Protein AF-A0A0X3P6G2-F1 (afdb_monomer_lite)

InterPro domains:
  IPR000306 FYVE zinc finger [PF01363] (396-461)
  IPR000306 FYVE zinc finger [SM00064] (392-464)
  IPR003914 Rabaptin [PTHR31179] (98-464)
  IPR011011 Zinc finger, FYVE/PHD-type [SSF57903] (396-466)
  IPR013083 Zinc finger, RING/FYVE/PHD-type [G3DSA:3.30.40.10] (407-464)
  IPR015390 Rabaptin, GTPase-Rab5 binding domain [PF09311] (101-390)
  IPR017455 Zinc finger, FYVE-related [PS50178] (400-463)

Structure (mmCIF, N/CA/C/O backbone):
data_AF-A0A0X3P6G2-F1
#
_entry.id   AF-A0A0X3P6G2-F1
#
loop_
_atom_site.group_PDB
_atom_site.id
_atom_site.type_symbol
_atom_site.label_atom_id
_atom_site.label_alt_id
_atom_site.label_comp_id
_atom_site.label_asym_id
_atom_site.label_entity_id
_atom_site.label_seq_id
_atom_site.pdbx_PDB_ins_code
_atom_site.Cartn_x
_atom_site.Cartn_y
_atom_site.Cartn_z
_atom_site.occupancy
_atom_site.B_iso_or_equiv
_atom_site.auth_seq_id
_atom_site.auth_comp_id
_atom_site.auth_asym_id
_atom_site.auth_atom_id
_atom_site.pdbx_PDB_model_num
ATOM 1 N N . MET A 1 1 ? 82.283 9.625 -38.956 1.00 35.28 1 MET A N 1
ATOM 2 C CA . MET A 1 1 ? 83.489 8.772 -39.019 1.00 35.28 1 MET A CA 1
ATOM 3 C C . MET A 1 1 ? 83.196 7.483 -38.266 1.00 35.28 1 MET A C 1
ATOM 5 O O . MET A 1 1 ? 82.730 7.572 -37.141 1.00 35.28 1 MET A O 1
ATOM 9 N N . CYS A 1 2 ? 83.484 6.353 -38.917 1.00 33.88 2 CYS A N 1
ATOM 10 C CA . CYS A 1 2 ? 83.452 4.958 -38.448 1.00 33.88 2 CYS A CA 1
ATOM 11 C C . CYS A 1 2 ? 82.088 4.291 -38.180 1.00 33.88 2 CYS A C 1
ATOM 13 O O . CYS A 1 2 ? 81.126 4.909 -37.744 1.00 33.88 2 CYS A O 1
ATOM 15 N N . ALA A 1 3 ? 82.051 3.009 -38.547 1.00 39.88 3 ALA A N 1
ATOM 16 C CA . ALA A 1 3 ? 80.915 2.186 -38.945 1.00 39.88 3 ALA A CA 1
ATOM 17 C C . ALA A 1 3 ? 80.875 0.851 -38.165 1.00 39.88 3 ALA A C 1
ATOM 19 O O . ALA A 1 3 ? 81.815 0.559 -37.428 1.00 39.88 3 ALA A O 1
ATOM 20 N N . HIS A 1 4 ? 79.850 0.035 -38.476 1.00 38.38 4 HIS A N 1
ATOM 21 C CA . HIS A 1 4 ? 79.676 -1.412 -38.211 1.00 38.38 4 HIS A CA 1
ATOM 22 C C . HIS A 1 4 ? 79.267 -1.854 -36.791 1.00 38.38 4 HIS A C 1
ATOM 24 O O . HIS A 1 4 ? 79.774 -1.316 -35.821 1.00 38.38 4 HIS A O 1
ATOM 30 N N . THR A 1 5 ? 78.466 -2.904 -36.533 1.00 42.62 5 THR A N 1
ATOM 31 C CA . THR A 1 5 ? 77.324 -3.636 -37.156 1.00 42.62 5 THR A CA 1
ATOM 32 C C . THR A 1 5 ? 76.958 -4.776 -36.179 1.00 42.62 5 THR A C 1
ATOM 34 O O . THR A 1 5 ? 77.866 -5.358 -35.592 1.00 42.62 5 THR A O 1
ATOM 37 N N . GLY A 1 6 ? 75.678 -5.180 -36.137 1.00 35.44 6 GLY A N 1
ATOM 38 C CA . GLY A 1 6 ? 75.203 -6.532 -35.763 1.00 35.44 6 GLY A CA 1
ATOM 39 C C . GLY A 1 6 ? 74.600 -6.680 -34.356 1.00 35.44 6 GLY A C 1
ATOM 40 O O . GLY A 1 6 ? 75.027 -6.005 -33.432 1.00 35.44 6 GLY A O 1
ATOM 41 N N . SER A 1 7 ? 73.645 -7.574 -34.080 1.00 37.56 7 SER A N 1
ATOM 42 C CA . SER A 1 7 ? 72.751 -8.437 -34.877 1.00 37.56 7 SER A CA 1
ATOM 43 C C . SER A 1 7 ? 71.795 -9.130 -33.883 1.00 37.56 7 SER A C 1
ATOM 45 O O . SER A 1 7 ? 72.191 -9.360 -32.740 1.00 37.56 7 SER A O 1
ATOM 47 N N . GLY A 1 8 ? 70.586 -9.514 -34.309 1.00 31.77 8 GLY A N 1
ATOM 48 C CA . GLY A 1 8 ? 69.709 -10.415 -33.550 1.00 31.77 8 GLY A CA 1
ATOM 49 C C . GLY A 1 8 ? 68.312 -10.617 -34.156 1.00 31.77 8 GLY A C 1
ATOM 50 O O . GLY A 1 8 ? 67.411 -9.872 -33.802 1.00 31.77 8 GLY A O 1
ATOM 51 N N . ASN A 1 9 ? 68.186 -11.605 -35.064 1.00 34.38 9 ASN A N 1
ATOM 52 C CA . ASN A 1 9 ? 67.190 -12.708 -35.114 1.00 34.38 9 ASN A CA 1
ATOM 53 C C . ASN A 1 9 ? 65.702 -12.432 -34.743 1.00 34.38 9 ASN A C 1
ATOM 55 O O . ASN A 1 9 ? 65.435 -11.866 -33.697 1.00 34.38 9 ASN A O 1
ATOM 59 N N . SER A 1 10 ? 64.639 -12.878 -35.435 1.00 34.28 10 SER A N 1
ATOM 60 C CA . SER A 1 10 ? 64.415 -13.943 -36.431 1.00 34.28 10 SER A CA 1
ATOM 61 C C . SER A 1 10 ? 63.049 -13.758 -37.130 1.00 34.28 10 SER A C 1
ATOM 63 O O . SER A 1 10 ? 62.131 -13.143 -36.595 1.00 34.28 10 SER A O 1
ATOM 65 N N . THR A 1 11 ? 62.935 -14.361 -38.308 1.00 35.22 11 THR A N 1
ATOM 66 C CA . THR A 1 11 ? 61.834 -14.462 -39.284 1.00 35.22 11 THR A CA 1
ATOM 67 C C . THR A 1 11 ? 60.759 -15.527 -38.984 1.00 35.22 11 THR A C 1
ATOM 69 O O . THR A 1 11 ? 61.125 -16.597 -38.515 1.00 35.22 11 THR A O 1
ATOM 72 N N . SER A 1 12 ? 59.489 -15.212 -39.319 1.00 34.47 12 SER A N 1
ATOM 73 C CA . SER A 1 12 ? 58.454 -15.955 -40.115 1.00 34.47 12 SER A CA 1
ATOM 74 C C . SER A 1 12 ? 58.299 -17.502 -39.987 1.00 34.47 12 SER A C 1
ATOM 76 O O . SER A 1 12 ? 59.253 -18.207 -39.713 1.00 34.47 12 SER A O 1
ATOM 78 N N . SER A 1 13 ? 57.154 -18.181 -40.200 1.00 36.59 13 SER A N 1
ATOM 79 C CA . SER A 1 13 ? 56.035 -17.992 -41.143 1.00 36.59 13 SER A CA 1
ATOM 80 C C . SER A 1 13 ? 54.888 -19.025 -40.888 1.00 36.59 13 SER A C 1
ATOM 82 O O . SER A 1 13 ? 55.180 -20.149 -40.499 1.00 36.59 13 SER A O 1
ATOM 84 N N . SER A 1 14 ? 53.628 -18.639 -41.173 1.00 35.84 14 SER A N 1
ATOM 85 C CA . SER A 1 14 ? 52.486 -19.364 -41.824 1.00 35.84 14 SER A CA 1
ATOM 86 C C . SER A 1 14 ? 52.077 -20.841 -41.542 1.00 35.84 14 SER A C 1
ATOM 88 O O . SER A 1 14 ? 52.885 -21.735 -41.766 1.00 35.84 14 SER A O 1
ATOM 90 N N . ALA A 1 15 ? 50.764 -21.087 -41.306 1.00 32.03 15 ALA A N 1
ATOM 91 C CA . ALA A 1 15 ? 49.897 -22.132 -41.939 1.00 32.03 15 ALA A CA 1
ATOM 92 C C . ALA A 1 15 ? 48.398 -21.986 -41.503 1.00 32.03 15 ALA A C 1
ATOM 94 O O . ALA A 1 15 ? 48.170 -21.751 -40.322 1.00 32.03 15 ALA A O 1
ATOM 95 N N . VAL A 1 16 ? 47.397 -21.785 -42.386 1.00 35.47 16 VAL A N 1
ATOM 96 C CA . VAL A 1 16 ? 46.484 -22.679 -43.184 1.00 35.47 16 VAL A CA 1
ATOM 97 C C . VAL A 1 16 ? 45.341 -23.399 -42.413 1.00 35.47 16 VAL A C 1
ATOM 99 O O . VAL A 1 16 ? 45.566 -23.988 -41.363 1.00 35.47 16 VAL A O 1
ATOM 102 N N . GLU A 1 17 ? 44.128 -23.314 -42.989 1.00 36.22 17 GLU A N 1
ATOM 103 C CA . GLU A 1 17 ? 42.790 -23.860 -42.647 1.00 36.22 17 GLU A CA 1
ATOM 104 C C . GLU A 1 17 ? 42.686 -25.391 -42.437 1.00 36.22 17 GLU A C 1
ATOM 106 O O . GLU A 1 17 ? 43.463 -26.127 -43.045 1.00 36.22 17 GLU A O 1
ATOM 111 N N . SER A 1 18 ? 41.672 -25.864 -41.672 1.00 35.03 18 SER A N 1
ATOM 112 C CA . SER A 1 18 ? 40.646 -26.893 -42.041 1.00 35.03 18 SER A CA 1
ATOM 113 C C . SER A 1 18 ? 39.841 -27.448 -40.830 1.00 35.03 18 SER A C 1
ATOM 115 O O . SER A 1 18 ? 40.435 -27.889 -39.852 1.00 35.03 18 SER A O 1
ATOM 117 N N . ASP A 1 19 ? 38.505 -27.419 -40.959 1.00 34.62 19 ASP A N 1
ATOM 118 C CA . ASP A 1 19 ? 37.412 -28.363 -40.599 1.00 34.62 19 ASP A CA 1
ATOM 119 C C . ASP A 1 19 ? 37.245 -29.159 -39.267 1.00 34.62 19 ASP A C 1
ATOM 121 O O . ASP A 1 19 ? 38.147 -29.802 -38.742 1.00 34.62 19 ASP A O 1
ATOM 125 N N . ASP A 1 20 ? 35.956 -29.191 -38.870 1.00 35.19 20 ASP A N 1
ATOM 126 C CA . ASP A 1 20 ? 35.117 -30.224 -38.210 1.00 35.19 20 ASP A CA 1
ATOM 127 C C . ASP A 1 20 ? 35.417 -30.789 -36.798 1.00 35.19 20 ASP A C 1
ATOM 129 O O . ASP A 1 20 ? 36.365 -31.540 -36.590 1.00 35.19 20 ASP A O 1
ATOM 133 N N . ALA A 1 21 ? 34.487 -30.542 -35.853 1.00 32.91 21 ALA A N 1
ATOM 134 C CA . ALA A 1 21 ? 33.797 -31.560 -35.027 1.00 32.91 21 ALA A CA 1
ATOM 135 C C . ALA A 1 21 ? 32.928 -30.929 -33.908 1.00 32.91 21 ALA A C 1
ATOM 137 O O . ALA A 1 21 ? 33.379 -30.091 -33.128 1.00 32.91 21 ALA A O 1
ATOM 138 N N . SER A 1 22 ? 31.675 -31.391 -33.801 1.00 34.84 22 SER A N 1
ATOM 139 C CA . SER A 1 22 ? 30.720 -31.119 -32.703 1.00 34.84 22 SER A CA 1
ATOM 140 C C . SER A 1 22 ? 31.152 -31.754 -31.361 1.00 34.84 22 SER A C 1
ATOM 142 O O . SER A 1 22 ? 32.005 -32.644 -31.356 1.00 34.84 22 SER A O 1
ATOM 144 N N . PRO A 1 23 ? 30.529 -31.382 -30.218 1.00 48.78 23 PRO A N 1
ATOM 145 C CA . PRO A 1 23 ? 29.428 -32.231 -29.741 1.00 48.78 23 PRO A CA 1
ATOM 146 C C . PRO A 1 23 ? 28.220 -31.507 -29.105 1.00 48.78 23 PRO A C 1
ATOM 148 O O . PRO A 1 23 ? 28.256 -30.346 -28.701 1.00 48.78 23 PRO A O 1
ATOM 151 N N . GLU A 1 24 ? 27.141 -32.287 -29.045 1.00 33.16 24 GLU A N 1
ATOM 152 C CA . GLU A 1 24 ? 25.762 -32.032 -28.621 1.00 33.16 24 GLU A CA 1
ATOM 153 C C . GLU A 1 24 ? 25.550 -31.779 -27.102 1.00 33.16 24 GLU A C 1
ATOM 155 O O . GLU A 1 24 ? 26.182 -32.417 -26.269 1.00 33.16 24 GLU A O 1
ATOM 160 N N . TYR A 1 25 ? 24.619 -30.852 -26.794 1.00 37.56 25 TYR A N 1
ATOM 161 C CA . TYR A 1 25 ? 23.470 -30.851 -25.837 1.00 37.56 25 TYR A CA 1
ATOM 162 C C . TYR A 1 25 ? 23.501 -31.648 -24.493 1.00 37.56 25 TYR A C 1
ATOM 164 O O . TYR A 1 25 ? 24.069 -32.732 -24.442 1.00 37.56 25 TYR A O 1
ATOM 172 N N . PRO A 1 26 ? 22.782 -31.213 -23.408 1.00 49.84 26 PRO A N 1
ATOM 173 C CA . PRO A 1 26 ? 21.328 -30.981 -23.490 1.00 49.84 26 PRO A CA 1
ATOM 174 C C . PRO A 1 26 ? 20.652 -29.893 -22.625 1.00 49.84 26 PRO A C 1
ATOM 176 O O . PRO A 1 26 ? 21.108 -29.459 -21.570 1.00 49.84 26 PRO A O 1
ATOM 179 N N . ARG A 1 27 ? 19.468 -29.505 -23.129 1.00 39.44 27 ARG A N 1
ATOM 180 C CA . ARG A 1 27 ? 18.380 -28.753 -22.476 1.00 39.44 27 ARG A CA 1
ATOM 181 C C . ARG A 1 27 ? 17.569 -29.644 -21.510 1.00 39.44 27 ARG A C 1
ATOM 183 O O . ARG A 1 27 ? 17.551 -30.858 -21.692 1.00 39.44 27 ARG A O 1
ATOM 190 N N . PRO A 1 28 ? 16.822 -29.048 -20.558 1.00 42.06 28 PRO A N 1
ATOM 191 C CA . PRO A 1 28 ? 15.981 -29.774 -19.611 1.00 42.06 28 PRO A CA 1
ATOM 192 C C . PRO A 1 28 ? 14.588 -30.101 -20.177 1.00 42.06 28 PRO A C 1
ATOM 194 O O . PRO A 1 28 ? 13.932 -29.259 -20.794 1.00 42.06 28 PRO A O 1
ATOM 197 N N . SER A 1 29 ? 14.129 -31.322 -19.905 1.00 37.78 29 SER A N 1
ATOM 198 C CA . SER A 1 29 ? 12.797 -31.844 -20.227 1.00 37.78 29 SER A CA 1
ATOM 199 C C . SER A 1 29 ? 11.844 -31.675 -19.038 1.00 37.78 29 SER A C 1
ATOM 201 O O . SER A 1 29 ? 12.190 -32.035 -17.914 1.00 37.78 29 SER A O 1
ATOM 203 N N . GLY A 1 30 ? 10.630 -31.171 -19.287 1.00 36.56 30 GLY A N 1
ATOM 204 C CA . GLY A 1 30 ? 9.482 -31.336 -18.381 1.00 36.56 30 GLY A CA 1
ATOM 205 C C . GLY A 1 30 ? 8.937 -32.773 -18.400 1.00 36.56 30 GLY A C 1
ATOM 206 O O . GLY A 1 30 ? 9.468 -33.624 -19.117 1.00 36.56 30 GLY A O 1
ATOM 207 N N . PRO A 1 31 ? 7.848 -33.051 -17.661 1.00 52.47 31 PRO A N 1
ATOM 208 C CA . PRO A 1 31 ? 6.603 -33.319 -18.392 1.00 52.47 31 PRO A CA 1
ATOM 209 C C . PRO A 1 31 ? 5.313 -32.834 -17.698 1.00 52.47 31 PRO A C 1
ATOM 211 O O . PRO A 1 31 ? 5.214 -32.747 -16.476 1.00 52.47 31 PRO A O 1
ATOM 214 N N . GLN A 1 32 ? 4.293 -32.571 -18.522 1.00 37.25 32 GLN A N 1
ATOM 215 C CA . GLN A 1 32 ? 2.883 -32.528 -18.127 1.00 37.25 32 GLN A CA 1
ATOM 216 C C . GLN A 1 32 ? 2.282 -33.941 -18.089 1.00 37.25 32 GLN A C 1
ATOM 218 O O . GLN A 1 32 ? 2.629 -34.788 -18.909 1.00 37.25 32 GLN A O 1
ATOM 223 N N . GLY A 1 33 ? 1.285 -34.132 -17.224 1.00 31.05 33 GLY A N 1
ATOM 224 C CA . GLY A 1 33 ? 0.315 -35.223 -17.306 1.00 31.05 33 GLY A CA 1
ATOM 225 C C . GLY A 1 33 ? -0.807 -35.046 -16.279 1.00 31.05 33 GLY A C 1
ATOM 226 O O . GLY A 1 33 ? -0.578 -35.190 -15.085 1.00 31.05 33 GLY A O 1
ATOM 227 N N . THR A 1 34 ? -2.014 -34.717 -16.742 1.00 37.97 34 THR A N 1
ATOM 228 C CA . THR A 1 34 ? -3.279 -34.882 -15.991 1.00 37.97 34 THR A CA 1
ATOM 229 C C . THR A 1 34 ? -3.825 -36.300 -16.256 1.00 37.97 34 THR A C 1
ATOM 231 O O . THR A 1 34 ? -3.408 -36.900 -17.252 1.00 37.97 34 THR A O 1
ATOM 234 N N . PRO A 1 35 ? -4.715 -36.879 -15.411 1.00 46.72 35 PRO A N 1
ATOM 235 C CA . PRO A 1 35 ? -6.160 -36.632 -15.575 1.00 46.72 35 PRO A CA 1
ATOM 236 C C . PRO A 1 35 ? -7.055 -36.732 -14.302 1.00 46.72 35 PRO A C 1
ATOM 238 O O . PRO A 1 35 ? -6.764 -37.443 -13.352 1.00 46.72 35 PRO A O 1
ATOM 241 N N . SER A 1 36 ? -8.209 -36.052 -14.381 1.00 30.72 36 SER A N 1
ATOM 242 C CA . SER A 1 36 ? -9.576 -36.403 -13.918 1.00 30.72 36 SER A CA 1
ATOM 243 C C . SER A 1 36 ? -9.932 -36.908 -12.496 1.00 30.72 36 SER A C 1
ATOM 245 O O . SER A 1 36 ? -9.552 -37.993 -12.082 1.00 30.72 36 SER A O 1
ATOM 247 N N . LYS A 1 37 ? -10.947 -36.205 -11.944 1.00 31.52 37 LYS A N 1
ATOM 248 C CA . LYS A 1 37 ? -12.122 -36.642 -11.137 1.00 31.52 37 LYS A CA 1
ATOM 249 C C . LYS A 1 37 ? -11.917 -37.260 -9.740 1.00 31.52 37 LYS A C 1
ATOM 251 O O . LYS A 1 37 ? -11.495 -38.399 -9.628 1.00 31.52 37 LYS A O 1
ATOM 256 N N . ALA A 1 38 ? -12.484 -36.605 -8.716 1.00 29.14 38 ALA A N 1
ATOM 257 C CA . ALA A 1 38 ? -13.646 -37.119 -7.964 1.00 29.14 38 ALA A CA 1
ATOM 258 C C . ALA A 1 38 ? -14.121 -36.132 -6.877 1.00 29.14 38 ALA A C 1
ATOM 260 O O . ALA A 1 38 ? -13.346 -35.666 -6.047 1.00 29.14 38 ALA A O 1
ATOM 261 N N . GLU A 1 39 ? -15.427 -35.869 -6.877 1.00 33.00 39 GLU A N 1
ATOM 262 C CA . GLU A 1 39 ? -16.201 -35.275 -5.785 1.00 33.00 39 GLU A CA 1
ATOM 263 C C . GLU A 1 39 ? -16.128 -36.112 -4.498 1.00 33.00 39 GLU A C 1
ATOM 265 O O . GLU A 1 39 ? -16.164 -37.345 -4.555 1.00 33.00 39 GLU A O 1
ATOM 270 N N . ARG A 1 40 ? -16.195 -35.450 -3.332 1.00 32.47 40 ARG A N 1
ATOM 271 C CA . ARG A 1 40 ? -17.066 -35.901 -2.232 1.00 32.47 40 ARG A CA 1
ATOM 272 C C . ARG A 1 40 ? -17.317 -34.820 -1.174 1.00 32.47 40 ARG A C 1
ATOM 274 O O . ARG A 1 40 ? -16.428 -34.409 -0.439 1.00 32.47 40 ARG A O 1
ATOM 281 N N . HIS A 1 41 ? -18.589 -34.444 -1.089 1.00 32.84 41 HIS A N 1
ATOM 282 C CA . HIS A 1 41 ? -19.276 -33.914 0.087 1.00 32.84 41 HIS A CA 1
ATOM 283 C C . HIS A 1 41 ? -19.241 -34.885 1.284 1.00 32.84 41 HIS A C 1
ATOM 285 O O . HIS A 1 41 ? -19.331 -36.098 1.082 1.00 32.84 41 HIS A O 1
ATOM 291 N N . ARG A 1 42 ? -19.250 -34.324 2.507 1.00 31.55 42 ARG A N 1
ATOM 292 C CA . ARG A 1 42 ? -20.062 -34.672 3.712 1.00 31.55 42 ARG A CA 1
ATOM 293 C C . ARG A 1 42 ? -19.625 -33.712 4.836 1.00 31.55 42 ARG A C 1
ATOM 295 O O . ARG A 1 42 ? -18.443 -33.654 5.131 1.00 31.55 42 ARG A O 1
ATOM 302 N N . HIS A 1 43 ? -20.415 -32.751 5.316 1.00 31.39 43 HIS A N 1
ATOM 303 C CA . HIS A 1 43 ? -21.615 -32.808 6.172 1.00 31.39 43 HIS A CA 1
ATOM 304 C C . HIS A 1 43 ? -21.507 -33.637 7.473 1.00 31.39 43 HIS A C 1
ATOM 306 O O . HIS A 1 43 ? -21.488 -34.863 7.432 1.00 31.39 43 HIS A O 1
ATOM 312 N N . SER A 1 44 ? -21.582 -32.879 8.583 1.00 30.84 44 SER A N 1
ATOM 313 C CA . SER A 1 44 ? -22.427 -33.033 9.792 1.00 30.84 44 SER A CA 1
ATOM 314 C C . SER A 1 44 ? -22.128 -34.076 10.880 1.00 30.84 44 SER A C 1
ATOM 316 O O . SER A 1 44 ? -21.989 -35.260 10.600 1.00 30.84 44 SER A O 1
ATOM 318 N N . GLY A 1 45 ? -22.229 -33.596 12.132 1.00 27.41 45 GLY A N 1
ATOM 319 C CA . GLY A 1 45 ? -22.487 -34.345 13.377 1.00 27.41 45 GLY A CA 1
ATOM 320 C C . GLY A 1 45 ? -21.672 -33.759 14.541 1.00 27.41 45 GLY A C 1
ATOM 321 O O . GLY A 1 45 ? -20.491 -34.050 14.632 1.00 27.41 45 GLY A O 1
ATOM 322 N N . SER A 1 46 ? -22.090 -32.731 15.290 1.00 30.95 46 SER A N 1
ATOM 323 C CA . SER A 1 46 ? -23.149 -32.632 16.317 1.00 30.95 46 SER A CA 1
ATOM 324 C C . SER A 1 46 ? -23.043 -33.614 17.501 1.00 30.95 46 SER A C 1
ATOM 326 O O . SER A 1 46 ? -23.414 -34.774 17.365 1.00 30.95 46 SER A O 1
ATOM 328 N N . ALA A 1 47 ? -22.707 -33.025 18.658 1.00 30.16 47 ALA A N 1
ATOM 329 C CA . ALA A 1 47 ? -23.371 -33.164 19.964 1.00 30.16 47 ALA A CA 1
ATOM 330 C C . ALA A 1 47 ? -22.915 -34.244 20.984 1.00 30.16 47 ALA A C 1
ATOM 332 O O . ALA A 1 47 ? -23.074 -35.439 20.766 1.00 30.16 47 ALA A O 1
ATOM 333 N N . SER A 1 48 ? -22.505 -33.709 22.151 1.00 32.12 48 SER A N 1
ATOM 334 C CA . SER A 1 48 ? -22.862 -34.103 23.535 1.00 32.12 48 SER A CA 1
ATOM 335 C C . SER A 1 48 ? -22.038 -35.159 24.304 1.00 32.12 48 SER A C 1
ATOM 337 O O . SER A 1 48 ? -22.145 -36.347 24.030 1.00 32.12 48 SER A O 1
ATOM 339 N N . ASP A 1 49 ? -21.254 -34.664 25.286 1.00 32.59 49 ASP A N 1
ATOM 340 C CA . ASP A 1 49 ? -21.216 -34.929 26.760 1.00 32.59 49 ASP A CA 1
ATOM 341 C C . ASP A 1 49 ? -21.923 -36.176 27.362 1.00 32.59 49 ASP A C 1
ATOM 343 O O . ASP A 1 49 ? -22.881 -36.643 26.743 1.00 32.59 49 ASP A O 1
ATOM 347 N N . PRO A 1 50 ? -21.599 -36.661 28.606 1.00 50.84 50 PRO A N 1
ATOM 348 C CA . PRO A 1 50 ? -20.972 -35.945 29.756 1.00 50.84 50 PRO A CA 1
ATOM 349 C C . PRO A 1 50 ? -19.987 -36.722 30.697 1.00 50.84 50 PRO A C 1
ATOM 351 O O . PRO A 1 50 ? -19.964 -37.949 30.720 1.00 50.84 50 PRO A O 1
ATOM 354 N N . GLY A 1 51 ? -19.299 -35.958 31.575 1.00 31.92 51 GLY A N 1
ATOM 355 C CA . GLY A 1 51 ? -19.003 -36.242 33.011 1.00 31.92 51 GLY A CA 1
ATOM 356 C C . GLY A 1 51 ? -17.862 -37.223 33.383 1.00 31.92 51 GLY A C 1
ATOM 357 O O . GLY A 1 51 ? -17.654 -38.211 32.698 1.00 31.92 51 GLY A O 1
ATOM 358 N N . ASP A 1 52 ? -17.110 -37.102 34.491 1.00 35.66 52 ASP A N 1
ATOM 359 C CA . ASP A 1 52 ? -17.115 -36.163 35.626 1.00 35.66 52 ASP A CA 1
ATOM 360 C C . ASP A 1 52 ? -15.923 -36.469 36.603 1.00 35.66 52 ASP A C 1
ATOM 362 O O . ASP A 1 52 ? -15.401 -37.584 36.577 1.00 35.66 52 ASP A O 1
ATOM 366 N N . PHE A 1 53 ? -15.579 -35.515 37.497 1.00 30.78 53 PHE A N 1
ATOM 367 C CA . PHE A 1 53 ? -14.702 -35.557 38.715 1.00 30.78 53 PHE A CA 1
ATOM 368 C C . PHE A 1 53 ? -13.160 -35.705 38.579 1.00 30.78 53 PHE A C 1
ATOM 370 O O . PHE A 1 53 ? -12.672 -36.600 37.904 1.00 30.78 53 PHE A O 1
ATOM 377 N N . THR A 1 54 ? -12.280 -34.901 39.214 1.00 33.72 54 THR A N 1
ATOM 378 C CA . THR A 1 54 ? -12.248 -34.241 40.556 1.00 33.72 54 THR A CA 1
ATOM 379 C C . THR A 1 54 ? -11.524 -32.864 40.514 1.00 33.72 54 THR A C 1
ATOM 381 O O . THR A 1 54 ? -10.458 -32.775 39.910 1.00 33.72 54 THR A O 1
ATOM 384 N N . ALA A 1 55 ? -12.092 -31.736 40.987 1.00 33.06 55 ALA A N 1
ATOM 385 C CA . ALA A 1 55 ? -11.972 -31.101 42.332 1.00 33.06 55 ALA A CA 1
ATOM 386 C C . ALA A 1 55 ? -10.528 -31.042 42.906 1.00 33.06 55 ALA A C 1
ATOM 388 O O . ALA A 1 55 ? -9.892 -32.082 43.022 1.00 33.06 55 ALA A O 1
ATOM 389 N N . SER A 1 56 ? -9.917 -29.890 43.239 1.00 32.69 56 SER A N 1
ATOM 390 C CA . SER A 1 56 ? -10.279 -28.901 44.285 1.00 32.69 56 SER A CA 1
ATOM 391 C C . SER A 1 56 ? -9.403 -27.622 44.137 1.00 32.69 56 SER A C 1
ATOM 393 O O . SER A 1 56 ? -8.211 -27.762 43.890 1.00 32.69 56 SER A O 1
ATOM 395 N N . GLN A 1 57 ? -9.966 -26.396 44.071 1.00 35.56 57 GLN A N 1
ATOM 396 C CA . GLN A 1 57 ? -10.213 -25.426 45.181 1.00 35.56 57 GLN A CA 1
ATOM 397 C C . GLN A 1 57 ? -8.920 -24.748 45.725 1.00 35.56 57 GLN A C 1
ATOM 399 O O . GLN A 1 57 ? -7.973 -25.458 46.020 1.00 35.56 57 GLN A O 1
ATOM 404 N N . LEU A 1 58 ? -8.758 -23.425 45.923 1.00 33.31 58 LEU A N 1
ATOM 405 C CA . LEU A 1 58 ? -9.660 -22.279 46.151 1.00 33.31 58 LEU A CA 1
ATOM 406 C C . LEU A 1 58 ? -8.905 -20.928 45.960 1.00 33.31 58 LEU A C 1
ATOM 408 O O . LEU A 1 58 ? -7.757 -20.802 46.377 1.00 33.31 58 LEU A O 1
ATOM 412 N N . ASP A 1 59 ? -9.607 -19.934 45.403 1.00 37.97 59 ASP A N 1
ATOM 413 C CA . ASP A 1 59 ? -9.458 -18.459 45.548 1.00 37.97 59 ASP A CA 1
ATOM 414 C C . ASP A 1 59 ? -9.843 -18.004 46.998 1.00 37.97 59 ASP A C 1
ATOM 416 O O . ASP A 1 59 ? -10.295 -18.894 47.730 1.00 37.97 59 ASP A O 1
ATOM 420 N N . PRO A 1 60 ? -9.810 -16.711 47.475 1.00 55.03 60 PRO A N 1
ATOM 421 C CA . PRO A 1 60 ? -10.171 -15.478 46.731 1.00 55.03 60 PRO A CA 1
ATOM 422 C C . PRO A 1 60 ? -9.638 -14.085 47.215 1.00 55.03 60 PRO A C 1
ATOM 424 O O . PRO A 1 60 ? -8.920 -13.962 48.203 1.00 55.03 60 PRO A O 1
ATOM 427 N N . TYR A 1 61 ? -10.146 -13.036 46.533 1.00 33.22 61 TYR A N 1
ATOM 428 C CA . TYR A 1 61 ? -10.195 -11.581 46.843 1.00 33.22 61 TYR A CA 1
ATOM 429 C C . TYR A 1 61 ? -8.916 -10.756 46.600 1.00 33.22 61 TYR A C 1
ATOM 431 O O . TYR A 1 61 ? -7.813 -11.199 46.867 1.00 33.22 61 TYR A O 1
ATOM 439 N N . GLY A 1 62 ? -8.964 -9.507 46.130 1.00 30.77 62 GLY A N 1
ATOM 440 C CA . GLY A 1 62 ? -10.069 -8.571 45.937 1.00 30.77 62 GLY A CA 1
ATOM 441 C C . GLY A 1 62 ? -9.523 -7.132 45.957 1.00 30.77 62 GLY A C 1
ATOM 442 O O . GLY A 1 62 ? -8.560 -6.836 46.653 1.00 30.77 62 GLY A O 1
ATOM 443 N N . ASP A 1 63 ? -10.153 -6.300 45.140 1.00 33.81 63 ASP A N 1
ATOM 444 C CA . ASP A 1 63 ? -9.921 -4.903 44.748 1.00 33.81 63 ASP A CA 1
ATOM 445 C C . ASP A 1 63 ? -9.630 -3.858 45.858 1.00 33.81 63 ASP A C 1
ATOM 447 O O . ASP A 1 63 ? -10.015 -4.041 47.013 1.00 33.81 63 ASP A O 1
ATOM 451 N N . GLY A 1 64 ? -9.070 -2.693 45.485 1.00 30.55 64 GLY A N 1
ATOM 452 C CA . GLY A 1 64 ? -9.128 -1.498 46.347 1.00 30.55 64 GLY A CA 1
ATOM 453 C C . GLY A 1 64 ? -8.099 -0.382 46.117 1.00 30.55 64 GLY A C 1
ATOM 454 O O . GLY A 1 64 ? -7.002 -0.395 46.668 1.00 30.55 64 GLY A O 1
ATOM 455 N N . THR A 1 65 ? -8.506 0.657 45.386 1.00 38.25 65 THR A N 1
ATOM 456 C CA . THR A 1 65 ? -7.896 2.005 45.326 1.00 38.25 65 THR A CA 1
ATOM 457 C C . THR A 1 65 ? -7.927 2.717 46.698 1.00 38.25 65 THR A C 1
ATOM 459 O O . THR A 1 65 ? -8.726 2.342 47.556 1.00 38.25 65 THR A O 1
ATOM 462 N N . PRO A 1 66 ? -7.160 3.813 46.913 1.00 44.28 66 PRO A N 1
ATOM 463 C CA . PRO A 1 66 ? -7.854 5.112 46.940 1.00 44.28 66 PRO A CA 1
ATOM 464 C C . PRO A 1 66 ? -7.065 6.333 46.418 1.00 44.28 66 PRO A C 1
ATOM 466 O O . PRO A 1 66 ? -5.838 6.408 46.451 1.00 44.28 66 PRO A O 1
ATOM 469 N N . GLN A 1 67 ? -7.834 7.344 46.000 1.00 36.19 67 GLN A N 1
ATOM 470 C CA . GLN A 1 67 ? -7.421 8.734 45.794 1.00 36.19 67 GLN A CA 1
ATOM 471 C C . GLN A 1 67 ? -7.377 9.535 47.114 1.00 36.19 67 GLN A C 1
ATOM 473 O O . GLN A 1 67 ? -8.271 9.435 47.945 1.00 36.19 67 GLN A O 1
ATOM 478 N N . SER A 1 68 ? -6.394 10.442 47.178 1.00 35.91 68 SER A N 1
ATOM 479 C CA . SER A 1 68 ? -6.428 11.815 47.718 1.00 35.91 68 SER A CA 1
ATOM 480 C C . SER A 1 68 ? -6.825 12.081 49.183 1.00 35.91 68 SER A C 1
ATOM 482 O O . SER A 1 68 ? -7.995 12.055 49.556 1.00 35.91 68 SER A O 1
ATOM 484 N N . ARG A 1 69 ? -5.864 12.613 49.957 1.00 30.23 69 ARG A N 1
ATOM 485 C CA . ARG A 1 69 ? -6.119 13.776 50.826 1.00 30.23 69 ARG A CA 1
ATOM 486 C C . ARG A 1 69 ? -4.855 14.613 51.047 1.00 30.23 69 ARG A C 1
ATOM 488 O O . ARG A 1 69 ? -3.913 14.192 51.710 1.00 30.23 69 ARG A O 1
ATOM 495 N N . ARG A 1 70 ? -4.876 15.833 50.499 1.00 33.91 70 ARG A N 1
ATOM 496 C CA . ARG A 1 70 ? -4.054 16.969 50.942 1.00 33.91 70 ARG A CA 1
ATOM 497 C C . ARG A 1 70 ? -4.410 17.316 52.387 1.00 33.91 70 ARG A C 1
ATOM 499 O O . ARG A 1 70 ? -5.585 17.476 52.705 1.00 33.91 70 ARG A O 1
ATOM 506 N N . GLY A 1 71 ? -3.385 17.540 53.198 1.00 29.23 71 GLY A N 1
ATOM 507 C CA . GLY A 1 71 ? -3.456 18.253 54.467 1.00 29.23 71 GLY A CA 1
ATOM 508 C C . GLY A 1 71 ? -2.142 18.995 54.680 1.00 29.23 71 GLY A C 1
ATOM 509 O O . GLY A 1 71 ? -1.142 18.393 55.046 1.00 29.23 71 GLY A O 1
ATOM 510 N N . THR A 1 72 ? -2.133 20.290 54.379 1.00 38.47 72 THR A N 1
ATOM 511 C CA . THR A 1 72 ? -1.053 21.236 54.685 1.00 38.47 72 THR A CA 1
ATOM 512 C C . THR A 1 72 ? -1.389 21.988 55.968 1.00 38.47 72 THR A C 1
ATOM 514 O O . THR A 1 72 ? -2.369 22.726 55.973 1.00 38.47 72 THR A O 1
ATOM 517 N N . VAL A 1 73 ? -0.555 21.844 57.000 1.00 32.44 73 VAL A N 1
ATOM 518 C CA . VAL A 1 73 ? -0.335 22.760 58.144 1.00 32.44 73 VAL A CA 1
ATOM 519 C C . VAL A 1 73 ? 1.079 22.392 58.647 1.00 32.44 73 VAL A C 1
ATOM 521 O O . VAL A 1 73 ? 1.380 21.209 58.718 1.00 32.44 73 VAL A O 1
ATOM 524 N N . GLY A 1 74 ? 2.062 23.244 58.928 1.00 29.08 74 GLY A N 1
ATOM 525 C CA . GLY A 1 74 ? 2.062 24.658 59.265 1.00 29.08 74 GLY A CA 1
ATOM 526 C C . GLY A 1 74 ? 2.549 24.853 60.710 1.00 29.08 74 GLY A C 1
ATOM 527 O O . GLY A 1 74 ? 1.729 24.882 61.612 1.00 29.08 74 GLY A O 1
ATOM 528 N N . SER A 1 75 ? 3.857 25.096 60.869 1.00 30.06 75 SER A N 1
ATOM 529 C CA . SER A 1 75 ? 4.480 25.970 61.888 1.00 30.06 75 SER A CA 1
ATOM 530 C C . SER A 1 75 ? 4.812 25.492 63.322 1.00 30.06 75 SER A C 1
ATOM 532 O O . SER A 1 75 ? 4.066 24.754 63.951 1.00 30.06 75 SER A O 1
ATOM 534 N N . ALA A 1 76 ? 5.911 26.103 63.811 1.00 27.72 76 ALA A N 1
ATOM 535 C CA . ALA A 1 76 ? 6.436 26.282 65.179 1.00 27.72 76 ALA A CA 1
ATOM 536 C C . ALA A 1 76 ? 6.970 25.026 65.911 1.00 27.72 76 ALA A C 1
ATOM 538 O O . ALA A 1 76 ? 6.329 23.992 65.942 1.00 27.72 76 ALA A O 1
ATOM 539 N N . GLY A 1 77 ? 8.160 24.991 66.521 1.00 30.53 77 GLY A N 1
ATOM 540 C CA . GLY A 1 77 ? 8.956 26.060 67.119 1.00 30.53 77 GLY A CA 1
ATOM 541 C C . GLY A 1 77 ? 8.619 26.196 68.605 1.00 30.53 77 GLY A C 1
ATOM 542 O O . GLY A 1 77 ? 7.682 26.908 68.937 1.00 30.53 77 GLY A O 1
ATOM 543 N N . SER A 1 78 ? 9.390 25.561 69.493 1.00 29.41 78 SER A N 1
ATOM 544 C CA . SER A 1 78 ? 9.479 25.965 70.905 1.00 29.41 78 SER A CA 1
ATOM 545 C C . SER A 1 78 ? 10.725 25.381 71.571 1.00 29.41 78 SER A C 1
ATOM 547 O O . SER A 1 78 ? 10.891 24.166 71.671 1.00 29.41 78 SER A O 1
ATOM 549 N N . ALA A 1 79 ? 11.585 26.286 72.023 1.00 29.16 79 ALA A N 1
ATOM 550 C CA . ALA A 1 79 ? 12.681 26.046 72.942 1.00 29.16 79 ALA A CA 1
ATOM 551 C C . ALA A 1 79 ? 12.185 26.154 74.400 1.00 29.16 79 ALA A C 1
ATOM 553 O O . ALA A 1 79 ? 11.416 27.068 74.681 1.00 29.16 79 ALA A O 1
ATOM 554 N N . THR A 1 80 ? 12.704 25.247 75.253 1.00 38.94 80 THR A N 1
ATOM 555 C CA . THR A 1 80 ? 13.067 25.379 76.698 1.00 38.94 80 THR A CA 1
ATOM 556 C C . THR A 1 80 ? 11.970 25.807 77.713 1.00 38.94 80 THR A C 1
ATOM 558 O O . THR A 1 80 ? 10.895 26.205 77.281 1.00 38.94 80 THR A O 1
ATOM 561 N N . PRO A 1 81 ? 12.158 25.746 79.065 1.00 44.75 81 PRO A N 1
ATOM 562 C CA . PRO A 1 81 ? 13.324 25.377 79.894 1.00 44.75 81 PRO A CA 1
ATOM 563 C C . PRO A 1 81 ? 13.035 24.445 81.114 1.00 44.75 81 PRO A C 1
ATOM 565 O O . PRO A 1 81 ? 11.936 23.946 81.326 1.00 44.75 81 PRO A O 1
ATOM 568 N N . ALA A 1 82 ? 14.108 24.225 81.884 1.00 35.94 82 ALA A N 1
ATOM 569 C CA . ALA A 1 82 ? 14.287 23.504 83.149 1.00 35.94 82 ALA A CA 1
ATOM 570 C C . ALA A 1 82 ? 13.332 23.848 84.307 1.00 35.94 82 ALA A C 1
ATOM 572 O O . ALA A 1 82 ? 12.829 24.963 84.345 1.00 35.94 82 ALA A O 1
ATOM 573 N N . LEU A 1 83 ? 13.260 22.961 85.318 1.00 32.34 83 LEU A N 1
ATOM 574 C CA . LEU A 1 83 ? 13.312 23.333 86.743 1.00 32.34 83 LEU A CA 1
ATOM 575 C C . LEU A 1 83 ? 13.870 22.195 87.627 1.00 32.34 83 LEU A C 1
ATOM 577 O O . LEU A 1 83 ? 13.477 21.035 87.517 1.00 32.34 83 LEU A O 1
ATOM 581 N N . ASP A 1 84 ? 14.790 22.601 88.501 1.00 29.61 84 ASP A N 1
ATOM 582 C CA . ASP A 1 84 ? 15.406 21.895 89.625 1.00 29.61 84 ASP A CA 1
ATOM 583 C C . ASP A 1 84 ? 14.425 21.533 90.757 1.00 29.61 84 ASP A C 1
ATOM 585 O O . ASP A 1 84 ? 13.410 22.200 90.952 1.00 29.61 84 ASP A O 1
ATOM 589 N N . GLY A 1 85 ? 14.847 20.606 91.631 1.00 29.83 85 GLY A N 1
ATOM 590 C CA . GLY A 1 85 ? 14.757 20.879 93.071 1.00 29.83 85 GLY A CA 1
ATOM 591 C C . GLY A 1 85 ? 14.226 19.783 94.004 1.00 29.83 85 GLY A C 1
ATOM 592 O O . GLY A 1 85 ? 13.039 19.491 94.031 1.00 29.83 85 GLY A O 1
ATOM 593 N N . HIS A 1 86 ? 15.123 19.368 94.909 1.00 32.75 86 HIS A N 1
ATOM 594 C CA . HIS A 1 86 ? 14.902 19.053 96.336 1.00 32.75 86 HIS A CA 1
ATOM 595 C C . HIS A 1 86 ? 14.798 17.593 96.837 1.00 32.75 86 HIS A C 1
ATOM 597 O O . HIS A 1 86 ? 13.768 16.932 96.797 1.00 32.75 86 HIS A O 1
ATOM 603 N N . LYS A 1 87 ? 15.921 17.182 97.459 1.00 37.75 87 LYS A N 1
ATOM 604 C CA . LYS A 1 87 ? 16.082 16.527 98.779 1.00 37.75 87 LYS A CA 1
ATOM 605 C C . LYS A 1 87 ? 14.796 16.261 99.582 1.00 37.75 87 LYS A C 1
ATOM 607 O O . LYS A 1 87 ? 14.109 17.216 99.920 1.00 37.75 87 LYS A O 1
ATOM 612 N N . ALA A 1 88 ? 14.678 15.046 100.129 1.00 29.47 88 ALA A N 1
ATOM 613 C CA . ALA A 1 88 ? 14.675 14.804 101.583 1.00 29.47 88 ALA A CA 1
ATOM 614 C C . ALA A 1 88 ? 14.579 13.300 101.912 1.00 29.47 88 ALA A C 1
ATOM 616 O O . ALA A 1 88 ? 13.607 12.642 101.556 1.00 29.47 88 ALA A O 1
ATOM 617 N N . SER A 1 89 ? 15.545 12.784 102.678 1.00 41.09 89 SER A N 1
ATOM 618 C CA . SER A 1 89 ? 15.265 11.721 103.654 1.00 41.09 89 SER A CA 1
ATOM 619 C C . SER A 1 89 ? 14.416 12.306 104.786 1.00 41.09 89 SER A C 1
ATOM 621 O O . SER A 1 89 ? 14.634 13.459 105.171 1.00 41.09 89 SER A O 1
ATOM 623 N N . PRO A 1 90 ? 13.527 11.507 105.391 1.00 40.50 90 PRO A N 1
ATOM 624 C CA . PRO A 1 90 ? 13.661 11.309 106.831 1.00 40.50 90 PRO A CA 1
ATOM 625 C C . PRO A 1 90 ? 13.374 9.868 107.274 1.00 40.50 90 PRO A C 1
ATOM 627 O O . PRO A 1 90 ? 12.446 9.207 106.817 1.00 40.50 90 PRO A O 1
ATOM 630 N N . SER A 1 91 ? 14.163 9.409 108.242 1.00 42.06 91 SER A N 1
ATOM 631 C CA . SER A 1 91 ? 13.876 8.230 109.054 1.00 42.06 91 SER A CA 1
ATOM 632 C C . SER A 1 91 ? 12.717 8.508 110.018 1.00 42.06 91 SER A C 1
ATOM 634 O O . SER A 1 91 ? 12.800 9.470 110.781 1.00 42.06 91 SER A O 1
ATOM 636 N N . ARG A 1 92 ? 11.708 7.626 110.091 1.00 35.25 92 ARG A N 1
ATOM 637 C CA . ARG A 1 92 ? 11.024 7.284 111.356 1.00 35.25 92 ARG A CA 1
ATOM 638 C C . ARG A 1 92 ? 10.125 6.045 111.234 1.00 35.25 92 ARG A C 1
ATOM 640 O O . ARG A 1 92 ? 9.176 6.050 110.469 1.00 35.25 92 ARG A O 1
ATOM 647 N N . LEU A 1 93 ? 10.484 5.044 112.043 1.00 35.72 93 LEU A N 1
ATOM 648 C CA . LEU A 1 93 ? 9.660 4.135 112.856 1.00 35.72 93 LEU A CA 1
ATOM 649 C C . LEU A 1 93 ? 8.365 3.541 112.253 1.00 35.72 93 LEU A C 1
ATOM 651 O O . LEU A 1 93 ? 7.414 4.256 111.968 1.00 35.72 93 LEU A O 1
ATOM 655 N N . LEU A 1 94 ? 8.372 2.200 112.196 1.00 39.66 94 LEU A N 1
ATOM 656 C CA . LEU A 1 94 ? 7.267 1.222 112.122 1.00 39.66 94 LEU A CA 1
ATOM 657 C C . LEU A 1 94 ? 5.871 1.753 112.521 1.00 39.66 94 LEU A C 1
ATOM 659 O O . LEU A 1 94 ? 5.742 2.485 113.503 1.00 39.66 94 LEU A O 1
ATOM 663 N N . PRO A 1 95 ? 4.811 1.252 111.863 1.00 38.31 95 PRO A N 1
ATOM 664 C CA . PRO A 1 95 ? 4.134 0.085 112.432 1.00 38.31 95 PRO A CA 1
ATOM 665 C C . PRO A 1 95 ? 4.119 -1.108 111.479 1.00 38.31 95 PRO A C 1
ATOM 667 O O . PRO A 1 95 ? 3.898 -0.963 110.283 1.00 38.31 95 PRO A O 1
ATOM 670 N N . GLU A 1 96 ? 4.373 -2.263 112.086 1.00 35.50 96 GLU A N 1
ATOM 671 C CA . GLU A 1 96 ? 3.868 -3.591 111.747 1.00 35.50 96 GLU A CA 1
ATOM 672 C C . GLU A 1 96 ? 3.679 -3.919 110.267 1.00 35.50 96 GLU A C 1
ATOM 674 O O . GLU A 1 96 ? 2.738 -3.496 109.596 1.00 35.50 96 GLU A O 1
ATOM 679 N N . ALA A 1 97 ? 4.565 -4.808 109.817 1.00 40.69 97 ALA A N 1
ATOM 680 C CA . ALA A 1 97 ? 4.302 -5.742 108.746 1.00 40.69 97 ALA A CA 1
ATOM 681 C C . ALA A 1 97 ? 2.895 -6.339 108.908 1.00 40.69 97 ALA A C 1
ATOM 683 O O . ALA A 1 97 ? 2.685 -7.321 109.617 1.00 40.69 97 ALA A O 1
ATOM 684 N N . VAL A 1 98 ? 1.931 -5.775 108.185 1.00 45.97 98 VAL A N 1
ATOM 685 C CA . VAL A 1 98 ? 0.940 -6.626 107.552 1.00 45.97 98 VAL A CA 1
ATOM 686 C C . VAL A 1 98 ? 1.775 -7.457 106.595 1.00 45.97 98 VAL A C 1
ATOM 688 O O . VAL A 1 98 ? 2.282 -6.919 105.610 1.00 45.97 98 VAL A O 1
ATOM 691 N N . GLU A 1 99 ? 2.023 -8.715 106.969 1.00 54.62 99 GLU A N 1
ATOM 692 C CA . GLU A 1 99 ? 2.508 -9.762 106.070 1.00 54.62 99 GLU A CA 1
ATOM 693 C C . GLU A 1 99 ? 1.985 -9.443 104.666 1.00 54.62 99 GLU A C 1
ATOM 695 O O . GLU A 1 99 ? 0.758 -9.406 104.489 1.00 54.62 99 GLU A O 1
ATOM 700 N N . PRO A 1 100 ? 2.854 -9.073 103.703 1.00 56.12 100 PRO A N 1
ATOM 701 C CA . PRO A 1 100 ? 2.391 -8.705 102.382 1.00 56.12 100 PRO A CA 1
ATOM 702 C C . PRO A 1 100 ? 1.720 -9.955 101.854 1.00 56.12 100 PRO A C 1
ATOM 704 O O . PRO A 1 100 ? 2.408 -10.936 101.580 1.00 56.12 100 PRO A O 1
ATOM 707 N N . CYS A 1 101 ? 0.383 -9.930 101.818 1.00 66.00 101 CYS A N 1
ATOM 708 C CA . CYS A 1 101 ? -0.456 -11.053 101.432 1.00 66.00 101 CYS A CA 1
ATOM 709 C C . CYS A 1 101 ? 0.251 -11.791 100.296 1.00 66.00 101 CYS A C 1
ATOM 711 O O . CYS A 1 101 ? 0.469 -11.193 99.241 1.00 66.00 101 CYS A O 1
ATOM 713 N N . GLU A 1 102 ? 0.683 -13.038 100.518 1.00 72.81 102 GLU A N 1
ATOM 714 C CA . GLU A 1 102 ? 1.552 -13.742 99.560 1.00 72.81 102 GLU A CA 1
ATOM 715 C C . GLU A 1 102 ? 0.923 -13.784 98.161 1.00 72.81 102 GLU A C 1
ATOM 717 O O . GLU A 1 102 ? 1.619 -13.758 97.148 1.00 72.81 102 GLU A O 1
ATOM 722 N N . LYS A 1 103 ? -0.416 -13.756 98.091 1.00 73.38 103 LYS A N 1
ATOM 723 C CA . LYS A 1 103 ? -1.164 -13.589 96.839 1.00 73.38 103 LYS A CA 1
ATOM 724 C C . LYS A 1 103 ? -0.943 -12.222 96.183 1.00 73.38 103 LYS A C 1
ATOM 726 O O . LYS A 1 103 ? -0.760 -12.189 94.975 1.00 73.38 103 LYS A O 1
ATOM 731 N N . CYS A 1 104 ? -0.930 -11.117 96.927 1.00 76.44 104 CYS A N 1
ATOM 732 C CA . CYS A 1 104 ? -0.632 -9.782 96.393 1.00 76.44 104 CYS A CA 1
ATOM 733 C C . CYS A 1 104 ? 0.819 -9.669 95.906 1.00 76.44 104 CYS A C 1
ATOM 735 O O . CYS A 1 104 ? 1.044 -9.137 94.825 1.00 76.44 104 CYS A O 1
ATOM 737 N N . LYS A 1 105 ? 1.788 -10.234 96.635 1.00 82.50 105 LYS A N 1
ATOM 738 C CA . LYS A 1 105 ? 3.198 -10.252 96.210 1.00 82.50 105 LYS A CA 1
ATOM 739 C C . LYS A 1 105 ? 3.398 -11.091 94.941 1.00 82.50 105 LYS A C 1
ATOM 741 O O . LYS A 1 105 ? 4.035 -10.633 93.999 1.00 82.50 105 LYS A O 1
ATOM 746 N N . ASN A 1 106 ? 2.749 -12.256 94.865 1.00 82.81 106 ASN A N 1
ATOM 747 C CA . ASN A 1 106 ? 2.714 -13.073 93.650 1.00 82.81 106 ASN A CA 1
ATOM 748 C C . ASN A 1 106 ? 2.030 -12.358 92.473 1.00 82.81 106 ASN A C 1
ATOM 750 O O . ASN A 1 106 ? 2.495 -12.479 91.344 1.00 82.81 106 ASN A O 1
ATOM 754 N N . LEU A 1 107 ? 0.952 -11.601 92.706 1.00 82.94 107 LEU A N 1
ATOM 755 C CA . LEU A 1 107 ? 0.299 -10.799 91.664 1.00 82.94 107 LEU A CA 1
ATOM 756 C C . LEU A 1 107 ? 1.185 -9.636 91.195 1.00 82.94 107 LEU A C 1
ATOM 758 O O . LEU A 1 107 ? 1.241 -9.365 90.001 1.00 82.94 107 LEU A O 1
ATOM 762 N N . GLU A 1 108 ? 1.913 -8.972 92.094 1.00 85.25 108 GLU A N 1
ATOM 763 C CA . GLU A 1 108 ? 2.888 -7.934 91.736 1.00 85.25 108 GLU A CA 1
ATOM 764 C C . GLU A 1 108 ? 4.082 -8.493 90.958 1.00 85.25 108 GLU A C 1
ATOM 766 O O . GLU A 1 108 ? 4.540 -7.863 90.005 1.00 85.25 108 GLU A O 1
ATOM 771 N N . ASP A 1 109 ? 4.577 -9.673 91.332 1.00 86.56 109 ASP A N 1
ATOM 772 C CA . ASP A 1 109 ? 5.641 -10.363 90.605 1.00 86.56 109 ASP A CA 1
ATOM 773 C C . ASP A 1 109 ? 5.150 -10.827 89.221 1.00 86.56 109 ASP A C 1
ATOM 775 O O . ASP A 1 109 ? 5.868 -10.659 88.235 1.00 86.56 109 ASP A O 1
ATOM 779 N N . GLN A 1 110 ? 3.902 -11.303 89.104 1.00 85.75 110 GLN A N 1
ATOM 780 C CA . GLN A 1 110 ? 3.260 -11.611 87.817 1.00 85.75 110 GLN A CA 1
ATOM 781 C C . GLN A 1 110 ? 3.055 -10.359 86.954 1.00 85.75 110 GLN A C 1
ATOM 783 O O . GLN A 1 110 ? 3.335 -10.389 85.759 1.00 85.75 110 GLN A O 1
ATOM 788 N N . LEU A 1 111 ? 2.622 -9.238 87.536 1.00 86.00 111 LEU A N 1
ATOM 789 C CA . LEU A 1 111 ? 2.480 -7.968 86.821 1.00 86.00 111 LEU A CA 1
ATOM 790 C C . LEU A 1 111 ? 3.835 -7.416 86.372 1.00 86.00 111 LEU A C 1
ATOM 792 O O . LEU A 1 111 ? 3.940 -6.926 85.251 1.00 86.00 111 LEU A O 1
ATOM 796 N N . ARG A 1 112 ? 4.884 -7.527 87.197 1.00 89.44 112 ARG A N 1
ATOM 797 C CA . ARG A 1 112 ? 6.256 -7.169 86.805 1.00 89.44 112 ARG A CA 1
ATOM 798 C C . ARG A 1 112 ? 6.784 -8.086 85.704 1.00 89.44 112 ARG A C 1
ATOM 800 O O . ARG A 1 112 ? 7.400 -7.585 84.769 1.00 89.44 112 ARG A O 1
ATOM 807 N N . ALA A 1 113 ? 6.511 -9.389 85.761 1.00 89.44 113 ALA A N 1
ATOM 808 C CA . ALA A 1 113 ? 6.866 -10.325 84.696 1.00 89.44 113 ALA A CA 1
ATOM 809 C C . ALA A 1 113 ? 6.162 -9.970 83.375 1.00 89.44 113 ALA A C 1
ATOM 811 O O . ALA A 1 113 ? 6.836 -9.803 82.362 1.00 89.44 113 ALA A O 1
ATOM 812 N N . LEU A 1 114 ? 4.846 -9.735 83.401 1.00 88.12 114 LEU A N 1
ATOM 813 C CA . LEU A 1 114 ? 4.073 -9.303 82.230 1.00 88.12 114 LEU A CA 1
ATOM 814 C C . LEU A 1 114 ? 4.520 -7.932 81.707 1.00 88.12 114 LEU A C 1
ATOM 816 O O . LEU A 1 114 ? 4.582 -7.720 80.500 1.00 88.12 114 LEU A O 1
ATOM 820 N N . HIS A 1 115 ? 4.868 -6.995 82.592 1.00 89.12 115 HIS A N 1
ATOM 821 C CA . HIS A 1 115 ? 5.390 -5.687 82.200 1.00 89.12 115 HIS A CA 1
ATOM 822 C C . HIS A 1 115 ? 6.770 -5.799 81.538 1.00 89.12 115 HIS A C 1
ATOM 824 O O . HIS A 1 115 ? 7.023 -5.145 80.525 1.00 89.12 115 HIS A O 1
ATOM 830 N N . ASN A 1 116 ? 7.644 -6.660 82.062 1.00 91.31 116 ASN A N 1
ATOM 831 C CA . ASN A 1 116 ? 8.953 -6.954 81.481 1.00 91.31 116 ASN A CA 1
ATOM 832 C C . ASN A 1 116 ? 8.829 -7.697 80.140 1.00 91.31 116 ASN A C 1
ATOM 834 O O . ASN A 1 116 ? 9.566 -7.401 79.201 1.00 91.31 116 ASN A O 1
ATOM 838 N N . GLU A 1 117 ? 7.868 -8.614 79.999 1.00 90.88 117 GLU A N 1
ATOM 839 C CA . GLU A 1 117 ? 7.556 -9.256 78.717 1.00 90.88 117 GLU A CA 1
ATOM 840 C C . GLU A 1 117 ? 6.986 -8.261 77.704 1.00 90.88 117 GLU A C 1
ATOM 842 O O . GLU A 1 117 ? 7.426 -8.236 76.554 1.00 90.88 117 GLU A O 1
ATOM 847 N N . HIS A 1 118 ? 6.062 -7.389 78.112 1.00 91.00 118 HIS A N 1
ATOM 848 C CA . HIS A 1 118 ? 5.499 -6.350 77.250 1.00 91.00 118 HIS A CA 1
ATOM 849 C C . HIS A 1 118 ? 6.567 -5.341 76.799 1.00 91.00 118 HIS A C 1
ATOM 851 O O . HIS A 1 118 ? 6.623 -4.960 75.633 1.00 91.00 118 HIS A O 1
ATOM 857 N N . THR A 1 119 ? 7.456 -4.910 77.694 1.00 92.00 119 THR A N 1
ATOM 858 C CA . THR A 1 119 ? 8.568 -4.015 77.331 1.00 92.00 119 THR A CA 1
ATOM 859 C C . THR A 1 119 ? 9.604 -4.718 76.457 1.00 92.00 119 THR A C 1
ATOM 861 O O . THR A 1 119 ? 10.055 -4.132 75.478 1.00 92.00 119 THR A O 1
ATOM 864 N N . SER A 1 120 ? 9.932 -5.986 76.722 1.00 93.25 120 SER A N 1
ATOM 865 C CA . SER A 1 120 ? 10.821 -6.790 75.872 1.00 93.25 120 SER A CA 1
ATOM 866 C C . SER A 1 120 ? 10.246 -7.001 74.466 1.00 93.25 120 SER A C 1
ATOM 868 O O .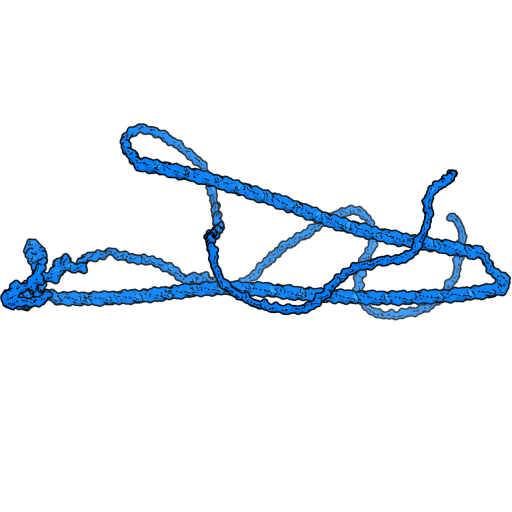 SER A 1 120 ? 10.935 -6.782 73.468 1.00 93.25 120 SER A O 1
ATOM 870 N N . THR A 1 121 ? 8.965 -7.358 74.360 1.00 90.44 121 THR A N 1
ATOM 871 C CA . THR A 1 121 ? 8.267 -7.514 73.073 1.00 90.44 121 THR A CA 1
ATOM 872 C C . THR A 1 121 ? 8.115 -6.186 72.337 1.00 90.44 121 THR A C 1
ATOM 874 O O . THR A 1 121 ? 8.371 -6.142 71.138 1.00 90.44 121 THR A O 1
ATOM 877 N N . SER A 1 122 ? 7.803 -5.093 73.038 1.00 92.81 122 SER A N 1
ATOM 878 C CA . SER A 1 122 ? 7.757 -3.738 72.472 1.00 92.81 122 SER A CA 1
ATOM 879 C C . SER A 1 122 ? 9.125 -3.284 71.950 1.00 92.81 122 SER A C 1
ATOM 881 O O . SER A 1 122 ? 9.235 -2.808 70.823 1.00 92.81 122 SER A O 1
ATOM 883 N N . ASN A 1 123 ? 10.202 -3.519 72.705 1.00 93.94 123 ASN A N 1
ATOM 884 C CA . ASN A 1 123 ? 11.565 -3.214 72.265 1.00 93.94 123 ASN A CA 1
ATOM 885 C C . ASN A 1 123 ? 11.970 -4.050 71.045 1.00 93.94 123 ASN A C 1
ATOM 887 O O . ASN A 1 123 ? 12.561 -3.515 70.109 1.00 93.94 123 ASN A O 1
ATOM 891 N N . ARG A 1 124 ? 11.608 -5.340 71.013 1.00 94.12 124 ARG A N 1
ATOM 892 C CA . ARG A 1 124 ? 11.811 -6.205 69.840 1.00 94.12 124 ARG A CA 1
ATOM 893 C C . ARG A 1 124 ? 11.024 -5.707 68.631 1.00 94.12 124 ARG A C 1
ATOM 895 O O . ARG A 1 124 ? 11.586 -5.639 67.545 1.00 94.12 124 ARG A O 1
ATOM 902 N N . LEU A 1 125 ? 9.764 -5.315 68.812 1.00 92.94 125 LEU A N 1
ATOM 903 C CA . LEU A 1 125 ? 8.932 -4.773 67.740 1.00 92.94 125 LEU A CA 1
ATOM 904 C C . LEU A 1 125 ? 9.530 -3.472 67.187 1.00 92.94 125 LEU A C 1
ATOM 906 O O . LEU A 1 125 ? 9.690 -3.332 65.977 1.00 92.94 125 LEU A O 1
ATOM 910 N N . ASN A 1 126 ? 9.951 -2.561 68.064 1.00 93.12 126 ASN A N 1
ATOM 911 C CA . ASN A 1 126 ? 10.604 -1.312 67.675 1.00 93.12 126 ASN A CA 1
ATOM 912 C C . ASN A 1 126 ? 11.935 -1.553 66.943 1.00 93.12 126 ASN A C 1
ATOM 914 O O . ASN A 1 126 ? 12.211 -0.870 65.959 1.00 93.12 126 ASN A O 1
ATOM 918 N N . ALA A 1 127 ? 12.726 -2.549 67.358 1.00 94.88 127 ALA A N 1
ATOM 919 C CA . ALA A 1 127 ? 13.938 -2.953 66.644 1.00 94.88 127 ALA A CA 1
ATOM 920 C C . ALA A 1 127 ? 13.616 -3.490 65.237 1.00 94.88 127 ALA A C 1
ATOM 922 O O . ALA A 1 127 ? 14.201 -3.026 64.262 1.00 94.88 127 ALA A O 1
ATOM 923 N N . THR A 1 128 ? 12.618 -4.375 65.106 1.00 93.62 128 THR A N 1
ATOM 924 C CA . THR A 1 128 ? 12.188 -4.885 63.789 1.00 93.62 128 THR A CA 1
ATOM 925 C C . THR A 1 128 ? 11.613 -3.790 62.887 1.00 93.62 128 THR A C 1
ATOM 927 O O . THR A 1 128 ? 11.842 -3.803 61.681 1.00 93.62 128 THR A O 1
ATOM 930 N N . LEU A 1 129 ? 10.911 -2.799 63.451 1.00 95.38 129 LEU A N 1
ATOM 931 C CA . LEU A 1 129 ? 10.422 -1.636 62.706 1.00 95.38 129 LEU A CA 1
ATOM 932 C C . LEU A 1 129 ? 11.577 -0.755 62.218 1.00 95.38 129 LEU A C 1
ATOM 934 O O . LEU A 1 129 ? 11.551 -0.301 61.075 1.00 95.38 129 LEU A O 1
ATOM 938 N N . ALA A 1 130 ? 12.601 -0.533 63.045 1.00 94.44 130 ALA A N 1
ATOM 939 C CA . ALA A 1 130 ? 13.791 0.214 62.648 1.00 94.44 130 ALA A CA 1
ATOM 940 C C . ALA A 1 130 ? 14.574 -0.505 61.533 1.00 94.44 130 ALA A C 1
ATOM 942 O O . ALA A 1 130 ? 14.994 0.135 60.567 1.00 94.44 130 ALA A O 1
ATOM 943 N N . GLU A 1 131 ? 14.713 -1.831 61.618 1.00 95.00 131 GLU A N 1
ATOM 944 C CA . GLU A 1 131 ? 15.313 -2.658 60.564 1.00 95.00 131 GLU A CA 1
ATOM 945 C C . GLU A 1 131 ? 14.503 -2.594 59.262 1.00 95.00 131 GLU A C 1
ATOM 947 O O . GLU A 1 131 ? 15.074 -2.337 58.202 1.00 95.00 131 GLU A O 1
ATOM 952 N N . LEU A 1 132 ? 13.172 -2.724 59.330 1.00 94.31 132 LEU A N 1
ATOM 953 C CA . LEU A 1 132 ? 12.287 -2.576 58.170 1.00 94.31 132 LEU A CA 1
ATOM 954 C C . LEU A 1 132 ? 12.398 -1.189 57.528 1.00 94.31 132 LEU A C 1
ATOM 956 O O . LEU A 1 132 ? 12.456 -1.084 56.304 1.00 94.31 132 LEU A O 1
ATOM 960 N N . HIS A 1 133 ? 12.466 -0.123 58.327 1.00 94.06 133 HIS A N 1
ATOM 961 C CA . HIS A 1 133 ? 12.680 1.232 57.817 1.00 94.06 133 HIS A CA 1
ATOM 962 C C . HIS A 1 133 ? 14.047 1.391 57.139 1.00 94.06 133 HIS A C 1
ATOM 964 O O . HIS A 1 133 ? 14.134 2.038 56.095 1.00 94.06 133 HIS A O 1
ATOM 970 N N . SER A 1 134 ? 15.099 0.789 57.699 1.00 95.56 134 SER A N 1
ATOM 971 C CA . SER A 1 134 ? 16.445 0.784 57.113 1.00 95.56 134 SER A CA 1
ATOM 972 C C . SER A 1 134 ? 16.480 0.045 55.770 1.00 95.56 134 SER A C 1
ATOM 974 O O . SER A 1 134 ? 16.985 0.582 54.783 1.00 95.56 134 SER A O 1
ATOM 976 N N . VAL A 1 135 ? 15.866 -1.143 55.701 1.00 95.38 135 VAL A N 1
ATOM 977 C CA . VAL A 1 135 ? 15.740 -1.928 54.462 1.00 95.38 135 VAL A CA 1
ATOM 978 C C . VAL A 1 135 ? 14.908 -1.177 53.427 1.00 95.38 135 VAL A C 1
ATOM 980 O O . VAL A 1 135 ? 15.318 -1.069 52.278 1.00 95.38 135 VAL A O 1
ATOM 983 N N . LYS A 1 136 ? 13.776 -0.584 53.818 1.00 95.69 136 LYS A N 1
ATOM 984 C CA . LYS A 1 136 ? 12.952 0.211 52.900 1.00 95.69 136 LYS A CA 1
ATOM 985 C C . LYS A 1 136 ? 13.748 1.372 52.296 1.00 95.69 136 LYS A C 1
ATOM 987 O O . LYS A 1 136 ? 13.744 1.563 51.081 1.00 95.69 136 LYS A O 1
ATOM 992 N N . LYS A 1 137 ? 14.491 2.107 53.125 1.00 96.12 137 LYS A N 1
ATOM 993 C CA . LYS A 1 137 ? 15.338 3.208 52.658 1.00 96.12 137 LYS A CA 1
ATOM 994 C C . LYS A 1 137 ? 16.427 2.725 51.693 1.00 96.12 137 LYS A C 1
ATOM 996 O O . LYS A 1 137 ? 16.617 3.336 50.646 1.00 96.12 137 LYS A O 1
ATOM 1001 N N . SER A 1 138 ? 17.109 1.619 51.999 1.00 94.31 138 SER A N 1
ATOM 1002 C CA . SER A 1 138 ? 18.139 1.075 51.105 1.00 94.31 138 SER A CA 1
ATOM 1003 C C . SER A 1 138 ? 17.555 0.550 49.789 1.00 94.31 138 SER A C 1
ATOM 1005 O O . SER A 1 138 ? 18.184 0.714 48.745 1.00 94.31 138 SER A O 1
ATOM 1007 N N . THR A 1 139 ? 16.334 -0.000 49.798 1.00 94.00 139 THR A N 1
ATOM 1008 C CA . THR A 1 139 ? 15.632 -0.390 48.564 1.00 94.00 139 THR A CA 1
ATOM 1009 C C . THR A 1 139 ? 15.265 0.816 47.700 1.00 94.00 139 THR A C 1
ATOM 1011 O O . THR A 1 139 ? 15.517 0.787 46.499 1.00 94.00 139 THR A O 1
ATOM 1014 N N . GLU A 1 140 ? 14.768 1.908 48.288 1.00 96.31 140 GLU A N 1
ATOM 1015 C CA . GLU A 1 140 ? 14.455 3.146 47.557 1.00 96.31 140 GLU A CA 1
ATOM 1016 C C . GLU A 1 140 ? 15.726 3.790 46.961 1.00 96.31 140 GLU A C 1
ATOM 1018 O O . GLU A 1 140 ? 15.740 4.237 45.808 1.00 96.31 140 GLU A O 1
ATOM 1023 N N . GLU A 1 141 ? 16.835 3.791 47.705 1.00 96.50 141 GLU A N 1
ATOM 1024 C CA . GLU A 1 141 ? 18.140 4.260 47.218 1.00 96.50 141 GLU A CA 1
ATOM 1025 C C . GLU A 1 141 ? 18.694 3.380 46.082 1.00 96.50 141 GLU A C 1
ATOM 1027 O O . GLU A 1 141 ? 19.234 3.897 45.102 1.00 96.50 141 GLU A O 1
ATOM 1032 N N . LEU A 1 142 ? 18.539 2.055 46.164 1.00 95.50 142 LEU A N 1
ATOM 1033 C CA . LEU A 1 142 ? 18.920 1.145 45.080 1.00 95.50 142 LEU A CA 1
ATOM 1034 C C . LEU A 1 142 ? 18.044 1.342 43.841 1.00 95.50 142 LEU A C 1
ATOM 1036 O O . LEU A 1 142 ? 18.571 1.426 42.734 1.00 95.50 142 LEU A O 1
ATOM 1040 N N . GLU A 1 143 ? 16.728 1.476 44.003 1.00 96.31 143 GLU A N 1
ATOM 1041 C CA . GLU A 1 143 ? 15.819 1.732 42.885 1.00 96.31 143 GLU A CA 1
ATOM 1042 C C . GLU A 1 143 ? 16.142 3.038 42.160 1.00 96.31 143 GLU A C 1
ATOM 1044 O O . GLU A 1 143 ? 16.123 3.086 40.930 1.00 96.31 143 GLU A O 1
ATOM 1049 N N . THR A 1 144 ? 16.430 4.108 42.902 1.00 95.94 144 THR A N 1
ATOM 1050 C CA . THR A 1 144 ? 16.788 5.402 42.305 1.00 95.94 144 THR A CA 1
ATOM 1051 C C . THR A 1 144 ? 18.121 5.332 41.565 1.00 95.94 144 THR A C 1
ATOM 1053 O O . THR A 1 144 ? 18.218 5.859 40.455 1.00 95.94 144 THR A O 1
ATOM 1056 N N . ARG A 1 145 ? 19.118 4.619 42.107 1.00 96.88 145 ARG A N 1
ATOM 1057 C CA . ARG A 1 145 ? 20.391 4.360 41.414 1.00 96.88 145 ARG A CA 1
ATOM 1058 C C . ARG A 1 145 ? 20.202 3.548 40.139 1.00 96.88 145 ARG A C 1
ATOM 1060 O O . ARG A 1 145 ? 20.692 3.963 39.095 1.00 96.88 145 ARG A O 1
ATOM 1067 N N . LEU A 1 146 ? 19.444 2.453 40.193 1.00 95.88 146 LEU A N 1
ATOM 1068 C CA . LEU A 1 146 ? 19.168 1.621 39.018 1.00 95.88 146 LEU A CA 1
ATOM 1069 C C . LEU A 1 146 ? 18.395 2.392 37.942 1.00 95.88 146 LEU A C 1
ATOM 1071 O O . LEU A 1 146 ? 18.688 2.252 36.757 1.00 95.88 146 LEU A O 1
ATOM 1075 N N . LYS A 1 147 ? 17.441 3.247 38.334 1.00 96.56 147 LYS A N 1
ATOM 1076 C CA . LYS A 1 147 ? 16.740 4.148 37.404 1.00 96.56 147 LYS A CA 1
ATOM 1077 C C . LYS A 1 147 ? 17.715 5.125 36.740 1.00 96.56 147 LYS A C 1
ATOM 1079 O O . LYS A 1 147 ? 17.669 5.268 35.523 1.00 96.56 147 LYS A O 1
ATOM 1084 N N . ALA A 1 148 ? 18.618 5.743 37.504 1.00 96.12 148 ALA A N 1
ATOM 1085 C CA . ALA A 1 148 ? 19.621 6.664 36.966 1.00 96.12 148 ALA A CA 1
ATOM 1086 C C . ALA A 1 148 ? 20.609 5.964 36.012 1.00 96.12 148 ALA A C 1
ATOM 1088 O O . ALA A 1 148 ? 20.870 6.459 34.914 1.00 96.12 148 ALA A O 1
ATOM 1089 N N . GLU A 1 149 ? 21.117 4.787 36.385 1.00 96.25 149 GLU A N 1
ATOM 1090 C CA . GLU A 1 149 ? 21.986 3.985 35.517 1.00 96.25 149 GLU A CA 1
ATOM 1091 C C . GLU A 1 149 ? 21.269 3.587 34.230 1.00 96.25 149 GLU A C 1
ATOM 1093 O O . GLU A 1 149 ? 21.820 3.774 33.146 1.00 96.25 149 GLU A O 1
ATOM 1098 N N . ARG A 1 150 ? 20.016 3.126 34.325 1.00 96.19 150 ARG A N 1
ATOM 1099 C CA . ARG A 1 150 ? 19.196 2.801 33.157 1.00 96.19 150 ARG A CA 1
ATOM 1100 C C . ARG A 1 150 ? 19.050 4.000 32.219 1.00 96.19 150 ARG A C 1
ATOM 1102 O O . ARG A 1 150 ? 19.299 3.843 31.030 1.00 96.19 150 ARG A O 1
ATOM 1109 N N . THR A 1 151 ? 18.729 5.187 32.738 1.00 96.06 151 THR A N 1
ATOM 1110 C CA . THR A 1 151 ? 18.608 6.395 31.901 1.00 96.06 151 THR A CA 1
ATOM 1111 C C . THR A 1 151 ? 19.924 6.774 31.220 1.00 96.06 151 THR A C 1
ATOM 1113 O O . THR A 1 151 ? 19.925 7.128 30.045 1.00 96.06 151 THR A O 1
ATOM 1116 N N . LEU A 1 152 ? 21.061 6.629 31.911 1.00 96.88 152 LEU A N 1
ATOM 1117 C CA . LEU A 1 152 ? 22.382 6.888 31.330 1.00 96.88 152 LEU A CA 1
ATOM 1118 C C . LEU A 1 152 ? 22.747 5.867 30.246 1.00 96.88 152 LEU A C 1
ATOM 1120 O O . LEU A 1 152 ? 23.384 6.218 29.253 1.00 96.88 152 LEU A O 1
ATOM 1124 N N . PHE A 1 153 ? 22.384 4.597 30.433 1.00 96.00 153 PHE A N 1
ATOM 1125 C CA . PHE A 1 153 ? 22.576 3.572 29.410 1.00 96.00 153 PHE A CA 1
ATOM 1126 C C . PHE A 1 153 ? 21.676 3.808 28.197 1.00 96.00 153 PHE A C 1
ATOM 1128 O O . PHE A 1 153 ? 22.159 3.684 27.074 1.00 96.00 153 PHE A O 1
ATOM 1135 N N . GLU A 1 154 ? 20.415 4.191 28.398 1.00 96.69 154 GLU A N 1
ATOM 1136 C CA . GLU A 1 154 ? 19.486 4.544 27.318 1.00 96.69 154 GLU A CA 1
ATOM 1137 C C . GLU A 1 154 ? 20.015 5.740 26.504 1.00 96.69 154 GLU A C 1
ATOM 1139 O O . GLU A 1 154 ? 20.092 5.651 25.280 1.00 96.69 154 GLU A O 1
ATOM 1144 N N . GLU A 1 155 ? 20.500 6.802 27.158 1.00 96.81 155 GLU A N 1
ATOM 1145 C CA . GLU A 1 155 ? 21.106 7.962 26.484 1.00 96.81 155 GLU A CA 1
ATOM 1146 C C . GLU A 1 155 ? 22.365 7.584 25.686 1.00 96.81 155 GLU A C 1
ATOM 1148 O O . GLU A 1 155 ? 22.521 7.971 24.526 1.00 96.81 155 GLU A O 1
ATOM 1153 N N . LYS A 1 156 ? 23.264 6.781 26.273 1.00 97.12 156 LYS A N 1
ATOM 1154 C CA . LYS A 1 156 ? 24.467 6.300 25.573 1.00 97.12 156 LYS A CA 1
ATOM 1155 C C . LYS A 1 156 ? 24.117 5.429 24.371 1.00 97.12 156 LYS A C 1
ATOM 1157 O O . LYS A 1 156 ? 24.766 5.554 23.335 1.00 97.12 156 LYS A O 1
ATOM 1162 N N . THR A 1 157 ? 23.122 4.557 24.512 1.00 96.06 157 THR A N 1
ATOM 1163 C CA . THR A 1 157 ? 22.677 3.662 23.436 1.00 96.06 157 THR A CA 1
ATOM 1164 C C . THR A 1 157 ? 22.087 4.477 22.290 1.00 96.06 157 THR A C 1
ATOM 1166 O O . THR A 1 157 ? 22.550 4.331 21.162 1.00 96.06 157 THR A O 1
ATOM 1169 N N . ALA A 1 158 ? 21.205 5.437 22.588 1.00 96.56 158 ALA A N 1
ATOM 1170 C CA . ALA A 1 158 ? 20.668 6.367 21.597 1.00 96.56 158 ALA A CA 1
ATOM 1171 C C . ALA A 1 158 ? 21.779 7.171 20.891 1.00 96.56 158 ALA A C 1
ATOM 1173 O O . ALA A 1 158 ? 21.774 7.315 19.670 1.00 96.56 158 ALA A O 1
ATOM 1174 N N . GLY A 1 159 ? 22.791 7.636 21.633 1.00 97.50 159 GLY A N 1
ATOM 1175 C CA . GLY A 1 159 ? 23.936 8.342 21.052 1.00 97.50 159 GLY A CA 1
ATOM 1176 C C . GLY A 1 159 ? 24.828 7.468 20.158 1.00 97.50 159 GLY A C 1
ATOM 1177 O O . GLY A 1 159 ? 25.463 7.978 19.232 1.00 97.50 159 GLY A O 1
ATOM 1178 N N . PHE A 1 160 ? 24.912 6.158 20.410 1.00 96.94 160 PHE A N 1
ATOM 1179 C CA . PHE A 1 160 ? 25.596 5.224 19.511 1.00 96.94 160 PHE A CA 1
ATOM 1180 C C . PHE A 1 160 ? 24.764 4.911 18.269 1.00 96.94 160 PHE A C 1
ATOM 1182 O O . PHE A 1 160 ? 25.327 4.884 17.176 1.00 96.94 160 PHE A O 1
ATOM 1189 N N . GLU A 1 161 ? 23.454 4.731 18.418 1.00 97.12 161 GLU A N 1
ATOM 1190 C CA . GLU A 1 161 ? 22.526 4.531 17.301 1.00 97.12 161 GLU A CA 1
ATOM 1191 C C . GLU A 1 161 ? 22.552 5.725 16.339 1.00 97.12 161 GLU A C 1
ATOM 1193 O O . GLU A 1 161 ? 22.718 5.538 15.135 1.00 97.12 161 GLU A O 1
ATOM 1198 N N . GLU A 1 162 ? 22.527 6.957 16.859 1.00 97.75 162 GLU A N 1
ATOM 1199 C CA . GLU A 1 162 ? 22.634 8.166 16.036 1.00 97.75 162 GLU A CA 1
ATOM 1200 C C . GLU A 1 162 ? 23.957 8.209 15.254 1.00 97.75 162 GLU A C 1
ATOM 1202 O O . GLU A 1 162 ? 23.980 8.501 14.057 1.00 97.75 162 GLU A O 1
ATOM 1207 N N . LYS A 1 163 ? 25.080 7.873 15.902 1.00 97.69 163 LYS A N 1
ATOM 1208 C CA . LYS A 1 163 ? 26.391 7.827 15.234 1.00 97.69 163 LYS A CA 1
ATOM 1209 C C . LYS A 1 163 ? 26.455 6.740 14.168 1.00 97.69 163 LYS A C 1
ATOM 1211 O O . LYS A 1 163 ? 27.066 6.965 13.124 1.00 97.69 163 LYS A O 1
ATOM 1216 N N . LEU A 1 164 ? 25.857 5.576 14.415 1.00 97.50 164 LEU A N 1
ATOM 1217 C CA . LEU A 1 164 ? 25.784 4.500 13.428 1.00 97.50 164 LEU A CA 1
ATOM 1218 C C . LEU A 1 164 ? 24.968 4.932 12.208 1.00 97.50 164 LEU A C 1
ATOM 1220 O O . LEU A 1 164 ? 25.423 4.725 11.086 1.00 97.50 164 LEU A O 1
ATOM 1224 N N . GLU A 1 165 ? 23.844 5.615 12.411 1.00 97.44 165 GLU A N 1
ATOM 1225 C CA . GLU A 1 165 ? 23.011 6.136 11.323 1.00 97.44 165 GLU A CA 1
ATOM 1226 C C . GLU A 1 165 ? 23.741 7.224 10.510 1.00 97.44 165 GLU A C 1
ATOM 1228 O O . GLU A 1 165 ? 23.759 7.215 9.274 1.00 97.44 165 GLU A O 1
ATOM 1233 N N . GLN A 1 166 ? 24.447 8.135 11.188 1.00 97.69 166 GLN A N 1
ATOM 1234 C CA . GLN A 1 166 ? 25.280 9.152 10.534 1.00 97.69 166 GLN A CA 1
ATOM 1235 C C . GLN A 1 166 ? 26.431 8.531 9.725 1.00 97.69 166 GLN A C 1
ATOM 1237 O O . GLN A 1 166 ? 26.744 8.989 8.622 1.00 97.69 166 GLN A O 1
ATOM 1242 N N . LEU A 1 167 ? 27.077 7.485 10.246 1.00 97.56 167 LEU A N 1
ATOM 1243 C CA . LEU A 1 167 ? 28.138 6.777 9.528 1.00 97.56 167 LEU A CA 1
ATOM 1244 C C . LEU A 1 167 ? 27.588 5.976 8.345 1.00 97.56 167 LEU A C 1
ATOM 1246 O O . LEU A 1 167 ? 28.198 6.004 7.274 1.00 97.56 167 LEU A O 1
ATOM 1250 N N . SER A 1 168 ? 26.438 5.321 8.513 1.00 97.56 168 SER A N 1
ATOM 1251 C CA . SER A 1 168 ? 25.754 4.575 7.454 1.00 97.56 168 SER A CA 1
ATOM 1252 C C . SER A 1 168 ? 25.386 5.493 6.288 1.00 97.56 168 SER A C 1
ATOM 1254 O O . SER A 1 168 ? 25.847 5.290 5.164 1.00 97.56 168 SER A O 1
ATOM 1256 N N . SER A 1 169 ? 24.684 6.594 6.569 1.00 97.75 169 SER A N 1
ATOM 1257 C CA . SER A 1 169 ? 24.293 7.583 5.555 1.00 97.75 169 SER A CA 1
ATOM 1258 C C . SER A 1 169 ? 25.497 8.220 4.847 1.00 97.75 169 SER A C 1
ATOM 1260 O O . SER A 1 169 ? 25.491 8.398 3.624 1.00 97.75 169 SER A O 1
ATOM 1262 N N . ARG A 1 170 ? 26.585 8.513 5.575 1.00 98.12 170 ARG A N 1
ATOM 1263 C CA . ARG A 1 170 ? 27.836 8.999 4.972 1.00 98.12 170 ARG A CA 1
ATOM 1264 C C . ARG A 1 170 ? 28.478 7.952 4.060 1.00 98.12 170 ARG A C 1
ATOM 1266 O O . ARG A 1 170 ? 28.995 8.310 2.999 1.00 98.12 170 ARG A O 1
ATOM 1273 N N . MET A 1 171 ? 28.473 6.683 4.461 1.00 97.31 171 MET A N 1
ATOM 1274 C CA . MET A 1 171 ? 29.026 5.587 3.668 1.00 97.31 171 MET A CA 1
ATOM 1275 C C . MET A 1 171 ? 28.211 5.361 2.389 1.00 97.31 171 MET A C 1
ATOM 1277 O O . MET A 1 171 ? 28.795 5.252 1.312 1.00 97.31 171 MET A O 1
ATOM 1281 N N . GLU A 1 172 ? 26.882 5.394 2.470 1.00 97.69 172 GLU A N 1
ATOM 1282 C CA . GLU A 1 172 ? 25.998 5.326 1.302 1.00 97.69 172 GLU A CA 1
ATOM 1283 C C . GLU A 1 172 ? 26.236 6.485 0.327 1.00 97.69 172 GLU A C 1
ATOM 1285 O O . GLU A 1 172 ? 26.360 6.271 -0.883 1.00 97.69 172 GLU A O 1
ATOM 1290 N N . ALA A 1 173 ? 26.377 7.712 0.839 1.00 97.56 173 ALA A N 1
ATOM 1291 C CA . ALA A 1 173 ? 26.689 8.877 0.016 1.00 97.56 173 ALA A CA 1
ATOM 1292 C C . ALA A 1 173 ? 28.048 8.732 -0.694 1.00 97.56 173 ALA A C 1
ATOM 1294 O O . ALA A 1 173 ? 28.160 9.021 -1.889 1.00 97.56 173 ALA A O 1
ATOM 1295 N N . LEU A 1 174 ? 29.074 8.242 0.010 1.00 97.94 174 LEU A N 1
ATOM 1296 C CA . LEU A 1 174 ? 30.392 7.972 -0.571 1.00 97.94 174 LEU A CA 1
ATOM 1297 C C . LEU A 1 174 ? 30.330 6.896 -1.658 1.00 97.94 174 LEU A C 1
ATOM 1299 O O . LEU A 1 174 ? 30.900 7.090 -2.732 1.00 97.94 174 LEU A O 1
ATOM 1303 N N . LEU A 1 175 ? 29.605 5.800 -1.423 1.00 97.88 175 LEU A N 1
ATOM 1304 C CA . LEU A 1 175 ? 29.419 4.738 -2.411 1.00 97.88 175 LEU A CA 1
ATOM 1305 C C . LEU A 1 175 ? 28.692 5.250 -3.656 1.00 97.88 175 LEU A C 1
ATOM 1307 O O . LEU A 1 175 ? 29.116 4.964 -4.777 1.00 97.88 175 LEU A O 1
ATOM 1311 N N . LYS A 1 176 ? 27.642 6.060 -3.483 1.00 97.62 176 LYS A N 1
ATOM 1312 C CA . LYS A 1 176 ? 26.912 6.676 -4.597 1.00 97.62 176 LYS A CA 1
ATOM 1313 C C . LYS A 1 176 ? 27.805 7.614 -5.411 1.00 97.62 176 LYS A C 1
ATOM 1315 O O . LYS A 1 176 ? 27.791 7.550 -6.640 1.00 97.62 176 LYS A O 1
ATOM 1320 N N . ASN A 1 177 ? 28.612 8.437 -4.743 1.00 97.94 177 ASN A N 1
ATOM 1321 C CA . ASN A 1 177 ? 29.558 9.333 -5.406 1.00 97.94 177 ASN A CA 1
ATOM 1322 C C . ASN A 1 177 ? 30.634 8.550 -6.164 1.00 97.94 177 ASN A C 1
ATOM 1324 O O . ASN A 1 177 ? 30.890 8.842 -7.328 1.00 97.94 177 ASN A O 1
ATOM 1328 N N . TYR A 1 178 ? 31.211 7.515 -5.549 1.00 97.56 178 TYR A N 1
ATOM 1329 C CA . TYR A 1 178 ? 32.190 6.645 -6.199 1.00 97.56 178 TYR A CA 1
ATOM 1330 C C . TYR A 1 178 ? 31.612 5.954 -7.440 1.00 97.56 178 TYR A C 1
ATOM 1332 O O . TYR A 1 178 ? 32.243 5.957 -8.494 1.00 97.56 178 TYR A O 1
ATOM 1340 N N . GLN A 1 179 ? 30.388 5.421 -7.358 1.00 97.62 179 GLN A N 1
ATOM 1341 C CA . GLN A 1 179 ? 29.699 4.854 -8.521 1.00 97.62 179 GLN A CA 1
ATOM 1342 C C . GLN A 1 179 ? 29.470 5.900 -9.619 1.00 97.62 179 GLN A C 1
ATOM 1344 O O . GLN A 1 179 ? 29.613 5.585 -10.799 1.00 97.62 179 GLN A O 1
ATOM 1349 N N . GLY A 1 180 ? 29.129 7.136 -9.244 1.00 98.00 180 GLY A N 1
ATOM 1350 C CA . GLY A 1 180 ? 29.004 8.257 -10.174 1.00 98.00 180 GLY A CA 1
ATOM 1351 C C . GLY A 1 180 ? 30.317 8.556 -10.897 1.00 98.00 180 GLY A C 1
ATOM 1352 O O . GLY A 1 180 ? 30.342 8.570 -12.127 1.00 98.00 180 GLY A O 1
ATOM 1353 N N . TYR A 1 181 ? 31.413 8.711 -10.149 1.00 97.69 181 TYR A N 1
ATOM 1354 C CA . TYR A 1 181 ? 32.745 8.933 -10.715 1.00 97.69 181 TYR A CA 1
ATOM 1355 C C . TYR A 1 181 ? 33.175 7.786 -11.622 1.00 97.69 181 TYR A C 1
ATOM 1357 O O . TYR A 1 181 ? 33.594 8.033 -12.747 1.00 97.69 181 TYR A O 1
ATOM 1365 N N . ARG A 1 182 ? 32.999 6.537 -11.183 1.00 98.19 182 ARG A N 1
ATOM 1366 C CA . ARG A 1 182 ? 33.339 5.357 -11.979 1.00 98.19 182 ARG A CA 1
ATOM 1367 C C . ARG A 1 182 ? 32.605 5.347 -13.320 1.00 98.19 182 ARG A C 1
ATOM 1369 O O . ARG A 1 182 ? 33.255 5.201 -14.348 1.00 98.19 182 ARG A O 1
ATOM 1376 N N . ARG A 1 183 ? 31.282 5.555 -13.323 1.00 97.81 183 ARG A N 1
ATOM 1377 C CA . ARG A 1 183 ? 30.487 5.596 -14.565 1.00 97.81 183 ARG A CA 1
ATOM 1378 C C . ARG A 1 183 ? 30.915 6.739 -15.483 1.00 97.81 183 ARG A C 1
ATOM 1380 O O . ARG A 1 183 ? 30.991 6.542 -16.689 1.00 97.81 183 ARG A O 1
ATOM 1387 N N . ALA A 1 184 ? 31.195 7.918 -14.926 1.00 97.62 184 ALA A N 1
ATOM 1388 C CA . ALA A 1 184 ? 31.662 9.061 -15.706 1.00 97.62 184 ALA A CA 1
ATOM 1389 C C . ALA A 1 184 ? 33.028 8.776 -16.348 1.00 97.62 184 ALA A C 1
ATOM 1391 O O . ALA A 1 184 ? 33.205 8.985 -17.543 1.00 97.62 184 ALA A O 1
ATOM 1392 N N . THR A 1 185 ? 33.973 8.230 -15.581 1.00 97.44 185 THR A N 1
ATOM 1393 C CA . THR A 1 185 ? 35.295 7.852 -16.087 1.00 97.44 185 THR A CA 1
ATOM 1394 C C . THR A 1 185 ? 35.206 6.751 -17.142 1.00 97.44 185 THR A C 1
ATOM 1396 O O . THR A 1 185 ? 35.831 6.873 -18.190 1.00 97.44 185 THR A O 1
ATOM 1399 N N . GLU A 1 186 ? 34.404 5.707 -16.919 1.00 97.88 186 GLU A N 1
ATOM 1400 C CA . GLU A 1 186 ? 34.160 4.655 -17.915 1.00 97.88 186 GLU A CA 1
ATOM 1401 C C . GLU A 1 186 ? 33.570 5.246 -19.208 1.00 97.88 186 GLU A C 1
ATOM 1403 O O . GLU A 1 186 ? 34.048 4.931 -20.297 1.00 97.88 186 GLU A O 1
ATOM 1408 N N . ALA A 1 187 ? 32.601 6.161 -19.110 1.00 97.50 187 ALA A N 1
ATOM 1409 C CA . ALA A 1 187 ? 32.030 6.835 -20.275 1.00 97.50 187 ALA A CA 1
ATOM 1410 C C . ALA A 1 187 ? 33.088 7.626 -21.063 1.00 97.50 187 ALA A C 1
ATOM 1412 O O . ALA A 1 187 ? 33.185 7.453 -22.280 1.00 97.50 187 ALA A O 1
ATOM 1413 N N . GLU A 1 188 ? 33.927 8.415 -20.386 1.00 98.00 188 GLU A N 1
ATOM 1414 C CA . GLU A 1 188 ? 35.029 9.159 -21.010 1.00 98.00 188 GLU A CA 1
ATOM 1415 C C . GLU A 1 188 ? 36.042 8.225 -21.687 1.00 98.00 188 GLU A C 1
ATOM 1417 O O . GLU A 1 188 ? 36.417 8.460 -22.835 1.00 98.00 188 GLU A O 1
ATOM 1422 N N . PHE A 1 189 ? 36.423 7.117 -21.042 1.00 97.81 189 PHE A N 1
ATOM 1423 C CA . PHE A 1 189 ? 37.298 6.112 -21.655 1.00 97.81 189 PHE A CA 1
ATOM 1424 C C . PHE A 1 189 ? 36.681 5.511 -22.917 1.00 97.81 189 PHE A C 1
ATOM 1426 O O . PHE A 1 189 ? 37.368 5.385 -23.933 1.00 97.81 189 PHE A O 1
ATOM 1433 N N . THR A 1 190 ? 35.389 5.170 -22.898 1.00 97.81 190 THR A N 1
ATOM 1434 C CA . THR A 1 190 ? 34.730 4.662 -24.109 1.00 97.81 190 THR A CA 1
ATOM 1435 C C . THR A 1 190 ? 34.629 5.721 -25.204 1.00 97.81 190 THR A C 1
ATOM 1437 O O . THR A 1 190 ? 34.710 5.371 -26.379 1.00 97.81 190 THR A O 1
ATOM 1440 N N . ARG A 1 191 ? 34.465 7.007 -24.861 1.00 98.12 191 ARG A N 1
ATOM 1441 C CA . ARG A 1 191 ? 34.477 8.099 -25.844 1.00 98.12 191 ARG A CA 1
ATOM 1442 C C . ARG A 1 191 ? 35.854 8.217 -26.490 1.00 98.12 191 ARG A C 1
ATOM 1444 O O . ARG A 1 191 ? 35.949 8.097 -27.705 1.00 98.12 191 ARG A O 1
ATOM 1451 N N . LEU A 1 192 ? 36.906 8.343 -25.681 1.00 97.94 192 LEU A N 1
ATOM 1452 C CA . LEU A 1 192 ? 38.287 8.467 -26.157 1.00 97.94 192 LEU A CA 1
ATOM 1453 C C . LEU A 1 192 ? 38.731 7.257 -26.985 1.00 97.94 192 LEU A C 1
ATOM 1455 O O . LEU A 1 192 ? 39.455 7.408 -27.962 1.00 97.94 192 LEU A O 1
ATOM 1459 N N . THR A 1 193 ? 38.281 6.053 -26.626 1.00 98.06 193 THR A N 1
ATOM 1460 C CA . THR A 1 193 ? 38.575 4.832 -27.391 1.00 98.06 193 THR A CA 1
ATOM 1461 C C . THR A 1 193 ? 37.969 4.898 -28.793 1.00 98.06 193 THR A C 1
ATOM 1463 O O . THR A 1 193 ? 38.673 4.639 -29.766 1.00 98.06 193 THR A O 1
ATOM 1466 N N . ARG A 1 194 ? 36.701 5.324 -28.905 1.00 97.62 194 ARG A N 1
ATOM 1467 C CA . ARG A 1 194 ? 36.029 5.508 -30.200 1.00 97.62 194 ARG A CA 1
ATOM 1468 C C . ARG A 1 194 ? 36.655 6.633 -31.019 1.00 97.62 194 ARG A C 1
ATOM 1470 O O . ARG A 1 194 ? 36.853 6.462 -32.212 1.00 97.62 194 ARG A O 1
ATOM 1477 N N . GLU A 1 195 ? 36.981 7.761 -30.389 1.00 97.25 195 GLU A N 1
ATOM 1478 C CA . GLU A 1 195 ? 37.642 8.892 -31.056 1.00 97.25 195 GLU A CA 1
ATOM 1479 C C . GLU A 1 195 ? 39.022 8.491 -31.594 1.00 97.25 195 GLU A C 1
ATOM 1481 O O . GLU A 1 195 ? 39.352 8.798 -32.737 1.00 97.25 195 GLU A O 1
ATOM 1486 N N . ARG A 1 196 ? 39.807 7.739 -30.810 1.00 98.00 196 ARG A N 1
ATOM 1487 C CA . ARG A 1 196 ? 41.090 7.180 -31.254 1.00 98.00 196 ARG A CA 1
ATOM 1488 C C . ARG A 1 196 ? 40.912 6.250 -32.452 1.00 98.00 196 ARG A C 1
ATOM 1490 O O . ARG A 1 196 ? 41.671 6.358 -33.406 1.00 98.00 196 ARG A O 1
ATOM 1497 N N . GLU A 1 197 ? 39.957 5.326 -32.392 1.00 97.38 197 GLU A N 1
ATOM 1498 C CA . GLU A 1 197 ? 39.695 4.374 -33.481 1.00 97.38 197 GLU A CA 1
ATOM 1499 C C . GLU A 1 197 ? 39.235 5.083 -34.758 1.00 97.38 197 GLU A C 1
ATOM 1501 O O . GLU A 1 197 ? 39.737 4.776 -35.835 1.00 97.38 197 GLU A O 1
ATOM 1506 N N . ALA A 1 198 ? 38.354 6.079 -34.641 1.00 96.69 198 ALA A N 1
ATOM 1507 C CA . ALA A 1 198 ? 37.928 6.899 -35.771 1.00 96.69 198 ALA A CA 1
ATOM 1508 C C . ALA A 1 198 ? 39.114 7.639 -36.410 1.00 96.69 198 ALA A C 1
ATOM 1510 O O . ALA A 1 198 ? 39.329 7.523 -37.612 1.00 96.69 198 ALA A O 1
ATOM 1511 N N . ALA A 1 199 ? 39.942 8.308 -35.603 1.00 96.12 199 ALA A N 1
ATOM 1512 C CA . ALA A 1 199 ? 41.125 9.006 -36.101 1.00 96.12 199 ALA A CA 1
ATOM 1513 C C . ALA A 1 199 ? 42.145 8.051 -36.749 1.00 96.12 199 ALA A C 1
ATOM 1515 O O . ALA A 1 199 ? 42.779 8.401 -37.740 1.00 96.12 199 ALA A O 1
ATOM 1516 N N . GLN A 1 200 ? 42.306 6.834 -36.220 1.00 97.12 200 GLN A N 1
ATOM 1517 C CA . GLN A 1 200 ? 43.165 5.812 -36.828 1.00 97.12 200 GLN A CA 1
ATOM 1518 C C . GLN A 1 200 ? 42.645 5.371 -38.199 1.00 97.12 200 GLN A C 1
ATOM 1520 O O . GLN A 1 200 ? 43.438 5.236 -39.127 1.00 97.12 200 GLN A O 1
ATOM 1525 N N . MET A 1 201 ? 41.333 5.180 -38.341 1.00 96.69 201 MET A N 1
ATOM 1526 C CA . MET A 1 201 ? 40.718 4.847 -39.627 1.00 96.69 201 MET A CA 1
ATOM 1527 C C . MET A 1 201 ? 40.881 5.979 -40.644 1.00 96.69 201 MET A C 1
ATOM 1529 O O . MET A 1 201 ? 41.277 5.717 -41.775 1.00 96.69 201 MET A O 1
ATOM 1533 N N . GLU A 1 202 ? 40.657 7.229 -40.232 1.00 96.75 202 GLU A N 1
ATOM 1534 C CA . GLU A 1 202 ? 40.862 8.404 -41.090 1.00 96.75 202 GLU A CA 1
ATOM 1535 C C . GLU A 1 202 ? 42.325 8.534 -41.536 1.00 96.75 202 GLU A C 1
ATOM 1537 O O . GLU A 1 202 ? 42.600 8.813 -42.701 1.00 96.75 202 GLU A O 1
ATOM 1542 N N . MET A 1 203 ? 43.281 8.289 -40.635 1.00 96.06 203 MET A N 1
ATOM 1543 C CA . MET A 1 203 ? 44.704 8.290 -40.979 1.00 96.06 203 MET A CA 1
ATOM 1544 C C . MET A 1 203 ? 45.044 7.218 -42.018 1.00 96.06 203 MET A C 1
ATOM 1546 O O . MET A 1 203 ? 45.735 7.527 -42.987 1.00 96.06 203 MET A O 1
ATOM 1550 N N . LEU A 1 204 ? 44.532 5.993 -41.858 1.00 97.19 204 LEU A N 1
ATOM 1551 C CA . LEU A 1 204 ? 44.732 4.914 -42.832 1.00 97.19 204 LEU A CA 1
ATOM 1552 C C . LEU A 1 204 ? 44.115 5.255 -44.195 1.00 97.19 204 LEU A C 1
ATOM 1554 O O . LEU A 1 204 ? 44.743 5.029 -45.226 1.00 97.19 204 LEU A O 1
ATOM 1558 N N . GLU A 1 205 ? 42.921 5.848 -44.207 1.00 97.00 205 GLU A N 1
ATOM 1559 C CA . GLU A 1 205 ? 42.256 6.294 -45.434 1.00 97.00 205 GLU A CA 1
ATOM 1560 C C . GLU A 1 205 ? 43.060 7.400 -46.142 1.00 97.00 205 GLU A C 1
ATOM 1562 O O . GLU A 1 205 ? 43.229 7.379 -47.363 1.00 97.00 205 GLU A O 1
ATOM 1567 N N . VAL A 1 206 ? 43.613 8.360 -45.395 1.00 96.69 206 VAL A N 1
ATOM 1568 C CA . VAL A 1 206 ? 44.483 9.406 -45.957 1.00 96.69 206 VAL A CA 1
ATOM 1569 C C . VAL A 1 206 ? 45.787 8.817 -46.495 1.00 96.69 206 VAL A C 1
ATOM 1571 O O . VAL A 1 206 ? 46.232 9.217 -47.573 1.00 96.69 206 VAL A O 1
ATOM 1574 N N . GLU A 1 207 ? 46.396 7.869 -45.783 1.00 96.38 207 GLU A N 1
ATOM 1575 C CA . GLU A 1 207 ? 47.596 7.163 -46.241 1.00 96.38 207 GLU A CA 1
ATOM 1576 C C . GLU A 1 207 ? 47.331 6.402 -47.546 1.00 96.38 207 GLU A C 1
ATOM 1578 O O . GLU A 1 207 ? 48.108 6.530 -48.496 1.00 96.38 207 GLU A O 1
ATOM 1583 N N . GLU A 1 208 ? 46.213 5.681 -47.640 1.00 97.06 208 GLU A N 1
ATOM 1584 C CA . GLU A 1 208 ? 45.795 4.984 -48.858 1.00 97.06 208 GLU A CA 1
ATOM 1585 C C . GLU A 1 208 ? 45.581 5.965 -50.019 1.00 97.06 208 GLU A C 1
ATOM 1587 O O . GLU A 1 208 ? 46.166 5.803 -51.097 1.00 97.06 208 GLU A O 1
ATOM 1592 N N . HIS A 1 209 ? 44.817 7.038 -49.797 1.00 95.62 209 HIS A N 1
ATOM 1593 C CA . HIS A 1 209 ? 44.596 8.076 -50.803 1.00 95.62 209 HIS A CA 1
ATOM 1594 C C . HIS A 1 209 ? 45.902 8.722 -51.275 1.00 95.62 209 HIS A C 1
ATOM 1596 O O . HIS A 1 209 ? 46.070 8.984 -52.472 1.00 95.62 209 HIS A O 1
ATOM 1602 N N . TYR A 1 210 ? 46.841 8.964 -50.360 1.00 94.88 210 TYR A N 1
ATOM 1603 C CA . TYR A 1 210 ? 48.148 9.514 -50.687 1.00 94.88 210 TYR A CA 1
ATOM 1604 C C . TYR A 1 210 ? 48.963 8.556 -51.565 1.00 94.88 210 TYR A C 1
ATOM 1606 O O . TYR A 1 210 ? 49.501 8.988 -52.588 1.00 94.88 210 TYR A O 1
ATOM 1614 N N . GLN A 1 211 ? 48.999 7.261 -51.237 1.00 95.81 211 GLN A N 1
ATOM 1615 C CA . GLN A 1 211 ? 49.685 6.250 -52.052 1.00 95.81 211 GLN A CA 1
ATOM 1616 C C . GLN A 1 211 ? 49.075 6.130 -53.452 1.00 95.81 211 GLN A C 1
ATOM 1618 O O . GLN A 1 211 ? 49.804 6.133 -54.447 1.00 95.81 211 GLN A O 1
ATOM 1623 N N . ILE A 1 212 ? 47.741 6.110 -53.554 1.00 95.50 212 ILE A N 1
ATOM 1624 C CA . ILE A 1 212 ? 47.035 6.085 -54.843 1.00 95.50 212 ILE A CA 1
ATOM 1625 C C . ILE A 1 212 ? 47.386 7.325 -55.672 1.00 95.50 212 ILE A C 1
ATOM 1627 O O . ILE A 1 212 ? 47.649 7.222 -56.871 1.00 95.50 212 ILE A O 1
ATOM 1631 N N . LEU A 1 213 ? 47.396 8.510 -55.056 1.00 95.62 213 LEU A N 1
ATOM 1632 C CA . LEU A 1 213 ? 47.712 9.751 -55.756 1.00 95.62 213 LEU A CA 1
ATOM 1633 C C . LEU A 1 213 ? 49.170 9.790 -56.225 1.00 95.62 213 LEU A C 1
ATOM 1635 O O . LEU A 1 213 ? 49.434 10.247 -57.338 1.00 95.62 213 LEU A O 1
ATOM 1639 N N . LEU A 1 214 ? 50.108 9.313 -55.405 1.00 94.06 214 LEU A N 1
ATOM 1640 C CA . LEU A 1 214 ? 51.509 9.178 -55.798 1.00 94.06 214 LEU A CA 1
ATOM 1641 C C . LEU A 1 214 ? 51.668 8.228 -56.988 1.00 94.06 214 LEU A C 1
ATOM 1643 O O . LEU A 1 214 ? 52.371 8.581 -57.934 1.00 94.06 214 LEU A O 1
ATOM 1647 N N . GLY A 1 215 ? 50.983 7.079 -56.970 1.00 93.50 215 GLY A N 1
ATOM 1648 C CA . GLY A 1 215 ? 50.932 6.145 -58.097 1.00 93.50 215 GLY A CA 1
ATOM 1649 C C . GLY A 1 215 ? 50.433 6.830 -59.368 1.00 93.50 215 GLY A C 1
ATOM 1650 O O . GLY A 1 215 ? 51.168 6.930 -60.344 1.00 93.50 215 GLY A O 1
ATOM 1651 N N . LYS A 1 216 ? 49.252 7.459 -59.307 1.00 93.62 216 LYS A N 1
ATOM 1652 C CA . LYS A 1 216 ? 48.672 8.194 -60.444 1.00 93.62 216 LYS A CA 1
ATOM 1653 C C . LYS A 1 216 ? 49.578 9.304 -60.975 1.00 93.62 216 LYS A C 1
ATOM 1655 O O . LYS A 1 216 ? 49.657 9.498 -62.181 1.00 93.62 216 LYS A O 1
ATOM 1660 N N . ARG A 1 217 ? 50.255 10.059 -60.102 1.00 91.00 217 ARG A N 1
ATOM 1661 C CA . ARG A 1 217 ? 51.200 11.108 -60.526 1.00 91.00 217 ARG A CA 1
ATOM 1662 C C . ARG A 1 217 ? 52.429 10.524 -61.205 1.00 91.00 217 ARG A C 1
ATOM 1664 O O . ARG A 1 217 ? 52.914 11.121 -62.159 1.00 91.00 217 ARG A O 1
ATOM 1671 N N . ARG A 1 218 ? 52.935 9.392 -60.711 1.00 91.44 218 ARG A N 1
ATOM 1672 C CA . ARG A 1 218 ? 54.054 8.678 -61.328 1.00 91.44 218 ARG A CA 1
ATOM 1673 C C . ARG A 1 218 ? 53.672 8.170 -62.716 1.00 91.44 218 ARG A C 1
ATOM 1675 O O . ARG A 1 218 ? 54.439 8.392 -63.647 1.00 91.44 218 ARG A O 1
ATOM 1682 N N . ASP A 1 219 ? 52.494 7.569 -62.847 1.00 91.62 219 ASP A N 1
ATOM 1683 C CA . ASP A 1 219 ? 51.983 7.048 -64.116 1.00 91.62 219 ASP A CA 1
ATOM 1684 C C . ASP A 1 219 ? 51.732 8.186 -65.112 1.00 91.62 219 ASP A C 1
ATOM 1686 O O . ASP A 1 219 ? 52.274 8.169 -66.212 1.00 91.62 219 ASP A O 1
ATOM 1690 N N . ALA A 1 220 ? 51.036 9.248 -64.696 1.00 88.00 220 ALA A N 1
ATOM 1691 C CA . ALA A 1 220 ? 50.802 10.420 -65.539 1.00 88.00 220 ALA A CA 1
ATOM 1692 C C . ALA A 1 220 ? 52.109 11.125 -65.944 1.00 88.00 220 ALA A C 1
ATOM 1694 O O . ALA A 1 220 ? 52.236 11.593 -67.070 1.00 88.00 220 ALA A O 1
ATOM 1695 N N . ALA A 1 221 ? 53.106 11.208 -65.055 1.00 87.50 221 ALA A N 1
ATOM 1696 C CA . ALA A 1 221 ? 54.416 11.752 -65.408 1.00 87.50 221 ALA A CA 1
ATOM 1697 C C . ALA A 1 221 ? 55.156 10.861 -66.418 1.00 87.50 221 ALA A C 1
ATOM 1699 O O . ALA A 1 221 ? 55.826 11.389 -67.303 1.00 87.50 221 ALA A O 1
ATOM 1700 N N . ALA A 1 222 ? 55.027 9.534 -66.309 1.00 87.06 222 ALA A N 1
ATOM 1701 C CA . ALA A 1 222 ? 55.580 8.593 -67.278 1.00 87.06 222 ALA A CA 1
ATOM 1702 C C . ALA A 1 222 ? 54.881 8.703 -68.644 1.00 87.06 222 ALA A C 1
ATOM 1704 O O . ALA A 1 222 ? 55.566 8.730 -69.661 1.00 87.06 222 ALA A O 1
ATOM 1705 N N . GLU A 1 223 ? 53.552 8.846 -68.671 1.00 86.00 223 GLU A N 1
ATOM 1706 C CA . GLU A 1 223 ? 52.773 9.090 -69.894 1.00 86.00 223 GLU A CA 1
ATOM 1707 C C . GLU A 1 223 ? 53.133 10.431 -70.547 1.00 86.00 223 GLU A C 1
ATOM 1709 O O . GLU A 1 223 ? 53.369 10.488 -71.747 1.00 86.00 223 GLU A O 1
ATOM 1714 N N . MET A 1 224 ? 53.243 11.512 -69.769 1.00 80.19 224 MET A N 1
ATOM 1715 C CA . MET A 1 224 ? 53.600 12.841 -70.289 1.00 80.19 224 MET A CA 1
ATOM 1716 C C . MET A 1 224 ? 55.058 12.931 -70.765 1.00 80.19 224 MET A C 1
ATOM 1718 O O . MET A 1 224 ? 55.375 13.764 -71.613 1.00 80.19 224 MET A O 1
ATOM 1722 N N . ALA A 1 225 ? 55.954 12.112 -70.206 1.00 81.19 225 ALA A N 1
ATOM 1723 C CA . ALA A 1 225 ? 57.339 11.988 -70.658 1.00 81.19 225 ALA A CA 1
ATOM 1724 C C . ALA A 1 225 ? 57.496 11.019 -71.843 1.00 81.19 225 ALA A C 1
ATOM 1726 O O . ALA A 1 225 ? 58.567 10.983 -72.457 1.00 81.19 225 ALA A O 1
ATOM 1727 N N . ALA A 1 226 ? 56.464 10.233 -72.164 1.00 80.12 226 ALA A N 1
ATOM 1728 C CA . ALA A 1 226 ? 56.478 9.365 -73.327 1.00 80.12 226 ALA A CA 1
ATOM 1729 C C . ALA A 1 226 ? 56.494 10.218 -74.613 1.00 80.12 226 ALA A C 1
ATOM 1731 O O . ALA A 1 226 ? 55.785 11.225 -74.699 1.00 80.12 226 ALA A O 1
ATOM 1732 N N . PRO A 1 227 ? 57.301 9.857 -75.626 1.00 80.06 227 PRO A N 1
ATOM 1733 C CA . PRO A 1 227 ? 57.299 10.556 -76.905 1.00 80.06 227 PRO A CA 1
ATOM 1734 C C . PRO A 1 227 ? 55.907 10.532 -77.542 1.00 80.06 227 PRO A C 1
ATOM 1736 O O . PRO A 1 227 ? 55.273 9.480 -77.612 1.00 80.06 227 PRO A O 1
ATOM 1739 N N . ILE A 1 228 ? 55.447 11.684 -78.035 1.00 72.00 228 ILE A N 1
ATOM 1740 C CA . ILE A 1 228 ? 54.203 11.771 -78.803 1.00 72.00 228 ILE A CA 1
ATOM 1741 C C . ILE A 1 228 ? 54.445 11.086 -80.153 1.00 72.00 228 ILE A C 1
ATOM 1743 O O . ILE A 1 228 ? 55.039 11.677 -81.057 1.00 72.00 228 ILE A O 1
ATOM 1747 N N . ASP A 1 229 ? 54.011 9.835 -80.271 1.00 71.50 229 ASP A N 1
ATOM 1748 C CA . ASP A 1 229 ? 54.093 9.059 -81.506 1.00 71.50 229 ASP A CA 1
ATOM 1749 C C . ASP A 1 229 ? 52.913 9.420 -82.417 1.00 71.50 229 ASP A C 1
ATOM 1751 O O . ASP A 1 229 ? 51.821 8.860 -82.319 1.00 71.50 229 ASP A O 1
ATOM 1755 N N . LEU A 1 230 ? 53.103 10.445 -83.255 1.00 77.50 230 LEU A N 1
ATOM 1756 C CA . LEU A 1 230 ? 52.130 10.815 -84.280 1.00 77.50 230 LEU A CA 1
ATOM 1757 C C . LEU A 1 230 ? 52.475 10.099 -85.595 1.00 77.50 230 LEU A C 1
ATOM 1759 O O . LEU A 1 230 ? 53.589 10.283 -86.101 1.00 77.50 230 LEU A O 1
ATOM 1763 N N . PRO A 1 231 ? 51.536 9.354 -86.206 1.00 83.19 231 PRO A N 1
ATOM 1764 C CA . PRO A 1 231 ? 51.801 8.679 -87.469 1.00 83.19 231 PRO A CA 1
ATOM 1765 C C . PRO A 1 231 ? 52.202 9.669 -88.571 1.00 83.19 231 PRO A C 1
ATOM 1767 O O . PRO A 1 231 ? 51.533 10.677 -88.803 1.00 83.19 231 PRO A O 1
ATOM 1770 N N . SER A 1 232 ? 53.311 9.385 -89.258 1.00 76.31 232 SER A N 1
ATOM 1771 C CA . SER A 1 232 ? 53.912 10.289 -90.254 1.00 76.31 232 SER A CA 1
ATOM 1772 C C . SER A 1 232 ? 53.319 10.155 -91.662 1.00 76.31 232 SER A C 1
ATOM 1774 O O . SER A 1 232 ? 53.546 11.019 -92.512 1.00 76.31 232 SER A O 1
ATOM 1776 N N . ASN A 1 233 ? 52.547 9.096 -91.923 1.00 88.12 233 ASN A N 1
ATOM 1777 C CA . ASN A 1 233 ? 51.869 8.882 -93.197 1.00 88.12 233 ASN A CA 1
ATOM 1778 C C . ASN A 1 233 ? 50.367 9.233 -93.095 1.00 88.12 233 ASN A C 1
ATOM 1780 O O . ASN A 1 233 ? 49.758 9.192 -92.027 1.00 88.12 233 ASN A O 1
ATOM 1784 N N . LYS A 1 234 ? 49.762 9.614 -94.225 1.00 88.25 234 LYS A N 1
ATOM 1785 C CA . LYS A 1 234 ? 48.368 10.086 -94.268 1.00 88.25 234 LYS A CA 1
ATOM 1786 C C . LYS A 1 234 ? 47.360 9.002 -93.857 1.00 88.25 234 LYS A C 1
ATOM 1788 O O . LYS A 1 234 ? 46.412 9.305 -93.141 1.00 88.25 234 LYS A O 1
ATOM 1793 N N . THR A 1 235 ? 47.555 7.770 -94.319 1.00 89.94 235 THR A N 1
ATOM 1794 C CA . THR A 1 235 ? 46.627 6.654 -94.083 1.00 89.94 235 THR A CA 1
ATOM 1795 C C . THR A 1 235 ? 46.562 6.273 -92.603 1.00 89.94 235 THR A C 1
ATOM 1797 O O . THR A 1 235 ? 45.474 6.091 -92.064 1.00 89.94 235 THR A O 1
ATOM 1800 N N . ASP A 1 236 ? 47.705 6.224 -91.923 1.00 86.44 236 ASP A N 1
ATOM 1801 C CA . ASP A 1 236 ? 47.790 5.903 -90.499 1.00 86.44 236 ASP A CA 1
ATOM 1802 C C . ASP A 1 236 ? 47.241 7.050 -89.647 1.00 86.44 236 ASP A C 1
ATOM 1804 O O . ASP A 1 236 ? 46.642 6.802 -88.607 1.00 86.44 236 ASP A O 1
ATOM 1808 N N . LEU A 1 237 ? 47.360 8.305 -90.098 1.00 86.75 237 LEU A N 1
ATOM 1809 C CA . LEU A 1 237 ? 46.719 9.447 -89.439 1.00 86.75 237 LEU A CA 1
ATOM 1810 C C . LEU A 1 237 ? 45.182 9.399 -89.561 1.00 86.75 237 LEU A C 1
ATOM 1812 O O . LEU A 1 237 ? 44.464 9.720 -88.609 1.00 86.75 237 LEU A O 1
ATOM 1816 N N . GLU A 1 238 ? 44.659 8.991 -90.723 1.00 89.75 238 GLU A N 1
ATOM 1817 C CA . GLU A 1 238 ? 43.222 8.762 -90.933 1.00 89.75 238 GLU A CA 1
ATOM 1818 C C . GLU A 1 238 ? 42.714 7.608 -90.054 1.00 89.75 238 GLU A C 1
ATOM 1820 O O . GLU A 1 238 ? 41.688 7.760 -89.385 1.00 89.75 238 GLU A O 1
ATOM 1825 N N . LEU A 1 239 ? 43.462 6.502 -89.977 1.00 90.44 239 LEU A N 1
ATOM 1826 C CA . LEU A 1 239 ? 43.163 5.376 -89.090 1.00 90.44 239 LEU A CA 1
ATOM 1827 C C . LEU A 1 239 ? 43.208 5.788 -87.613 1.00 90.44 239 LEU A C 1
ATOM 1829 O O . LEU A 1 239 ? 42.272 5.496 -86.876 1.00 90.44 239 LEU A O 1
ATOM 1833 N N . TYR A 1 240 ? 44.230 6.538 -87.198 1.00 88.25 240 TYR A N 1
ATOM 1834 C CA . TYR A 1 240 ? 44.356 7.071 -85.841 1.00 88.25 240 TYR A CA 1
ATOM 1835 C C . TYR A 1 240 ? 43.187 7.998 -85.483 1.00 88.25 240 TYR A C 1
ATOM 1837 O O . TYR A 1 240 ? 42.629 7.923 -84.392 1.00 88.25 240 TYR A O 1
ATOM 1845 N N . THR A 1 241 ? 42.735 8.835 -86.420 1.00 89.56 241 THR A N 1
ATOM 1846 C CA . THR A 1 241 ? 41.559 9.695 -86.208 1.00 89.56 241 THR A CA 1
ATOM 1847 C C . THR A 1 241 ? 40.275 8.877 -86.043 1.00 89.56 241 THR A C 1
ATOM 1849 O O . THR A 1 241 ? 39.416 9.236 -85.235 1.00 89.56 241 THR A O 1
ATOM 1852 N N . LEU A 1 242 ? 40.117 7.790 -86.806 1.00 92.31 242 LEU A N 1
ATOM 1853 C CA . LEU A 1 242 ? 38.991 6.867 -86.653 1.00 92.31 242 LEU A CA 1
ATOM 1854 C C . LEU A 1 242 ? 39.052 6.128 -85.316 1.00 92.31 242 LEU A C 1
ATOM 1856 O O . LEU A 1 242 ? 38.034 6.079 -84.631 1.00 92.31 242 LEU A O 1
ATOM 1860 N N . GLN A 1 243 ? 40.232 5.656 -84.915 1.00 92.25 243 GLN A N 1
ATOM 1861 C CA . GLN A 1 243 ? 40.460 5.026 -83.617 1.00 92.25 243 GLN A CA 1
ATOM 1862 C C . GLN A 1 243 ? 40.100 5.980 -82.473 1.00 92.25 243 GLN A C 1
ATOM 1864 O O . GLN A 1 243 ? 39.291 5.637 -81.622 1.00 92.25 243 GLN A O 1
ATOM 1869 N N . MET A 1 244 ? 40.560 7.234 -82.518 1.00 89.19 244 MET A N 1
ATOM 1870 C CA . MET A 1 244 ? 40.177 8.247 -81.529 1.00 89.19 244 MET A CA 1
ATOM 1871 C C . MET A 1 244 ? 38.663 8.501 -81.493 1.00 89.19 244 MET A C 1
ATOM 1873 O O . MET A 1 244 ? 38.098 8.748 -80.430 1.00 89.19 244 MET A O 1
ATOM 1877 N N . ARG A 1 245 ? 37.968 8.457 -82.639 1.00 94.56 245 ARG A N 1
ATOM 1878 C CA . ARG A 1 245 ? 36.498 8.573 -82.671 1.00 94.56 245 ARG A CA 1
ATOM 1879 C C . ARG A 1 245 ? 35.821 7.348 -82.064 1.00 94.56 245 ARG A C 1
ATOM 1881 O O . ARG A 1 245 ? 34.837 7.520 -81.351 1.00 94.56 245 ARG A O 1
ATOM 1888 N N . GLU A 1 246 ? 36.325 6.150 -82.336 1.00 95.12 246 GLU A N 1
ATOM 1889 C CA . GLU A 1 246 ? 35.848 4.902 -81.738 1.00 95.12 246 GLU A CA 1
ATOM 1890 C C . GLU A 1 246 ? 36.053 4.899 -80.218 1.00 95.12 246 GLU A C 1
ATOM 1892 O O . GLU A 1 246 ? 35.110 4.609 -79.484 1.00 95.12 246 GLU A O 1
ATOM 1897 N N . ASP A 1 247 ? 37.210 5.354 -79.737 1.00 93.88 247 ASP A N 1
ATOM 1898 C CA . ASP A 1 247 ? 37.505 5.518 -78.311 1.00 93.88 247 ASP A CA 1
ATOM 1899 C C . ASP A 1 247 ? 36.576 6.548 -77.654 1.00 93.88 247 ASP A C 1
ATOM 1901 O O . ASP A 1 247 ? 36.027 6.327 -76.575 1.00 93.88 247 ASP A O 1
ATOM 1905 N N . MET A 1 248 ? 36.304 7.669 -78.326 1.00 94.56 248 MET A N 1
ATOM 1906 C CA . MET A 1 248 ? 35.328 8.644 -77.833 1.00 94.56 248 MET A CA 1
ATOM 1907 C C . MET A 1 248 ? 33.904 8.074 -77.799 1.00 94.56 248 MET A C 1
ATOM 1909 O O . MET A 1 248 ? 33.129 8.401 -76.895 1.00 94.56 248 MET A O 1
ATOM 1913 N N . LEU A 1 249 ? 33.526 7.229 -78.761 1.00 96.19 249 LEU A N 1
ATOM 1914 C CA . LEU A 1 249 ? 32.234 6.541 -78.751 1.00 96.19 249 LEU A CA 1
ATOM 1915 C C . LEU A 1 249 ? 32.167 5.508 -77.619 1.00 96.19 249 LEU A C 1
ATOM 1917 O O . LEU A 1 249 ? 31.177 5.493 -76.885 1.00 96.19 249 LEU A O 1
ATOM 1921 N N . SER A 1 250 ? 33.213 4.704 -77.423 1.00 95.62 250 SER A N 1
ATOM 1922 C CA . SER A 1 250 ? 33.274 3.682 -76.374 1.00 95.62 250 SER A CA 1
ATOM 1923 C C . SER A 1 250 ? 33.220 4.306 -74.975 1.00 95.62 250 SER A C 1
ATOM 1925 O O . SER A 1 250 ? 32.428 3.866 -74.137 1.00 95.62 250 SER A O 1
ATOM 1927 N N . LEU A 1 251 ? 33.942 5.409 -74.747 1.00 94.88 251 LEU A N 1
ATOM 1928 C CA . LEU A 1 251 ? 33.879 6.191 -73.509 1.00 94.88 251 LEU A CA 1
ATOM 1929 C C . LEU A 1 251 ? 32.486 6.778 -73.265 1.00 94.88 251 LEU A C 1
ATOM 1931 O O . LEU A 1 251 ? 31.994 6.758 -72.135 1.00 94.88 251 LEU A O 1
ATOM 1935 N N . ASN A 1 252 ? 31.818 7.281 -74.306 1.00 96.19 252 ASN A N 1
ATOM 1936 C CA . ASN A 1 252 ? 30.456 7.798 -74.176 1.00 96.19 252 ASN A CA 1
ATOM 1937 C C . ASN A 1 252 ? 29.454 6.695 -73.812 1.00 96.19 252 ASN A C 1
ATOM 1939 O O . ASN A 1 252 ? 28.611 6.915 -72.940 1.00 96.19 252 ASN A O 1
ATOM 1943 N N . VAL A 1 253 ? 29.565 5.510 -74.417 1.00 97.12 253 VAL A N 1
ATOM 1944 C CA . VAL A 1 253 ? 28.735 4.345 -74.065 1.00 97.12 253 VAL A CA 1
ATOM 1945 C C . VAL A 1 253 ? 29.008 3.904 -72.625 1.00 97.12 253 VAL A C 1
ATOM 1947 O O . VAL A 1 253 ? 28.067 3.733 -71.849 1.00 97.12 253 VAL A O 1
ATOM 1950 N N . ALA A 1 254 ? 30.278 3.803 -72.222 1.00 95.31 254 ALA A N 1
ATOM 1951 C CA . ALA A 1 254 ? 30.657 3.454 -70.853 1.00 95.31 254 ALA A CA 1
ATOM 1952 C C . ALA A 1 254 ? 30.120 4.470 -69.830 1.00 95.31 254 ALA A C 1
ATOM 1954 O O . ALA A 1 254 ? 29.582 4.088 -68.789 1.00 95.31 254 ALA A O 1
ATOM 1955 N N . ARG A 1 255 ? 30.189 5.770 -70.145 1.00 96.25 255 ARG A N 1
ATOM 1956 C CA . ARG A 1 255 ? 29.611 6.840 -69.322 1.00 96.25 255 ARG A CA 1
ATOM 1957 C C . ARG A 1 255 ? 28.095 6.709 -69.200 1.00 96.25 255 ARG A C 1
ATOM 1959 O O . ARG A 1 255 ? 27.570 6.870 -68.101 1.00 96.25 255 ARG A O 1
ATOM 1966 N N . GLN A 1 256 ? 27.388 6.456 -70.300 1.00 96.75 256 GLN A N 1
ATOM 1967 C CA . GLN A 1 256 ? 25.932 6.280 -70.283 1.00 96.75 256 GLN A CA 1
ATOM 1968 C C . GLN A 1 256 ? 25.526 5.073 -69.434 1.00 96.75 256 GLN A C 1
ATOM 1970 O O . GLN A 1 256 ? 24.614 5.183 -68.618 1.00 96.75 256 GLN A O 1
ATOM 1975 N N . GLU A 1 257 ? 26.241 3.958 -69.561 1.00 96.62 257 GLU A N 1
ATOM 1976 C CA . GLU A 1 257 ? 25.998 2.758 -68.763 1.00 96.62 257 GLU A CA 1
ATOM 1977 C C . GLU A 1 257 ? 26.291 2.992 -67.273 1.00 96.62 257 GLU A C 1
ATOM 1979 O O . GLU A 1 257 ? 25.513 2.569 -66.417 1.00 96.62 257 GLU A O 1
ATOM 1984 N N . LEU A 1 258 ? 27.357 3.726 -66.940 1.00 96.50 258 LEU A N 1
ATOM 1985 C CA . LEU A 1 258 ? 27.650 4.105 -65.556 1.00 96.50 258 LEU A CA 1
ATOM 1986 C C . LEU A 1 258 ? 26.562 5.017 -64.974 1.00 96.50 258 LEU A C 1
ATOM 1988 O O . LEU A 1 258 ? 26.110 4.790 -63.854 1.00 96.50 258 LEU A O 1
ATOM 1992 N N . LEU A 1 259 ? 26.113 6.021 -65.733 1.00 97.19 259 LEU A N 1
ATOM 1993 C CA . LEU A 1 259 ? 25.017 6.902 -65.321 1.00 97.19 259 LEU A CA 1
ATOM 1994 C C . LEU A 1 259 ? 23.720 6.121 -65.109 1.00 97.19 259 LEU A C 1
ATOM 1996 O O . LEU A 1 259 ? 23.026 6.361 -64.122 1.00 97.19 259 LEU A O 1
ATOM 2000 N N . ARG A 1 260 ? 23.416 5.161 -65.990 1.00 97.50 260 ARG A N 1
ATOM 2001 C CA . ARG A 1 260 ? 22.265 4.267 -65.841 1.00 97.50 260 ARG A CA 1
ATOM 2002 C C . ARG A 1 260 ? 22.366 3.461 -64.548 1.00 97.50 260 ARG A C 1
ATOM 2004 O O . ARG A 1 260 ? 21.441 3.502 -63.748 1.00 97.50 260 ARG A O 1
ATOM 2011 N N . ARG A 1 261 ? 23.507 2.810 -64.293 1.00 97.75 261 ARG A N 1
ATOM 2012 C CA . ARG A 1 261 ? 23.739 2.044 -63.054 1.00 97.75 261 ARG A CA 1
ATOM 2013 C C . ARG A 1 261 ? 23.607 2.905 -61.805 1.00 97.75 261 ARG A C 1
ATOM 2015 O O . ARG A 1 261 ? 22.965 2.480 -60.851 1.00 97.75 261 ARG A O 1
ATOM 2022 N N . LEU A 1 262 ? 24.180 4.108 -61.809 1.00 96.44 262 LEU A N 1
ATOM 2023 C CA . LEU A 1 262 ? 24.086 5.026 -60.675 1.00 96.44 262 LEU A CA 1
ATOM 2024 C C . LEU A 1 262 ? 22.638 5.469 -60.434 1.00 96.44 262 LEU A C 1
ATOM 2026 O O . LEU A 1 262 ? 22.200 5.565 -59.288 1.00 96.44 262 LEU A O 1
ATOM 2030 N N . ASN A 1 263 ? 21.883 5.720 -61.505 1.00 97.50 263 ASN A N 1
ATOM 2031 C CA . ASN A 1 263 ? 20.472 6.067 -61.410 1.00 97.50 263 ASN A CA 1
ATOM 2032 C C . ASN A 1 263 ? 19.638 4.894 -60.868 1.00 97.50 263 ASN A C 1
ATOM 2034 O O . ASN A 1 263 ? 18.848 5.094 -59.949 1.00 97.50 263 ASN A O 1
ATOM 2038 N N . ASP A 1 264 ? 19.877 3.675 -61.358 1.00 97.19 264 ASP A N 1
ATOM 2039 C CA . ASP A 1 264 ? 19.216 2.453 -60.881 1.00 97.19 264 ASP A CA 1
ATOM 2040 C C . ASP A 1 264 ? 19.534 2.188 -59.396 1.00 97.19 264 ASP A C 1
ATOM 2042 O O . ASP A 1 264 ? 18.639 1.880 -58.608 1.00 97.19 264 ASP A O 1
ATOM 2046 N N . GLN A 1 265 ? 20.791 2.377 -58.977 1.00 97.12 265 GLN A N 1
ATOM 2047 C CA . GLN A 1 265 ? 21.205 2.283 -57.572 1.00 97.12 265 GLN A CA 1
ATOM 2048 C C . GLN A 1 265 ? 20.538 3.354 -56.707 1.00 97.12 265 GLN A C 1
ATOM 2050 O O . GLN A 1 265 ? 20.013 3.048 -55.638 1.00 97.12 265 GLN A O 1
ATOM 2055 N N . THR A 1 266 ? 20.521 4.605 -57.173 1.00 96.44 266 THR A N 1
ATOM 2056 C CA . THR A 1 266 ? 19.870 5.714 -56.464 1.00 96.44 266 THR A CA 1
ATOM 2057 C C . THR A 1 266 ? 18.386 5.427 -56.264 1.00 96.44 266 THR A C 1
ATOM 2059 O O . THR A 1 266 ? 17.859 5.643 -55.172 1.00 96.44 266 THR A O 1
ATOM 2062 N N . GLU A 1 267 ? 17.710 4.905 -57.287 1.00 97.50 267 GLU A N 1
ATOM 2063 C CA . GLU A 1 267 ? 16.293 4.572 -57.203 1.00 97.50 267 GLU A CA 1
ATOM 2064 C C . GLU A 1 267 ? 16.039 3.368 -56.290 1.00 97.50 267 GLU A C 1
ATOM 2066 O O . GLU A 1 267 ? 15.163 3.425 -55.428 1.00 97.50 267 GLU A O 1
ATOM 2071 N N . SER A 1 268 ? 16.875 2.328 -56.367 1.00 97.56 268 SER A N 1
ATOM 2072 C CA . SER A 1 268 ? 16.831 1.201 -55.428 1.00 97.56 268 SER A CA 1
ATOM 2073 C C . SER A 1 268 ? 16.978 1.669 -53.976 1.00 97.56 268 SER A C 1
ATOM 2075 O O . SER A 1 268 ? 16.186 1.282 -53.117 1.00 97.56 268 SER A O 1
ATOM 2077 N N . HIS A 1 269 ? 17.946 2.543 -53.686 1.00 96.12 269 HIS A N 1
ATOM 2078 C CA . HIS A 1 269 ? 18.136 3.092 -52.342 1.00 96.12 269 HIS A CA 1
ATOM 2079 C C . HIS A 1 269 ? 16.968 3.976 -51.893 1.00 96.12 269 HIS A C 1
ATOM 2081 O O . HIS A 1 269 ? 16.589 3.937 -50.722 1.00 96.12 269 HIS A O 1
ATOM 2087 N N . ARG A 1 270 ? 16.349 4.744 -52.801 1.00 97.88 270 ARG A N 1
ATOM 2088 C CA . ARG A 1 270 ? 15.133 5.514 -52.489 1.00 97.88 270 ARG A CA 1
ATOM 2089 C C . ARG A 1 270 ? 13.971 4.608 -52.105 1.00 97.88 270 ARG A C 1
ATOM 2091 O O . ARG A 1 270 ? 13.307 4.887 -51.107 1.00 97.88 270 ARG A O 1
ATOM 2098 N N . VAL A 1 271 ? 13.747 3.531 -52.857 1.00 97.62 271 VAL A N 1
ATOM 2099 C CA . VAL A 1 271 ? 12.694 2.549 -52.568 1.00 97.62 271 VAL A CA 1
ATOM 2100 C C . VAL A 1 271 ? 12.961 1.848 -51.236 1.00 97.62 271 VAL A C 1
ATOM 2102 O O . VAL A 1 271 ? 12.063 1.785 -50.400 1.00 97.62 271 VAL A O 1
ATOM 2105 N N . GLN A 1 272 ? 14.198 1.405 -50.989 1.00 97.19 272 GLN A N 1
ATOM 2106 C CA . GLN A 1 272 ? 14.597 0.804 -49.710 1.00 97.19 272 GLN A CA 1
ATOM 2107 C C . GLN A 1 272 ? 14.345 1.756 -48.535 1.00 97.19 272 GLN A C 1
ATOM 2109 O O . GLN A 1 272 ? 13.718 1.378 -47.551 1.00 97.19 272 GLN A O 1
ATOM 2114 N N . LEU A 1 273 ? 14.761 3.021 -48.651 1.00 96.75 273 LEU A N 1
ATOM 2115 C CA . LEU A 1 273 ? 14.552 4.014 -47.599 1.00 96.75 273 LEU A CA 1
ATOM 2116 C C . LEU A 1 273 ? 13.062 4.302 -47.360 1.00 96.75 273 LEU A C 1
ATOM 2118 O O . LEU A 1 273 ? 12.653 4.525 -46.220 1.00 96.75 273 LEU A O 1
ATOM 2122 N N . ALA A 1 274 ? 12.246 4.322 -48.416 1.00 97.69 274 ALA A N 1
ATOM 2123 C CA . ALA A 1 274 ? 10.801 4.484 -48.297 1.00 97.69 274 ALA A CA 1
ATOM 2124 C C . ALA A 1 274 ? 10.153 3.286 -47.583 1.00 97.69 274 ALA A C 1
ATOM 2126 O O . ALA A 1 274 ? 9.288 3.487 -46.726 1.00 97.69 274 ALA A O 1
ATOM 2127 N N . GLU A 1 275 ? 10.605 2.068 -47.882 1.00 97.88 275 GLU A N 1
ATOM 2128 C CA . GLU A 1 275 ? 10.125 0.842 -47.248 1.00 97.88 275 GLU A CA 1
ATOM 2129 C C . GLU A 1 275 ? 10.494 0.784 -45.762 1.00 97.88 275 GLU A C 1
ATOM 2131 O O . GLU A 1 275 ? 9.618 0.604 -44.919 1.00 97.88 275 GLU A O 1
ATOM 2136 N N . GLU A 1 276 ? 11.754 1.052 -45.422 1.00 96.31 276 GLU A N 1
ATOM 2137 C CA . GLU A 1 276 ? 12.228 1.134 -44.034 1.00 96.31 276 GLU A CA 1
ATOM 2138 C C . GLU A 1 276 ? 11.461 2.194 -43.234 1.00 96.31 276 GLU A C 1
ATOM 2140 O O . GLU A 1 276 ? 11.025 1.965 -42.103 1.00 96.31 276 GLU A O 1
ATOM 2145 N N . ARG A 1 277 ? 11.213 3.368 -43.833 1.00 97.44 277 ARG A N 1
ATOM 2146 C CA . ARG A 1 277 ? 10.379 4.410 -43.213 1.00 97.44 277 ARG A CA 1
ATOM 2147 C C . ARG A 1 277 ? 8.957 3.918 -42.969 1.00 97.44 277 ARG A C 1
ATOM 2149 O O . ARG A 1 277 ? 8.411 4.177 -41.898 1.00 97.44 277 ARG A O 1
ATOM 2156 N N . ARG A 1 278 ? 8.360 3.211 -43.931 1.00 97.94 278 ARG A N 1
ATOM 2157 C CA . ARG A 1 278 ? 7.013 2.644 -43.798 1.00 97.94 278 ARG A CA 1
ATOM 2158 C C . ARG A 1 278 ? 6.956 1.610 -42.676 1.00 97.94 278 ARG A C 1
ATOM 2160 O O . ARG A 1 278 ? 6.069 1.704 -41.832 1.00 97.94 278 ARG A O 1
ATOM 2167 N N . GLN A 1 279 ? 7.911 0.685 -42.627 1.00 97.31 279 GLN A N 1
ATOM 2168 C CA . GLN A 1 279 ? 8.005 -0.331 -41.577 1.00 97.31 279 GLN A CA 1
ATOM 2169 C C . GLN A 1 279 ? 8.209 0.302 -40.200 1.00 97.31 279 GLN A C 1
ATOM 2171 O O . GLN A 1 279 ? 7.522 -0.058 -39.245 1.00 97.31 279 GLN A O 1
ATOM 2176 N N . ARG A 1 280 ? 9.075 1.318 -40.101 1.00 97.12 280 ARG A N 1
ATOM 2177 C CA . ARG A 1 280 ? 9.278 2.075 -38.861 1.00 97.12 280 ARG A CA 1
ATOM 2178 C C . ARG A 1 280 ? 7.997 2.759 -38.391 1.00 97.12 280 ARG A C 1
ATOM 2180 O O . ARG A 1 280 ? 7.671 2.665 -37.211 1.00 97.12 280 ARG A O 1
ATOM 2187 N N . ILE A 1 281 ? 7.268 3.425 -39.290 1.00 97.62 281 ILE A N 1
ATOM 2188 C CA . ILE A 1 281 ? 5.985 4.063 -38.958 1.00 97.62 281 ILE A CA 1
ATOM 2189 C C . ILE A 1 281 ? 4.980 3.007 -38.486 1.00 97.62 281 ILE A C 1
ATOM 2191 O O . ILE A 1 281 ? 4.350 3.200 -37.450 1.00 97.62 281 ILE A O 1
ATOM 2195 N N . GLN A 1 282 ? 4.865 1.876 -39.187 1.00 97.94 282 GLN A N 1
ATOM 2196 C CA . GLN A 1 282 ? 3.970 0.780 -38.801 1.00 97.94 282 GLN A CA 1
ATOM 2197 C C . GLN A 1 282 ? 4.307 0.232 -37.407 1.00 97.94 282 GLN A C 1
ATOM 2199 O O . GLN A 1 282 ? 3.425 0.163 -36.548 1.00 97.94 282 GLN A O 1
ATOM 2204 N N . ALA A 1 283 ? 5.578 -0.074 -37.142 1.00 96.81 283 ALA A N 1
ATOM 2205 C CA . ALA A 1 283 ? 6.034 -0.545 -35.836 1.00 96.81 283 ALA A CA 1
ATOM 2206 C C . ALA A 1 283 ? 5.756 0.483 -34.727 1.00 96.81 283 ALA A C 1
ATOM 2208 O O . ALA A 1 283 ? 5.249 0.136 -33.662 1.00 96.81 283 ALA A O 1
ATOM 2209 N N . GLU A 1 284 ? 6.019 1.766 -34.982 1.00 96.69 284 GLU A N 1
ATOM 2210 C CA . GLU A 1 284 ? 5.751 2.836 -34.022 1.00 96.69 284 GLU A CA 1
ATOM 2211 C C . GLU A 1 284 ? 4.246 2.994 -33.748 1.00 96.69 284 GLU A C 1
ATOM 2213 O O . GLU A 1 284 ? 3.840 3.176 -32.600 1.00 96.69 284 GLU A O 1
ATOM 2218 N N . THR A 1 285 ? 3.394 2.883 -34.773 1.00 97.88 285 THR A N 1
ATOM 2219 C CA . THR A 1 285 ? 1.934 2.904 -34.592 1.00 97.88 285 THR A CA 1
ATOM 2220 C C . THR A 1 285 ? 1.427 1.703 -33.795 1.00 97.88 285 THR A C 1
ATOM 2222 O O . THR A 1 285 ? 0.607 1.895 -32.900 1.00 97.88 285 THR A O 1
ATOM 2225 N N . ALA A 1 286 ? 1.964 0.502 -34.032 1.00 98.06 286 ALA A N 1
ATOM 2226 C CA . ALA A 1 286 ? 1.613 -0.698 -33.275 1.00 98.06 286 ALA A CA 1
ATOM 2227 C C . ALA A 1 286 ? 2.032 -0.581 -31.798 1.00 98.06 286 ALA A C 1
ATOM 2229 O O . ALA A 1 286 ? 1.247 -0.873 -30.897 1.00 98.06 286 ALA A O 1
ATOM 2230 N N . LEU A 1 287 ? 3.237 -0.067 -31.525 1.00 97.31 287 LEU A N 1
ATOM 2231 C CA . LEU A 1 287 ? 3.703 0.184 -30.157 1.00 97.31 287 LEU A CA 1
ATOM 2232 C C . LEU A 1 287 ? 2.862 1.251 -29.442 1.00 97.31 287 LEU A C 1
ATOM 2234 O O . LEU A 1 287 ? 2.560 1.109 -28.253 1.00 97.31 287 LEU A O 1
ATOM 2238 N N . ARG A 1 288 ? 2.451 2.311 -30.152 1.00 97.62 288 ARG A N 1
ATOM 2239 C CA . ARG A 1 288 ? 1.527 3.322 -29.612 1.00 97.62 288 ARG A CA 1
ATOM 2240 C C . ARG A 1 288 ? 0.176 2.706 -29.255 1.00 97.62 288 ARG A C 1
ATOM 2242 O O . ARG A 1 288 ? -0.308 2.966 -28.158 1.00 97.62 288 ARG A O 1
ATOM 2249 N N . GLN A 1 289 ? -0.394 1.876 -30.128 1.00 97.88 289 GLN A N 1
ATOM 2250 C CA . GLN A 1 289 ? -1.651 1.167 -29.862 1.00 97.88 289 GLN A CA 1
ATOM 2251 C C . GLN A 1 289 ? -1.532 0.268 -28.628 1.00 97.88 289 GLN A C 1
ATOM 2253 O O . GLN A 1 289 ? -2.303 0.433 -27.688 1.00 97.88 289 GLN A O 1
ATOM 2258 N N . HIS A 1 290 ? -0.492 -0.565 -28.550 1.00 97.94 290 HIS A N 1
ATOM 2259 C CA . HIS A 1 290 ? -0.253 -1.419 -27.383 1.00 97.94 290 HIS A CA 1
ATOM 2260 C C . HIS A 1 290 ? -0.081 -0.612 -26.082 1.00 97.94 290 HIS A C 1
ATOM 2262 O O . HIS A 1 290 ? -0.531 -1.020 -25.010 1.00 97.94 290 HIS A O 1
ATOM 2268 N N . THR A 1 291 ? 0.558 0.560 -26.157 1.00 97.62 291 THR A N 1
ATOM 2269 C CA . THR A 1 291 ? 0.694 1.469 -25.008 1.00 97.62 291 THR A CA 1
ATOM 2270 C C . THR A 1 291 ? -0.663 2.019 -24.565 1.00 97.62 291 THR A C 1
ATOM 2272 O O . THR A 1 291 ? -0.912 2.104 -23.363 1.00 97.62 291 THR A O 1
ATOM 2275 N N . VAL A 1 292 ? -1.539 2.386 -25.506 1.00 97.94 292 VAL A N 1
ATOM 2276 C CA . VAL A 1 292 ? -2.904 2.851 -25.209 1.00 97.94 292 VAL A CA 1
ATOM 2277 C C . VAL A 1 292 ? -3.729 1.727 -24.584 1.00 97.94 292 VAL A C 1
ATOM 2279 O O . VAL A 1 292 ? -4.258 1.922 -23.496 1.00 97.94 292 VAL A O 1
ATOM 2282 N N . GLU A 1 293 ? -3.744 0.534 -25.177 1.00 98.06 293 GLU A N 1
ATOM 2283 C CA . GLU A 1 293 ? -4.456 -0.637 -24.638 1.00 98.06 293 GLU A CA 1
ATOM 2284 C C . GLU A 1 293 ? -3.974 -1.007 -23.227 1.00 98.06 293 GLU A C 1
ATOM 2286 O O . GLU A 1 293 ? -4.765 -1.289 -22.324 1.00 98.06 293 GLU A O 1
ATOM 2291 N N . SER A 1 294 ? -2.657 -0.957 -23.001 1.00 96.31 294 SER A N 1
ATOM 2292 C CA . SER A 1 294 ? -2.072 -1.202 -21.680 1.00 96.31 294 SER A CA 1
ATOM 2293 C C . SER A 1 294 ? -2.513 -0.151 -20.659 1.00 96.31 294 SER A C 1
ATOM 2295 O O . SER A 1 294 ? -2.823 -0.503 -19.521 1.00 96.31 294 SER A O 1
ATOM 2297 N N . ARG A 1 295 ? -2.577 1.131 -21.049 1.00 97.69 295 ARG A N 1
ATOM 2298 C CA . ARG A 1 295 ? -3.083 2.215 -20.188 1.00 97.69 295 ARG A CA 1
ATOM 2299 C C . ARG A 1 295 ? -4.561 2.034 -19.870 1.00 97.69 295 ARG A C 1
ATOM 2301 O O . ARG A 1 295 ? -4.927 2.094 -18.704 1.00 97.69 295 ARG A O 1
ATOM 2308 N N . GLU A 1 296 ? -5.385 1.714 -20.862 1.00 98.06 296 GLU A N 1
ATOM 2309 C CA . GLU A 1 296 ? -6.808 1.440 -20.652 1.00 98.06 296 GLU A CA 1
ATOM 2310 C C . GLU A 1 296 ? -7.023 0.272 -19.685 1.00 98.06 296 GLU A C 1
ATOM 2312 O O . GLU A 1 296 ? -7.896 0.330 -18.818 1.00 98.06 296 GLU A O 1
ATOM 2317 N N . LYS A 1 297 ? -6.196 -0.776 -19.778 1.00 97.81 297 LYS A N 1
ATOM 2318 C CA . LYS A 1 297 ? -6.231 -1.904 -18.841 1.00 97.81 297 LYS A CA 1
ATOM 2319 C C . LYS A 1 297 ? -5.815 -1.498 -17.426 1.00 97.81 297 LYS A C 1
ATOM 2321 O O . LYS A 1 297 ? -6.433 -1.954 -16.465 1.00 97.81 297 LYS A O 1
ATOM 2326 N N . ILE A 1 298 ? -4.808 -0.636 -17.283 1.00 97.56 298 ILE A N 1
ATOM 2327 C CA . ILE A 1 298 ? -4.424 -0.060 -15.986 1.00 97.56 298 ILE A CA 1
ATOM 2328 C C . ILE A 1 298 ? -5.593 0.747 -15.406 1.00 97.56 298 ILE A C 1
ATOM 2330 O O . ILE A 1 298 ? -5.973 0.511 -14.263 1.00 97.56 298 ILE A O 1
ATOM 2334 N N . ASP A 1 299 ? -6.232 1.609 -16.196 1.00 97.81 299 ASP A N 1
ATOM 2335 C CA . ASP A 1 299 ? -7.373 2.421 -15.755 1.00 97.81 299 ASP A CA 1
ATOM 2336 C C . ASP A 1 299 ? -8.592 1.563 -15.377 1.00 97.81 299 ASP A C 1
ATOM 2338 O O . ASP A 1 299 ? -9.349 1.887 -14.458 1.00 97.81 299 ASP A O 1
ATOM 2342 N N . GLN A 1 300 ? -8.809 0.440 -16.068 1.00 97.94 300 GLN A N 1
ATOM 2343 C CA . GLN A 1 300 ? -9.822 -0.548 -15.687 1.00 97.94 300 GLN A CA 1
ATOM 2344 C C . GLN A 1 300 ? -9.498 -1.202 -14.338 1.00 97.94 300 GLN A C 1
ATOM 2346 O O . GLN A 1 300 ? -10.386 -1.323 -13.494 1.00 97.94 300 GLN A O 1
ATOM 2351 N N . LEU A 1 301 ? -8.240 -1.589 -14.107 1.00 97.50 301 LEU A N 1
ATOM 2352 C CA . LEU A 1 301 ? -7.808 -2.176 -12.837 1.00 97.50 301 LEU A CA 1
ATOM 2353 C C . LEU A 1 301 ? -7.879 -1.173 -11.680 1.00 97.50 301 LEU A C 1
ATOM 2355 O O . LEU A 1 301 ? -8.297 -1.559 -10.590 1.00 97.50 301 LEU A O 1
ATOM 2359 N N . ILE A 1 302 ? -7.539 0.099 -11.912 1.00 97.75 302 ILE A N 1
ATOM 2360 C CA . ILE A 1 302 ? -7.685 1.175 -10.921 1.00 97.75 302 ILE A CA 1
ATOM 2361 C C . ILE A 1 302 ? -9.155 1.312 -10.519 1.00 97.75 302 ILE A C 1
ATOM 2363 O O . ILE A 1 302 ? -9.470 1.194 -9.337 1.00 97.75 302 ILE A O 1
ATOM 2367 N N . ARG A 1 303 ? -10.073 1.434 -11.489 1.00 97.62 303 ARG A N 1
ATOM 2368 C CA . ARG A 1 303 ? -11.518 1.521 -11.211 1.00 97.62 303 ARG A CA 1
ATOM 2369 C C . ARG A 1 303 ? -12.059 0.290 -10.483 1.00 97.62 303 ARG A C 1
ATOM 2371 O O . ARG A 1 303 ? -12.882 0.419 -9.580 1.00 97.62 303 ARG A O 1
ATOM 2378 N N . ALA A 1 304 ? -11.596 -0.908 -10.841 1.00 97.00 304 ALA A N 1
ATOM 2379 C CA . ALA A 1 304 ? -11.979 -2.135 -10.145 1.00 97.00 304 ALA A CA 1
ATOM 2380 C C . ALA A 1 304 ? -11.461 -2.162 -8.695 1.00 97.00 304 ALA A C 1
ATOM 2382 O O . ALA A 1 304 ? -12.178 -2.597 -7.793 1.00 97.00 304 ALA A O 1
ATOM 2383 N N . ASN A 1 305 ? -10.242 -1.672 -8.454 1.00 96.12 305 ASN A N 1
ATOM 2384 C CA . ASN A 1 305 ? -9.664 -1.570 -7.116 1.00 96.12 305 ASN A CA 1
ATOM 2385 C C . ASN A 1 305 ? -10.396 -0.521 -6.262 1.00 96.12 305 ASN A C 1
ATOM 2387 O O . ASN A 1 305 ? -10.736 -0.788 -5.111 1.00 96.12 305 ASN A O 1
ATOM 2391 N N . GLU A 1 306 ? -10.734 0.633 -6.837 1.00 97.12 306 GLU A N 1
ATOM 2392 C CA . GLU A 1 306 ? -11.567 1.657 -6.196 1.00 97.12 306 GLU A CA 1
ATOM 2393 C C . GLU A 1 306 ? -12.954 1.109 -5.831 1.00 97.12 306 GLU A C 1
ATOM 2395 O O . GLU A 1 306 ? -13.408 1.271 -4.701 1.00 97.12 306 GLU A O 1
ATOM 2400 N N . ALA A 1 307 ? -13.611 0.375 -6.733 1.00 96.88 307 ALA A N 1
ATOM 2401 C CA . ALA A 1 307 ? -14.891 -0.266 -6.435 1.00 96.88 307 ALA A CA 1
ATOM 2402 C C . ALA A 1 307 ? -14.764 -1.327 -5.325 1.00 96.88 307 ALA A C 1
ATOM 2404 O O . ALA A 1 307 ? -15.611 -1.410 -4.431 1.00 96.88 307 ALA A O 1
ATOM 2405 N N . TYR A 1 308 ? -13.689 -2.122 -5.342 1.00 95.88 308 TYR A N 1
ATOM 2406 C CA . TYR A 1 308 ? -13.417 -3.117 -4.306 1.00 95.88 308 TYR A CA 1
ATOM 2407 C C . TYR A 1 308 ? -13.171 -2.470 -2.937 1.00 95.88 308 TYR A C 1
ATOM 2409 O O . TYR A 1 308 ? -13.745 -2.906 -1.938 1.00 95.88 308 TYR A O 1
ATOM 2417 N N . THR A 1 309 ? -12.360 -1.412 -2.882 1.00 96.56 309 THR A N 1
ATOM 2418 C CA . THR A 1 309 ? -12.060 -0.675 -1.644 1.00 96.56 309 THR A CA 1
ATOM 2419 C C . THR A 1 309 ? -13.296 0.037 -1.100 1.00 96.56 309 THR A C 1
ATOM 2421 O O . THR A 1 309 ? -13.561 -0.054 0.098 1.00 96.56 309 THR A O 1
ATOM 2424 N N . GLN A 1 310 ? -14.121 0.645 -1.959 1.00 96.25 310 GLN A N 1
ATOM 2425 C CA . GLN A 1 310 ? -15.415 1.213 -1.567 1.00 96.25 310 GLN A CA 1
ATOM 2426 C C . GLN A 1 310 ? -16.373 0.140 -1.030 1.00 96.25 310 GLN A C 1
ATOM 2428 O O . GLN A 1 310 ? -16.994 0.336 0.014 1.00 96.25 310 GLN A O 1
ATOM 2433 N N . SER A 1 311 ? -16.457 -1.024 -1.683 1.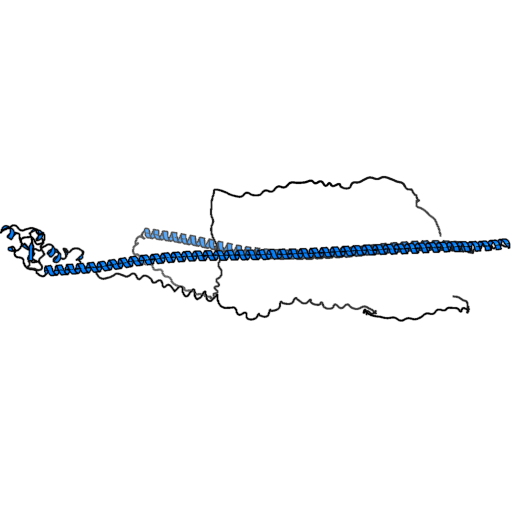00 94.81 311 SER A N 1
ATOM 2434 C CA . SER A 1 311 ? -17.262 -2.157 -1.207 1.00 94.81 311 SER A CA 1
ATOM 2435 C C . SER A 1 311 ? -16.770 -2.696 0.141 1.00 94.81 311 SER A C 1
ATOM 2437 O O . SER A 1 311 ? -17.575 -3.020 1.014 1.00 94.81 311 SER A O 1
ATOM 2439 N N . ALA A 1 312 ? -15.454 -2.794 0.340 1.00 95.19 312 ALA A N 1
ATOM 2440 C CA . ALA A 1 312 ? -14.868 -3.204 1.613 1.00 95.19 312 ALA A CA 1
ATOM 2441 C C . ALA A 1 312 ? -15.156 -2.178 2.723 1.00 95.19 312 ALA A C 1
ATOM 2443 O O . ALA A 1 312 ? -15.563 -2.563 3.818 1.00 95.19 312 ALA A O 1
ATOM 2444 N N . ALA A 1 313 ? -15.031 -0.881 2.427 1.00 96.19 313 ALA A N 1
ATOM 2445 C CA . ALA A 1 313 ? -15.359 0.192 3.362 1.00 96.19 313 ALA A CA 1
ATOM 2446 C C . ALA A 1 313 ? -16.851 0.198 3.734 1.00 96.19 313 ALA A C 1
ATOM 2448 O O . ALA A 1 313 ? -17.187 0.334 4.911 1.00 96.19 313 ALA A O 1
ATOM 2449 N N . ALA A 1 314 ? -17.741 -0.011 2.757 1.00 95.81 314 ALA A N 1
ATOM 2450 C CA . ALA A 1 314 ? -19.176 -0.140 2.988 1.00 95.81 314 ALA A CA 1
ATOM 2451 C C . ALA A 1 314 ? -19.495 -1.349 3.880 1.00 95.81 314 ALA A C 1
ATOM 2453 O O . ALA A 1 314 ? -20.227 -1.201 4.856 1.00 95.81 314 ALA A O 1
ATOM 2454 N N . ARG A 1 315 ? -18.883 -2.514 3.619 1.00 94.88 315 ARG A N 1
ATOM 2455 C CA . ARG A 1 315 ? -19.029 -3.712 4.466 1.00 94.88 315 ARG A CA 1
ATOM 2456 C C . ARG A 1 315 ? -18.577 -3.456 5.905 1.00 94.88 315 ARG A C 1
ATOM 2458 O O . ARG A 1 315 ? -19.343 -3.706 6.831 1.00 94.88 315 ARG A O 1
ATOM 2465 N N . ALA A 1 316 ? -17.400 -2.861 6.093 1.00 95.50 316 ALA A N 1
ATOM 2466 C CA . ALA A 1 316 ? -16.893 -2.515 7.421 1.00 95.50 316 ALA A CA 1
ATOM 2467 C C . ALA A 1 316 ? -17.773 -1.478 8.147 1.00 95.50 316 ALA A C 1
ATOM 2469 O O . ALA A 1 316 ? -17.858 -1.483 9.373 1.00 95.50 316 ALA A O 1
ATOM 2470 N N . ALA A 1 317 ? -18.418 -0.561 7.417 1.00 95.75 317 ALA A N 1
ATOM 2471 C CA . ALA A 1 317 ? -19.374 0.381 7.995 1.00 95.75 317 ALA A CA 1
ATOM 2472 C C . ALA A 1 317 ? -20.674 -0.318 8.420 1.00 95.75 317 ALA A C 1
ATOM 2474 O O . ALA A 1 317 ? -21.173 -0.054 9.513 1.00 95.75 317 ALA A O 1
ATOM 2475 N N . THR A 1 318 ? -21.194 -1.237 7.598 1.00 94.75 318 THR A N 1
ATOM 2476 C CA . THR A 1 318 ? -22.384 -2.029 7.949 1.00 94.75 318 THR A CA 1
ATOM 2477 C C . THR A 1 318 ? -22.136 -2.960 9.131 1.00 94.75 318 THR A C 1
ATOM 2479 O O . THR A 1 318 ? -23.012 -3.100 9.976 1.00 94.75 318 THR A O 1
ATOM 2482 N N . GLU A 1 319 ? -20.940 -3.542 9.236 1.00 94.94 319 GLU A N 1
ATOM 2483 C CA . GLU A 1 319 ? -20.543 -4.394 10.360 1.00 94.94 319 GLU A CA 1
ATOM 2484 C C . GLU A 1 319 ? -20.488 -3.591 11.663 1.00 94.94 319 GLU A C 1
ATOM 2486 O O . GLU A 1 319 ? -21.168 -3.946 12.622 1.00 94.94 319 GLU A O 1
ATOM 2491 N N . ARG A 1 320 ? -19.820 -2.428 11.664 1.00 95.44 320 ARG A N 1
ATOM 2492 C CA . ARG A 1 320 ? -19.812 -1.511 12.819 1.00 95.44 320 ARG A CA 1
ATOM 2493 C C . ARG A 1 320 ? -21.214 -1.049 13.222 1.00 95.44 320 ARG A C 1
ATOM 2495 O O . ARG A 1 320 ? -21.517 -0.961 14.410 1.00 95.44 320 ARG A O 1
ATOM 2502 N N . ALA A 1 321 ? -22.084 -0.759 12.253 1.00 95.44 321 ALA A N 1
ATOM 2503 C CA . ALA A 1 321 ? -23.473 -0.395 12.534 1.00 95.44 321 ALA A CA 1
ATOM 2504 C C . ALA A 1 321 ? -24.264 -1.568 13.145 1.00 95.44 321 ALA A C 1
ATOM 2506 O O . ALA A 1 321 ? -25.048 -1.360 14.070 1.00 95.44 321 ALA A O 1
ATOM 2507 N N . ALA A 1 322 ? -24.037 -2.797 12.671 1.00 94.75 322 ALA A N 1
ATOM 2508 C CA . ALA A 1 322 ? -24.657 -3.999 13.220 1.00 94.75 322 ALA A CA 1
ATOM 2509 C C . ALA A 1 322 ? -24.160 -4.309 14.642 1.00 94.75 322 ALA A C 1
ATOM 2511 O O . ALA A 1 322 ? -24.968 -4.648 15.505 1.00 94.75 322 ALA A O 1
ATOM 2512 N N . GLU A 1 323 ? -22.864 -4.142 14.916 1.00 94.62 323 GLU A N 1
ATOM 2513 C CA . GLU A 1 323 ? -22.287 -4.271 16.260 1.00 94.62 323 GLU A CA 1
ATOM 2514 C C . GLU A 1 323 ? -22.874 -3.242 17.230 1.00 94.62 323 GLU A C 1
ATOM 2516 O O . GLU A 1 323 ? -23.282 -3.600 18.337 1.00 94.62 323 GLU A O 1
ATOM 2521 N N . HIS A 1 324 ? -22.984 -1.981 16.798 1.00 94.56 324 HIS A N 1
ATOM 2522 C CA . HIS A 1 324 ? -23.612 -0.924 17.587 1.00 94.56 324 HIS A CA 1
ATOM 2523 C C . HIS A 1 324 ? -25.080 -1.247 17.889 1.00 94.56 324 HIS A C 1
ATOM 2525 O O . HIS A 1 324 ? -25.490 -1.238 19.048 1.00 94.56 324 HIS A O 1
ATOM 2531 N N . ALA A 1 325 ? -25.859 -1.631 16.873 1.00 94.44 325 ALA A N 1
ATOM 2532 C CA . ALA A 1 325 ? -27.254 -2.028 17.051 1.00 94.44 325 ALA A CA 1
ATOM 2533 C C . ALA A 1 325 ? -27.399 -3.261 17.967 1.00 94.44 325 ALA A C 1
ATOM 2535 O O . ALA A 1 325 ? -28.330 -3.344 18.772 1.00 94.44 325 ALA A O 1
ATOM 2536 N N . ALA A 1 326 ? -26.469 -4.219 17.897 1.00 95.50 326 ALA A N 1
ATOM 2537 C CA . ALA A 1 326 ? -26.447 -5.375 18.788 1.00 95.50 326 ALA A CA 1
ATOM 2538 C C . ALA A 1 326 ? -26.127 -4.978 20.239 1.00 95.50 326 ALA A C 1
ATOM 2540 O O . ALA A 1 326 ? -26.737 -5.519 21.167 1.00 95.50 326 ALA A O 1
ATOM 2541 N N . MET A 1 327 ? -25.208 -4.032 20.452 1.00 95.00 327 MET A N 1
ATOM 2542 C CA . MET A 1 327 ? -24.907 -3.471 21.772 1.00 95.00 327 MET A CA 1
ATOM 2543 C C . MET A 1 327 ? -26.120 -2.732 22.350 1.00 95.00 327 MET A C 1
ATOM 2545 O O . MET A 1 327 ? -26.505 -3.001 23.489 1.00 95.00 327 MET A O 1
ATOM 2549 N N . GLU A 1 328 ? -26.769 -1.873 21.562 1.00 94.81 328 GLU A N 1
ATOM 2550 C CA . GLU A 1 328 ? -27.993 -1.172 21.966 1.00 94.81 328 GLU A CA 1
ATOM 2551 C C . GLU A 1 328 ? -29.123 -2.151 22.294 1.00 94.81 328 GLU A C 1
ATOM 2553 O O . GLU A 1 328 ? -29.791 -2.006 23.318 1.00 94.81 328 GLU A O 1
ATOM 2558 N N . SER A 1 329 ? -29.298 -3.207 21.492 1.00 94.69 329 SER A N 1
ATOM 2559 C CA . SER A 1 329 ? -30.277 -4.261 21.772 1.00 94.69 329 SER A CA 1
ATOM 2560 C C . SER A 1 329 ? -29.984 -4.985 23.091 1.00 94.69 329 SER A C 1
ATOM 2562 O O . SER A 1 329 ? -30.909 -5.257 23.858 1.00 94.69 329 SER A O 1
ATOM 2564 N N . LYS A 1 330 ? -28.712 -5.279 23.400 1.00 95.38 330 LYS A N 1
ATOM 2565 C CA . LYS A 1 330 ? -28.316 -5.873 24.691 1.00 95.38 330 LYS A CA 1
ATOM 2566 C C . LYS A 1 330 ? -28.621 -4.937 25.860 1.00 95.38 330 LYS A C 1
ATOM 2568 O O . LYS A 1 330 ? -29.178 -5.394 26.856 1.00 95.38 330 LYS A O 1
ATOM 2573 N N . LEU A 1 331 ? -28.308 -3.646 25.732 1.00 95.50 331 LEU A N 1
ATOM 2574 C CA . LEU A 1 331 ? -28.601 -2.647 26.761 1.00 95.50 331 LEU A CA 1
ATOM 2575 C C . LEU A 1 331 ? -30.113 -2.503 26.988 1.00 95.50 331 LEU A C 1
ATOM 2577 O O . LEU A 1 331 ? -30.571 -2.516 28.129 1.00 95.50 331 LEU A O 1
ATOM 2581 N N . ALA A 1 332 ? -30.895 -2.436 25.909 1.00 94.44 332 ALA A N 1
ATOM 2582 C CA . ALA A 1 332 ? -32.351 -2.381 25.979 1.00 94.44 332 ALA A CA 1
ATOM 2583 C C . ALA A 1 332 ? -32.933 -3.630 26.660 1.00 94.44 332 ALA A C 1
ATOM 2585 O O . ALA A 1 332 ? -33.788 -3.505 27.533 1.00 94.44 332 ALA A O 1
ATOM 2586 N N . LYS A 1 333 ? -32.432 -4.830 26.331 1.00 95.25 333 LYS A N 1
ATOM 2587 C CA . LYS A 1 333 ? -32.833 -6.083 26.996 1.00 95.25 333 LYS A CA 1
ATOM 2588 C C . LYS A 1 333 ? -32.517 -6.074 28.491 1.00 95.25 333 LYS A C 1
ATOM 2590 O O . LYS A 1 333 ? -33.383 -6.432 29.282 1.00 95.25 333 LYS A O 1
ATOM 2595 N N . ALA A 1 334 ? -31.320 -5.634 28.883 1.00 95.31 334 ALA A N 1
ATOM 2596 C CA . ALA A 1 334 ? -30.951 -5.517 30.294 1.00 95.31 334 ALA A CA 1
ATOM 2597 C C . ALA A 1 334 ? -31.873 -4.536 31.039 1.00 95.31 334 ALA A C 1
ATOM 2599 O O . ALA A 1 334 ? -32.321 -4.821 32.147 1.00 95.31 334 ALA A O 1
ATOM 2600 N N . ARG A 1 335 ? -32.230 -3.414 30.399 1.00 96.31 335 ARG A N 1
ATOM 2601 C CA . ARG A 1 335 ? -33.166 -2.439 30.970 1.00 96.31 335 ARG A CA 1
ATOM 2602 C C . ARG A 1 335 ? -34.574 -3.006 31.139 1.00 96.31 335 ARG A C 1
ATOM 2604 O O . ARG A 1 335 ? -35.218 -2.725 32.145 1.00 96.31 335 ARG A O 1
ATOM 2611 N N . VAL A 1 336 ? -35.049 -3.800 30.178 1.00 95.69 336 VAL A N 1
ATOM 2612 C CA . VAL A 1 336 ? -36.337 -4.501 30.291 1.00 95.69 336 VAL A CA 1
ATOM 2613 C C . VAL A 1 336 ? -36.311 -5.477 31.467 1.00 95.69 336 VAL A C 1
ATOM 2615 O O . VAL A 1 336 ? -37.209 -5.414 32.297 1.00 95.69 336 VAL A O 1
ATOM 2618 N N . GLN A 1 337 ? -35.260 -6.289 31.609 1.00 95.19 337 GLN A N 1
ATOM 2619 C CA . GLN A 1 337 ? -35.124 -7.226 32.734 1.00 95.19 337 GLN A CA 1
ATOM 2620 C C . GLN A 1 337 ? -35.100 -6.518 34.098 1.00 95.19 337 GLN A C 1
ATOM 2622 O O . GLN A 1 337 ? -35.726 -6.977 35.051 1.00 95.19 337 GLN A O 1
ATOM 2627 N N . GLU A 1 338 ? -34.413 -5.377 34.202 1.00 95.69 338 GLU A N 1
ATOM 2628 C CA . GLU A 1 338 ? -34.404 -4.559 35.421 1.00 95.69 338 GLU A CA 1
ATOM 2629 C C . GLU A 1 338 ? -35.812 -4.046 35.767 1.00 95.69 338 GLU A C 1
ATOM 2631 O O . GLU A 1 338 ? -36.241 -4.122 36.920 1.00 95.69 338 GLU A O 1
ATOM 2636 N N . LEU A 1 339 ? -36.552 -3.552 34.767 1.00 95.56 339 LEU A N 1
ATOM 2637 C CA . LEU A 1 339 ? -37.925 -3.075 34.947 1.00 95.56 339 LEU A CA 1
ATOM 2638 C C . LEU A 1 339 ? -38.894 -4.211 35.293 1.00 95.56 339 LEU A C 1
ATOM 2640 O O . LEU A 1 339 ? -39.765 -4.017 36.137 1.00 95.56 339 LEU A O 1
ATOM 2644 N N . GLU A 1 340 ? -38.735 -5.389 34.691 1.00 94.94 340 GLU A N 1
ATOM 2645 C CA . GLU A 1 340 ? -39.501 -6.592 35.036 1.00 94.94 340 GLU A CA 1
ATOM 2646 C C . GLU A 1 340 ? -39.245 -7.015 36.489 1.00 94.94 340 GLU A C 1
ATOM 2648 O O . GLU A 1 340 ? -40.195 -7.297 37.221 1.00 94.94 340 GLU A O 1
ATOM 2653 N N . GLY A 1 341 ? -37.988 -6.979 36.946 1.00 96.44 341 GLY A N 1
ATOM 2654 C CA . GLY A 1 341 ? -37.635 -7.232 38.344 1.00 96.44 341 GLY A CA 1
ATOM 2655 C C . GLY A 1 341 ? -38.237 -6.201 39.305 1.00 96.44 341 GLY A C 1
ATOM 2656 O O . GLY A 1 341 ? -38.810 -6.561 40.333 1.00 96.44 341 GLY A O 1
ATOM 2657 N N . ALA A 1 342 ? -38.183 -4.913 38.955 1.00 95.62 342 ALA A N 1
ATOM 2658 C CA . ALA A 1 342 ? -38.806 -3.853 39.746 1.00 95.62 342 ALA A CA 1
ATOM 2659 C C . ALA A 1 342 ? -40.337 -4.005 39.820 1.00 95.62 342 ALA A C 1
ATOM 2661 O O . ALA A 1 342 ? -40.925 -3.820 40.887 1.00 95.62 342 ALA A O 1
ATOM 2662 N N . LEU A 1 343 ? -40.978 -4.384 38.709 1.00 95.81 343 LEU A N 1
ATOM 2663 C CA . LEU A 1 343 ? -42.410 -4.674 38.653 1.00 95.81 343 LEU A CA 1
ATOM 2664 C C . LEU A 1 343 ? -42.770 -5.872 39.544 1.00 95.81 343 LEU A C 1
ATOM 2666 O O . LEU A 1 343 ? -43.761 -5.812 40.271 1.00 95.81 343 LEU A O 1
ATOM 2670 N N . ALA A 1 344 ? -41.976 -6.946 39.509 1.00 96.12 344 ALA A N 1
ATOM 2671 C CA . ALA A 1 344 ? -42.185 -8.123 40.349 1.00 96.12 344 ALA A CA 1
ATOM 2672 C C . ALA A 1 344 ? -42.126 -7.765 41.844 1.00 96.12 344 ALA A C 1
ATOM 2674 O O . ALA A 1 344 ? -43.058 -8.084 42.582 1.00 96.12 344 ALA A O 1
ATOM 2675 N N . ASN A 1 345 ? -41.104 -7.013 42.259 1.00 96.12 345 ASN A N 1
ATOM 2676 C CA . ASN A 1 345 ? -40.952 -6.557 43.643 1.00 96.12 345 ASN A CA 1
ATOM 2677 C C . ASN A 1 345 ? -42.120 -5.660 44.087 1.00 96.12 345 ASN A C 1
ATOM 2679 O O . ASN A 1 345 ? -42.668 -5.837 45.174 1.00 96.12 345 ASN A O 1
ATOM 2683 N N . ALA A 1 346 ? -42.545 -4.721 43.234 1.00 95.12 346 ALA A N 1
ATOM 2684 C CA . ALA A 1 346 ? -43.688 -3.858 43.526 1.00 95.12 346 ALA A CA 1
ATOM 2685 C C . ALA A 1 346 ? -44.999 -4.657 43.652 1.00 95.12 346 ALA A C 1
ATOM 2687 O O . ALA A 1 346 ? -45.822 -4.376 44.525 1.00 95.12 346 ALA A O 1
ATOM 2688 N N . ASN A 1 347 ? -45.195 -5.679 42.814 1.00 96.25 347 ASN A N 1
ATOM 2689 C CA . ASN A 1 347 ? -46.349 -6.572 42.912 1.00 96.25 347 ASN A CA 1
ATOM 2690 C C . ASN A 1 347 ? -46.339 -7.382 44.215 1.00 96.25 347 ASN A C 1
ATOM 2692 O O . ASN A 1 347 ? -47.385 -7.513 44.853 1.00 96.25 347 ASN A O 1
ATOM 2696 N N . GLU A 1 348 ? -45.179 -7.886 44.639 1.00 96.81 348 GLU A N 1
ATOM 2697 C CA . GLU A 1 348 ? -45.029 -8.576 45.923 1.00 96.81 348 GLU A CA 1
ATOM 2698 C C . GLU A 1 348 ? -45.356 -7.644 47.100 1.00 96.81 348 GLU A C 1
ATOM 2700 O O . GLU A 1 348 ? -46.106 -8.012 48.007 1.00 96.81 348 GLU A O 1
ATOM 2705 N N . GLU A 1 349 ? -44.884 -6.397 47.057 1.00 96.44 349 GLU A N 1
ATOM 2706 C CA . GLU A 1 349 ? -45.208 -5.388 48.066 1.00 96.44 349 GLU A CA 1
ATOM 2707 C C . GLU A 1 349 ? -46.715 -5.090 48.117 1.00 96.44 349 GLU A C 1
ATOM 2709 O O . GLU A 1 349 ? -47.301 -5.047 49.202 1.00 96.44 349 GLU A O 1
ATOM 2714 N N . ILE A 1 350 ? -47.380 -4.974 46.962 1.00 96.25 350 ILE A N 1
ATOM 2715 C CA . ILE A 1 350 ? -48.839 -4.817 46.886 1.00 96.25 350 ILE A CA 1
ATOM 2716 C C . ILE A 1 350 ? -49.556 -6.014 47.523 1.00 96.25 350 ILE A C 1
ATOM 2718 O O . ILE A 1 350 ? -50.517 -5.817 48.271 1.00 96.25 350 ILE A O 1
ATOM 2722 N N . VAL A 1 351 ? -49.120 -7.246 47.248 1.00 97.25 351 VAL A N 1
ATOM 2723 C CA . VAL A 1 351 ? -49.701 -8.457 47.853 1.00 97.25 351 VAL A CA 1
ATOM 2724 C C . VAL A 1 351 ? -49.517 -8.441 49.371 1.00 97.25 351 VAL A C 1
ATOM 2726 O O . VAL A 1 351 ? -50.489 -8.639 50.103 1.00 97.25 351 VAL A O 1
ATOM 2729 N N . ASN A 1 352 ? -48.318 -8.116 49.855 1.00 96.38 352 ASN A N 1
ATOM 2730 C CA . ASN A 1 352 ? -48.015 -8.019 51.282 1.00 96.38 352 ASN A CA 1
ATOM 2731 C C . ASN A 1 352 ? -48.854 -6.943 51.982 1.00 96.38 352 ASN A C 1
ATOM 2733 O O . ASN A 1 352 ? -49.390 -7.172 53.068 1.00 96.38 352 ASN A O 1
ATOM 2737 N N . LEU A 1 353 ? -49.016 -5.773 51.361 1.00 96.06 353 LEU A N 1
ATOM 2738 C CA . LEU A 1 353 ? -49.870 -4.705 51.879 1.00 96.06 353 LEU A CA 1
ATOM 2739 C C . LEU A 1 353 ? -51.344 -5.117 51.892 1.00 96.06 353 LEU A C 1
ATOM 2741 O O . LEU A 1 353 ? -52.030 -4.884 52.886 1.00 96.06 353 LEU A O 1
ATOM 2745 N N . ARG A 1 354 ? -51.836 -5.780 50.839 1.00 96.56 354 ARG A N 1
ATOM 2746 C CA . ARG A 1 354 ? -53.204 -6.322 50.805 1.00 96.56 354 ARG A CA 1
ATOM 2747 C C . ARG A 1 354 ? -53.429 -7.358 51.902 1.00 96.56 354 ARG A C 1
ATOM 2749 O O . ARG A 1 354 ? -54.471 -7.312 52.553 1.00 96.56 354 ARG A O 1
ATOM 2756 N N . HIS A 1 355 ? -52.460 -8.241 52.139 1.00 96.62 355 HIS A N 1
ATOM 2757 C CA . HIS A 1 355 ? -52.516 -9.209 53.231 1.00 96.62 355 HIS A CA 1
ATOM 2758 C C . HIS A 1 355 ? -52.578 -8.506 54.593 1.00 96.62 355 HIS A C 1
ATOM 2760 O O . HIS A 1 355 ? -53.507 -8.756 55.353 1.00 96.62 355 HIS A O 1
ATOM 2766 N N . LYS A 1 356 ? -51.686 -7.538 54.856 1.00 96.81 356 LYS A N 1
ATOM 2767 C CA . LYS A 1 356 ? -51.709 -6.722 56.086 1.00 96.81 356 LYS A CA 1
ATOM 2768 C C . LYS A 1 356 ? -53.051 -6.023 56.297 1.00 96.81 356 LYS A C 1
ATOM 2770 O O . LYS A 1 356 ? -53.588 -6.055 57.398 1.00 96.81 356 LYS A O 1
ATOM 2775 N N . VAL A 1 357 ? -53.612 -5.411 55.252 1.00 97.06 357 VAL A N 1
ATOM 2776 C CA . VAL A 1 357 ? -54.937 -4.773 55.319 1.00 97.06 357 VAL A CA 1
ATOM 2777 C C . VAL A 1 357 ? -56.026 -5.797 55.645 1.00 97.06 357 VAL A C 1
ATOM 2779 O O . VAL A 1 357 ? -56.929 -5.488 56.417 1.00 97.06 357 VAL A O 1
ATOM 2782 N N . SER A 1 358 ? -55.956 -7.006 55.083 1.00 96.06 358 SER A N 1
ATOM 2783 C CA . SER A 1 358 ? -56.897 -8.083 55.402 1.00 96.06 358 SER A CA 1
ATOM 2784 C C . SER A 1 358 ? -56.812 -8.496 56.871 1.00 96.06 358 SER A C 1
ATOM 2786 O O . SER A 1 358 ? -57.848 -8.576 57.523 1.00 96.06 358 SER A O 1
ATOM 2788 N N . THR A 1 359 ? -55.605 -8.701 57.402 1.00 96.44 359 THR A N 1
ATOM 2789 C CA . THR A 1 359 ? -55.389 -9.070 58.810 1.00 96.44 359 THR A CA 1
ATOM 2790 C C . THR A 1 359 ? -55.861 -7.973 59.760 1.00 96.44 359 THR A C 1
ATOM 2792 O O . THR A 1 359 ? -56.602 -8.230 60.698 1.00 96.44 359 THR A O 1
ATOM 2795 N N . LEU A 1 360 ? -55.533 -6.709 59.479 1.00 95.88 360 LEU A N 1
ATOM 2796 C CA . LEU A 1 360 ? -56.007 -5.594 60.303 1.00 95.88 360 LEU A CA 1
ATOM 2797 C C . LEU A 1 360 ? -57.538 -5.474 60.295 1.00 95.88 360 LEU A C 1
ATOM 2799 O O . LEU A 1 360 ? -58.130 -5.093 61.301 1.00 95.88 360 LEU A O 1
ATOM 2803 N N . ARG A 1 361 ? -58.196 -5.806 59.177 1.00 95.44 361 ARG A N 1
ATOM 2804 C CA . ARG A 1 361 ? -59.664 -5.850 59.107 1.00 95.44 361 ARG A CA 1
ATOM 2805 C C . ARG A 1 361 ? -60.250 -6.970 59.963 1.00 95.44 361 ARG A C 1
ATOM 2807 O O . ARG A 1 361 ? -61.280 -6.738 60.590 1.00 95.44 361 ARG A O 1
ATOM 2814 N N . THR A 1 362 ? -59.632 -8.152 59.988 1.00 96.06 362 THR A N 1
ATOM 2815 C CA . THR A 1 362 ? -60.088 -9.253 60.850 1.00 96.06 362 THR A CA 1
ATOM 2816 C C . THR A 1 362 ? -59.875 -8.922 62.321 1.00 96.06 362 THR A C 1
ATOM 2818 O O . THR A 1 362 ? -60.820 -9.027 63.093 1.00 96.06 362 THR A O 1
ATOM 2821 N N . ASP A 1 363 ? -58.700 -8.403 62.684 1.00 94.81 363 ASP A N 1
ATOM 2822 C CA . ASP A 1 363 ? -58.386 -8.009 64.062 1.00 94.81 363 ASP A CA 1
ATOM 2823 C C . ASP A 1 363 ? -59.349 -6.926 64.564 1.00 94.81 363 ASP A C 1
ATOM 2825 O O . ASP A 1 363 ? -59.828 -6.978 65.698 1.00 94.81 363 ASP A O 1
ATOM 2829 N N . LEU A 1 364 ? -59.683 -5.955 63.704 1.00 95.25 364 LEU A N 1
ATOM 2830 C CA . LEU A 1 364 ? -60.669 -4.931 64.026 1.00 95.25 364 LEU A CA 1
ATOM 2831 C C . LEU A 1 364 ? -62.054 -5.550 64.252 1.00 95.25 364 LEU A C 1
ATOM 2833 O O . LEU A 1 364 ? -62.678 -5.248 65.266 1.00 95.25 364 LEU A O 1
ATOM 2837 N N . ALA A 1 365 ? -62.515 -6.442 63.371 1.00 95.19 365 ALA A N 1
ATOM 2838 C CA . ALA A 1 365 ? -63.806 -7.114 63.522 1.00 95.19 365 ALA A CA 1
ATOM 2839 C C . ALA A 1 365 ? -63.881 -7.960 64.808 1.00 95.19 365 ALA A C 1
ATOM 2841 O O . ALA A 1 365 ? -64.896 -7.932 65.507 1.00 95.19 365 ALA A O 1
ATOM 2842 N N . ASP A 1 366 ? -62.799 -8.657 65.158 1.00 95.50 366 ASP A N 1
ATOM 2843 C CA . ASP A 1 366 ? -62.696 -9.425 66.400 1.00 95.50 366 ASP A CA 1
ATOM 2844 C C . ASP A 1 366 ? -62.684 -8.503 67.630 1.00 95.50 366 ASP A C 1
ATOM 2846 O O . ASP A 1 366 ? -63.365 -8.768 68.627 1.00 95.50 366 ASP A O 1
ATOM 2850 N N . SER A 1 367 ? -61.983 -7.367 67.554 1.00 94.56 367 SER A N 1
ATOM 2851 C CA . SER A 1 367 ? -61.990 -6.355 68.617 1.00 94.56 367 SER A CA 1
ATOM 2852 C C . SER A 1 367 ? -63.374 -5.717 68.803 1.00 94.56 367 SER A C 1
ATOM 2854 O O . SER A 1 367 ? -63.845 -5.567 69.928 1.00 94.56 367 SER A O 1
ATOM 2856 N N . GLU A 1 368 ? -64.091 -5.421 67.717 1.00 95.12 368 GLU A N 1
ATOM 2857 C CA . GLU A 1 368 ? -65.458 -4.902 67.775 1.00 95.12 368 GLU A CA 1
ATOM 2858 C C . GLU A 1 368 ? -66.428 -5.940 68.348 1.00 95.12 368 GLU A C 1
ATOM 2860 O O . GLU A 1 368 ? -67.326 -5.599 69.120 1.00 95.12 368 GLU A O 1
ATOM 2865 N N . LYS A 1 369 ? -66.260 -7.216 67.986 1.00 95.44 369 LYS A N 1
ATOM 2866 C CA . LYS A 1 369 ? -67.067 -8.315 68.520 1.00 95.44 369 LYS A CA 1
ATOM 2867 C C . LYS A 1 369 ? -66.852 -8.482 70.022 1.00 95.44 369 LYS A C 1
ATOM 2869 O O . LYS A 1 369 ? -67.823 -8.489 70.771 1.00 95.44 369 LYS A O 1
ATOM 2874 N N . THR A 1 370 ? -65.600 -8.546 70.470 1.00 94.94 370 THR A N 1
ATOM 2875 C CA . THR A 1 370 ? -65.275 -8.661 71.902 1.00 94.94 370 THR A CA 1
ATOM 2876 C C . THR A 1 370 ? -65.778 -7.461 72.706 1.00 94.94 370 THR A C 1
ATOM 2878 O O . THR A 1 370 ? -66.303 -7.641 73.805 1.00 94.94 370 THR A O 1
ATOM 2881 N N . GLN A 1 371 ? -65.708 -6.243 72.155 1.00 92.00 371 GLN A N 1
ATOM 2882 C CA . GLN A 1 371 ? -66.324 -5.063 72.770 1.00 92.00 371 GLN A CA 1
ATOM 2883 C C . GLN A 1 371 ? -67.849 -5.194 72.883 1.00 92.00 371 GLN A C 1
ATOM 2885 O O . GLN A 1 371 ? -68.402 -4.915 73.947 1.00 92.00 371 GLN A O 1
ATOM 2890 N N . LYS A 1 372 ? -68.539 -5.646 71.826 1.00 94.12 372 LYS A N 1
ATOM 2891 C CA . LYS A 1 372 ? -69.993 -5.898 71.866 1.00 94.12 372 LYS A CA 1
ATOM 2892 C C . LYS A 1 372 ? -70.351 -6.937 72.929 1.00 94.12 372 LYS A C 1
ATOM 2894 O O . LYS A 1 372 ? -71.271 -6.700 73.710 1.00 94.12 372 LYS A O 1
ATOM 2899 N N . ASP A 1 373 ? -69.596 -8.029 73.013 1.00 94.00 373 ASP A N 1
ATOM 2900 C CA . ASP A 1 373 ? -69.799 -9.079 74.017 1.00 94.00 373 ASP A CA 1
ATOM 2901 C C . ASP A 1 373 ? -69.593 -8.544 75.443 1.00 94.00 373 ASP A C 1
ATOM 2903 O O . ASP A 1 373 ? -70.384 -8.846 76.337 1.00 94.00 373 ASP A O 1
ATOM 2907 N N . PHE A 1 374 ? -68.592 -7.683 75.660 1.00 92.88 374 PHE A N 1
ATOM 2908 C CA . PHE A 1 374 ? -68.377 -7.024 76.951 1.00 92.88 374 PHE A CA 1
ATOM 2909 C C . PHE A 1 374 ? -69.558 -6.121 77.342 1.00 92.88 374 PHE A C 1
ATOM 2911 O O . PHE A 1 374 ? -69.990 -6.116 78.498 1.00 92.88 374 PHE A O 1
ATOM 2918 N N . VAL A 1 375 ? -70.127 -5.381 76.385 1.00 94.75 375 VAL A N 1
ATOM 2919 C CA . VAL A 1 375 ? -71.321 -4.550 76.617 1.00 94.75 375 VAL A CA 1
ATOM 2920 C C . VAL A 1 375 ? -72.534 -5.417 76.972 1.00 94.75 375 VAL A C 1
ATOM 2922 O O . VAL A 1 375 ? -73.229 -5.121 77.940 1.00 94.75 375 VAL A O 1
ATOM 2925 N N . VAL A 1 376 ? -72.770 -6.517 76.254 1.00 93.06 376 VAL A N 1
ATOM 2926 C CA . VAL A 1 376 ? -73.876 -7.442 76.555 1.00 93.06 376 VAL A CA 1
ATOM 2927 C C . VAL A 1 376 ? -73.695 -8.094 77.925 1.00 93.06 376 VAL A C 1
ATOM 2929 O O . VAL A 1 376 ? -74.639 -8.137 78.713 1.00 93.06 376 VAL A O 1
ATOM 2932 N N . LEU A 1 377 ? -72.488 -8.567 78.244 1.00 92.12 377 LEU A N 1
ATOM 2933 C CA . LEU A 1 377 ? -72.200 -9.213 79.522 1.00 92.12 377 LEU A CA 1
ATOM 2934 C C . LEU A 1 377 ? -72.320 -8.235 80.698 1.00 92.12 377 LEU A C 1
ATOM 2936 O O . LEU A 1 377 ? -72.875 -8.598 81.733 1.00 92.12 377 LEU A O 1
ATOM 2940 N N . SER A 1 378 ? -71.847 -6.995 80.542 1.00 90.00 378 SER A N 1
ATOM 2941 C CA . SER A 1 378 ? -71.979 -5.959 81.576 1.00 90.00 378 SER A CA 1
ATOM 2942 C C . SER A 1 378 ? -73.436 -5.557 81.807 1.00 90.00 378 SER A C 1
ATOM 2944 O O . SER A 1 378 ? -73.856 -5.479 82.960 1.00 90.00 378 SER A O 1
ATOM 2946 N N . GLN A 1 379 ? -74.241 -5.411 80.748 1.00 88.69 379 GLN A N 1
ATOM 2947 C CA . GLN A 1 379 ? -75.689 -5.209 80.878 1.00 88.69 379 GLN A CA 1
ATOM 2948 C C . GLN A 1 379 ? -76.369 -6.404 81.553 1.00 88.69 379 GLN A C 1
ATOM 2950 O O . GLN A 1 379 ? -77.166 -6.219 82.471 1.00 88.69 379 GLN A O 1
ATOM 2955 N N . HIS A 1 380 ? -76.033 -7.633 81.147 1.00 91.38 380 HIS A N 1
ATOM 2956 C CA . HIS A 1 380 ? -76.587 -8.846 81.749 1.00 91.38 380 HIS A CA 1
ATOM 2957 C C . HIS A 1 380 ? -76.277 -8.923 83.248 1.00 91.38 380 HIS A C 1
ATOM 2959 O O . HIS A 1 380 ? -77.172 -9.174 84.054 1.00 91.38 380 HIS A O 1
ATOM 2965 N N . LEU A 1 381 ? -75.026 -8.654 83.629 1.00 87.12 381 LEU A N 1
ATOM 2966 C CA . LEU A 1 381 ? -74.601 -8.603 85.023 1.00 87.12 381 LEU A CA 1
ATOM 2967 C C . LEU A 1 381 ? -75.351 -7.515 85.802 1.00 87.12 381 LEU A C 1
ATOM 2969 O O . LEU A 1 381 ? -75.791 -7.763 86.920 1.00 87.12 381 LEU A O 1
ATOM 2973 N N . GLN A 1 382 ? -75.535 -6.329 85.221 1.00 86.62 382 GLN A N 1
ATOM 2974 C CA . GLN A 1 382 ? -76.237 -5.226 85.876 1.00 86.62 382 GLN A CA 1
ATOM 2975 C C . GLN A 1 382 ? -77.713 -5.557 86.132 1.00 86.62 382 GLN A C 1
ATOM 2977 O O . GLN A 1 382 ? -78.196 -5.351 87.244 1.00 86.62 382 GLN A O 1
ATOM 2982 N N . VAL A 1 383 ? -78.384 -6.192 85.167 1.00 88.69 383 VAL A N 1
ATOM 2983 C CA . VAL A 1 383 ? -79.748 -6.719 85.339 1.00 88.69 383 VAL A CA 1
ATOM 2984 C C . VAL A 1 383 ? -79.795 -7.807 86.416 1.00 88.69 383 VAL A C 1
ATOM 2986 O O . VAL A 1 383 ? -80.705 -7.812 87.246 1.00 88.69 383 VAL A O 1
ATOM 2989 N N . GLN A 1 384 ? -78.825 -8.730 86.446 1.00 82.25 384 GLN A N 1
ATOM 2990 C CA . GLN A 1 384 ? -78.757 -9.754 87.496 1.00 82.25 384 GLN A CA 1
ATOM 2991 C C . GLN A 1 384 ? -78.578 -9.137 88.890 1.00 82.25 384 GLN A C 1
ATOM 2993 O O . GLN A 1 384 ? -79.254 -9.558 89.830 1.00 82.25 384 GLN A O 1
ATOM 2998 N N . LEU A 1 385 ? -77.721 -8.122 89.022 1.00 81.81 385 LEU A N 1
ATOM 2999 C CA . LEU A 1 385 ? -77.506 -7.401 90.276 1.00 81.81 385 LEU A CA 1
ATOM 3000 C C . LEU A 1 385 ? -78.757 -6.628 90.717 1.00 81.81 385 LEU A C 1
ATOM 3002 O O . LEU A 1 385 ? -79.104 -6.671 91.896 1.00 81.81 385 LEU A O 1
ATOM 3006 N N . GLU A 1 386 ? -79.463 -5.962 89.801 1.00 82.75 386 GLU A N 1
ATOM 3007 C CA . GLU A 1 386 ? -80.738 -5.288 90.096 1.00 82.75 386 GLU A CA 1
ATOM 3008 C C . GLU A 1 386 ? -81.819 -6.283 90.527 1.00 82.75 386 GLU A C 1
ATOM 3010 O O . GLU A 1 386 ? -82.481 -6.074 91.544 1.00 82.75 386 GLU A O 1
ATOM 3015 N N . LYS A 1 387 ? -81.936 -7.422 89.833 1.00 79.00 387 LYS A N 1
ATOM 3016 C CA . LYS A 1 387 ? -82.848 -8.508 90.215 1.00 79.00 387 LYS A CA 1
ATOM 3017 C C . LYS A 1 387 ? -82.520 -9.058 91.605 1.00 79.00 387 LYS A C 1
ATOM 3019 O O . LYS A 1 387 ? -83.428 -9.290 92.399 1.00 79.00 387 LYS A O 1
ATOM 3024 N N . GLN A 1 388 ? -81.238 -9.247 91.920 1.00 70.12 388 GLN A N 1
ATOM 3025 C CA . GLN A 1 388 ? -80.801 -9.724 93.232 1.00 70.12 388 GLN A CA 1
ATOM 3026 C C . GLN A 1 388 ? -81.049 -8.688 94.340 1.00 70.12 388 GLN A C 1
ATOM 3028 O O . GLN A 1 388 ? -81.382 -9.077 95.459 1.00 70.12 388 GLN A O 1
ATOM 3033 N N . ARG A 1 389 ? -80.917 -7.387 94.052 1.00 72.31 389 ARG A N 1
ATOM 3034 C CA . ARG A 1 389 ? -81.272 -6.310 94.991 1.00 72.31 389 ARG A CA 1
ATOM 3035 C C . ARG A 1 389 ? -82.774 -6.283 95.266 1.00 72.31 389 ARG A C 1
ATOM 3037 O O . ARG A 1 389 ? -83.150 -6.357 96.429 1.00 72.31 389 ARG A O 1
ATOM 3044 N N . ALA A 1 390 ? -83.609 -6.313 94.226 1.00 68.19 390 ALA A N 1
ATOM 3045 C CA . ALA A 1 390 ? -85.066 -6.361 94.373 1.00 68.19 390 ALA A CA 1
ATOM 3046 C C . ALA A 1 390 ? -85.540 -7.605 95.155 1.00 68.19 390 ALA A C 1
ATOM 3048 O O . ALA A 1 390 ? -86.448 -7.527 95.973 1.00 68.19 390 ALA A O 1
ATOM 3049 N N . GLN A 1 391 ? -84.889 -8.762 94.969 1.00 63.75 391 GLN A N 1
ATOM 3050 C CA . GLN A 1 391 ? -85.182 -9.987 95.731 1.00 63.75 391 GLN A CA 1
ATOM 3051 C C . GLN A 1 391 ? -84.715 -9.957 97.199 1.00 63.75 391 GLN A C 1
ATOM 3053 O O . GLN A 1 391 ? -85.138 -10.810 97.981 1.00 63.75 391 GLN A O 1
ATOM 3058 N N . ASN A 1 392 ? -83.828 -9.031 97.579 1.00 61.31 392 ASN A N 1
ATOM 3059 C CA . ASN A 1 392 ? -83.295 -8.903 98.941 1.00 61.31 392 ASN A CA 1
ATOM 3060 C C . ASN A 1 392 ? -83.760 -7.627 99.670 1.00 61.31 392 ASN A C 1
ATOM 3062 O O . ASN A 1 392 ? -83.332 -7.409 100.802 1.00 61.31 392 ASN A O 1
ATOM 3066 N N . GLU A 1 393 ? -84.627 -6.802 99.073 1.00 55.09 393 GLU A N 1
ATOM 3067 C CA . GLU A 1 393 ? -85.131 -5.570 99.702 1.00 55.09 393 GLU A CA 1
ATOM 3068 C C . GLU A 1 393 ? -86.098 -5.826 100.873 1.00 55.09 393 GLU A C 1
ATOM 3070 O O . GLU A 1 393 ? -86.180 -5.006 101.785 1.00 55.09 393 GLU A O 1
ATOM 3075 N N . GLU A 1 394 ? -86.744 -6.995 100.944 1.00 56.31 394 GLU A N 1
ATOM 3076 C CA . GLU A 1 394 ? -87.518 -7.408 102.122 1.00 56.31 394 GLU A CA 1
ATOM 3077 C C . GLU A 1 394 ? -86.732 -8.398 102.992 1.00 56.31 394 GLU A C 1
ATOM 3079 O O . GLU A 1 394 ? -86.883 -9.620 102.905 1.00 56.31 394 GLU A O 1
ATOM 3084 N N . VAL A 1 395 ? -85.907 -7.874 103.903 1.00 60.22 395 VAL A N 1
ATOM 3085 C CA . VAL A 1 395 ? -85.375 -8.653 105.035 1.00 60.22 395 VAL A CA 1
ATOM 3086 C C . VAL A 1 395 ? -86.493 -8.823 106.069 1.00 60.22 395 VAL A C 1
ATOM 3088 O O . VAL A 1 395 ? -86.520 -8.172 107.112 1.00 60.22 395 VAL A O 1
ATOM 3091 N N . ARG A 1 396 ? -87.466 -9.687 105.761 1.00 70.81 396 ARG A N 1
ATOM 3092 C CA . ARG A 1 396 ? -88.518 -10.080 106.705 1.00 70.81 396 ARG A CA 1
ATOM 3093 C C . ARG A 1 396 ? -88.037 -11.274 107.519 1.00 70.81 396 ARG A C 1
ATOM 3095 O O . ARG A 1 396 ? -87.714 -12.323 106.963 1.00 70.81 396 ARG A O 1
ATOM 3102 N N . TRP A 1 397 ? -88.008 -11.125 108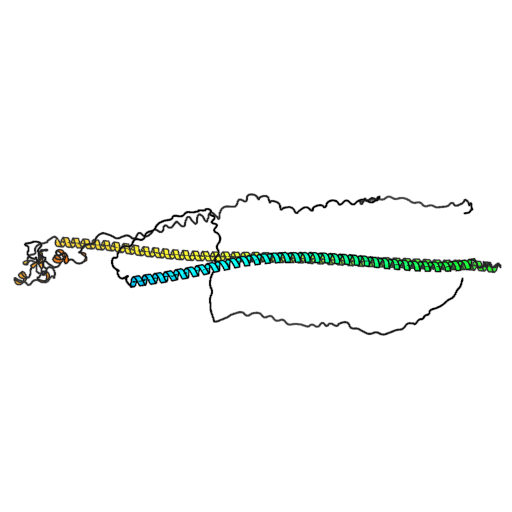.842 1.00 81.56 397 TRP A N 1
ATOM 3103 C CA . TRP A 1 397 ? -87.790 -12.252 109.745 1.00 81.56 397 TRP A CA 1
ATOM 3104 C C . TRP A 1 397 ? -88.903 -13.281 109.529 1.00 81.56 397 TRP A C 1
ATOM 3106 O O . TRP A 1 397 ? -90.078 -12.971 109.722 1.00 81.56 397 TRP A O 1
ATOM 3116 N N . GLN A 1 398 ? -88.542 -14.472 109.059 1.00 82.44 398 GLN A N 1
ATOM 3117 C CA . GLN A 1 398 ? -89.513 -15.524 108.771 1.00 82.44 398 GLN A CA 1
ATOM 3118 C C . GLN A 1 398 ? -89.883 -16.263 110.055 1.00 82.44 398 GLN A C 1
ATOM 3120 O O . GLN A 1 398 ? -89.004 -16.578 110.862 1.00 82.44 398 GLN A O 1
ATOM 3125 N N . ASP A 1 399 ? -91.169 -16.546 110.235 1.00 78.94 399 ASP A N 1
ATOM 3126 C CA . ASP A 1 399 ? -91.637 -17.344 111.361 1.00 78.94 399 ASP A CA 1
ATOM 3127 C C . ASP A 1 399 ? -91.376 -18.845 111.098 1.00 78.94 399 ASP A C 1
ATOM 3129 O O . ASP A 1 399 ? -91.613 -19.319 109.980 1.00 78.94 399 ASP A O 1
ATOM 3133 N N . PRO A 1 400 ? -90.865 -19.614 112.080 1.00 80.06 400 PRO A N 1
ATOM 3134 C CA . PRO A 1 400 ? -90.710 -21.066 111.979 1.00 80.06 400 PRO A CA 1
ATOM 3135 C C . PRO A 1 400 ? -91.971 -21.838 111.590 1.00 80.06 400 PRO A C 1
ATOM 3137 O O . PRO A 1 400 ? -91.844 -22.944 111.054 1.00 80.06 400 PRO A O 1
ATOM 3140 N N . GLU A 1 401 ? -93.164 -21.302 111.827 1.00 76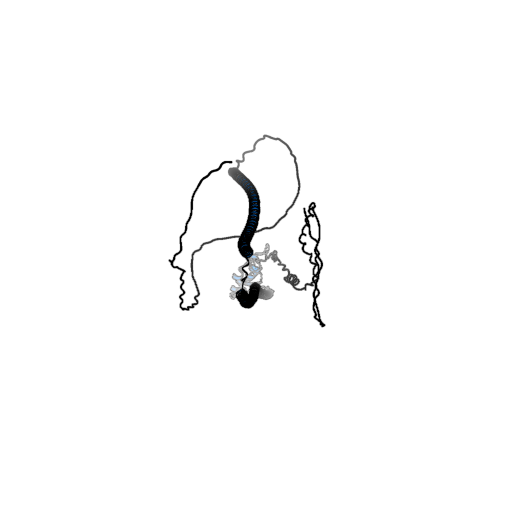.69 401 GLU A N 1
ATOM 3141 C CA . GLU A 1 401 ? -94.416 -21.953 111.433 1.00 76.69 401 GLU A CA 1
ATOM 3142 C C . GLU A 1 401 ? -94.700 -21.831 109.925 1.00 76.69 401 GLU A C 1
ATOM 3144 O O . GLU A 1 401 ? -95.188 -22.784 109.318 1.00 76.69 401 GLU A O 1
ATOM 3149 N N . ASP A 1 402 ? -94.265 -20.736 109.293 1.00 79.75 402 ASP A N 1
ATOM 3150 C CA . ASP A 1 402 ? -94.549 -20.415 107.885 1.00 79.75 402 ASP A CA 1
ATOM 3151 C C . ASP A 1 402 ? -93.618 -21.121 106.881 1.00 79.75 402 ASP A C 1
ATOM 3153 O O . ASP A 1 402 ? -93.841 -21.078 105.669 1.00 79.75 402 ASP A O 1
ATOM 3157 N N . VAL A 1 403 ? -92.539 -21.753 107.356 1.00 82.44 403 VAL A N 1
ATOM 3158 C CA . VAL A 1 403 ? -91.480 -22.297 106.492 1.00 82.44 403 VAL A CA 1
ATOM 3159 C C . VAL A 1 403 ? -91.436 -23.817 106.549 1.00 82.44 403 VAL A C 1
ATOM 3161 O O . VAL A 1 403 ? -91.106 -24.411 107.574 1.00 82.44 403 VAL A O 1
ATOM 3164 N N . SER A 1 404 ? -91.702 -24.473 105.424 1.00 82.19 404 SER A N 1
ATOM 3165 C CA . SER A 1 404 ? -91.683 -25.937 105.300 1.00 82.19 404 SER A CA 1
ATOM 3166 C C . SER A 1 404 ? -90.347 -26.512 104.808 1.00 82.19 404 SER A C 1
ATOM 3168 O O . SER A 1 404 ? -90.112 -27.702 105.004 1.00 82.19 404 SER A O 1
ATOM 3170 N N . HIS A 1 405 ? -89.447 -25.690 104.252 1.00 86.94 405 HIS A N 1
ATOM 3171 C CA . HIS A 1 405 ? -88.193 -26.125 103.614 1.00 86.94 405 HIS A CA 1
ATOM 3172 C C . HIS A 1 405 ? -87.017 -25.201 103.968 1.00 86.94 405 HIS A C 1
ATOM 3174 O O . HIS A 1 405 ? -87.208 -24.006 104.182 1.00 86.94 405 HIS A O 1
ATOM 3180 N N . CYS A 1 406 ? -85.793 -25.730 104.014 1.00 87.19 406 CYS A N 1
ATOM 3181 C CA . CYS A 1 406 ? -84.578 -24.933 104.214 1.00 87.19 406 CYS A CA 1
ATOM 3182 C C . CYS A 1 406 ? -84.355 -23.943 103.055 1.00 87.19 406 CYS A C 1
ATOM 3184 O O . CYS A 1 406 ? -84.348 -24.345 101.897 1.00 87.19 406 CYS A O 1
ATOM 3186 N N . ALA A 1 407 ? -84.062 -22.672 103.344 1.00 85.06 407 ALA A N 1
ATOM 3187 C CA . ALA A 1 407 ? -83.888 -21.636 102.318 1.00 85.06 407 ALA A CA 1
ATOM 3188 C C . ALA A 1 407 ? -82.587 -21.721 101.479 1.00 85.06 407 ALA A C 1
ATOM 3190 O O . ALA A 1 407 ? -82.355 -20.841 100.654 1.00 85.06 407 ALA A O 1
ATOM 3191 N N . SER A 1 408 ? -81.719 -22.719 101.703 1.00 86.88 408 SER A N 1
ATOM 3192 C CA . SER A 1 408 ? -80.477 -22.925 100.927 1.00 86.88 408 SER A CA 1
ATOM 3193 C C . SER A 1 408 ? -80.496 -24.237 100.142 1.00 86.88 408 SER A C 1
ATOM 3195 O O . SER A 1 408 ? -80.294 -24.240 98.935 1.00 86.88 408 SER A O 1
ATOM 3197 N N . CYS A 1 409 ? -80.755 -25.354 100.826 1.00 86.94 409 CYS A N 1
ATOM 3198 C CA . CYS A 1 409 ? -80.736 -26.694 100.232 1.00 86.94 409 CYS A CA 1
ATOM 3199 C C . CYS A 1 409 ? -82.130 -27.281 99.973 1.00 86.94 409 CYS A C 1
ATOM 3201 O O . CYS A 1 409 ? -82.225 -28.423 99.539 1.00 86.94 409 CYS A O 1
ATOM 3203 N N . GLU A 1 410 ? -83.197 -26.536 100.284 1.00 86.25 410 GLU A N 1
ATOM 3204 C CA . GLU A 1 410 ? -84.602 -26.918 100.069 1.00 86.25 410 GLU A CA 1
ATOM 3205 C C . GLU A 1 410 ? -85.071 -28.184 100.815 1.00 86.25 410 GLU A C 1
ATOM 3207 O O . GLU A 1 410 ? -86.203 -28.626 100.639 1.00 86.25 410 GLU A O 1
ATOM 3212 N N . THR A 1 411 ? -84.267 -28.736 101.733 1.00 85.81 411 THR A N 1
ATOM 3213 C CA . THR A 1 411 ? -84.660 -29.886 102.563 1.00 85.81 411 THR A CA 1
ATOM 3214 C C . THR A 1 411 ? -85.904 -29.579 103.401 1.00 85.81 411 THR A C 1
ATOM 3216 O O . THR A 1 411 ? -85.925 -28.599 104.153 1.00 85.81 411 THR A O 1
ATOM 3219 N N . THR A 1 412 ? -86.929 -30.431 103.309 1.00 85.62 412 THR A N 1
ATOM 3220 C CA . THR A 1 412 ? -88.189 -30.303 104.055 1.00 85.62 412 THR A CA 1
ATOM 3221 C C . THR A 1 412 ? -87.984 -30.540 105.554 1.00 85.62 412 THR A C 1
ATOM 3223 O O . THR A 1 412 ? -87.335 -31.504 105.965 1.00 85.62 412 THR A O 1
ATOM 3226 N N . PHE A 1 413 ? -88.558 -29.680 106.394 1.00 84.25 413 PHE A N 1
ATOM 3227 C CA . PHE A 1 413 ? -88.509 -29.844 107.846 1.00 84.25 413 PHE A CA 1
ATOM 3228 C C . PHE A 1 413 ? -89.520 -30.905 108.331 1.00 84.25 413 PHE A C 1
ATOM 3230 O O . PHE A 1 413 ? -90.633 -30.963 107.805 1.00 84.25 413 PHE A O 1
ATOM 3237 N N . PRO A 1 414 ? -89.195 -31.715 109.360 1.00 78.75 414 PRO A N 1
ATOM 3238 C CA . PRO A 1 414 ? -90.128 -32.689 109.935 1.00 78.75 414 PRO A CA 1
ATOM 3239 C C . PRO A 1 414 ? -91.422 -32.037 110.454 1.00 78.75 414 PRO A C 1
ATOM 3241 O O . PRO A 1 414 ? -91.380 -30.954 111.035 1.00 78.75 414 PRO A O 1
ATOM 3244 N N . ALA A 1 415 ? -92.574 -32.692 110.289 1.00 74.81 415 ALA A N 1
ATOM 3245 C CA . ALA A 1 415 ? -93.857 -32.161 110.759 1.00 74.81 415 ALA A CA 1
ATOM 3246 C C . ALA A 1 415 ? -93.992 -32.214 112.298 1.00 74.81 415 ALA A C 1
ATOM 3248 O O . ALA A 1 415 ? -93.504 -33.136 112.955 1.00 74.81 415 ALA A O 1
ATOM 3249 N N . GLY A 1 416 ? -94.689 -31.230 112.874 1.00 70.12 416 GLY A N 1
ATOM 3250 C CA . GLY A 1 416 ? -94.932 -31.120 114.318 1.00 70.12 416 GLY A CA 1
ATOM 3251 C C . GLY A 1 416 ? -93.779 -30.491 115.115 1.00 70.12 416 GLY A C 1
ATOM 3252 O O . GLY A 1 416 ? -92.814 -29.964 114.561 1.00 70.12 416 GLY A O 1
ATOM 3253 N N . ASN A 1 417 ? -93.868 -30.555 116.448 1.00 67.69 417 ASN A N 1
ATOM 3254 C CA . ASN A 1 417 ? -92.947 -29.869 117.374 1.00 67.69 417 ASN A CA 1
ATOM 3255 C C . ASN A 1 417 ? -91.463 -30.257 117.210 1.00 67.69 417 ASN A C 1
ATOM 3257 O O . ASN A 1 417 ? -90.580 -29.497 117.609 1.00 67.69 417 ASN A O 1
ATOM 3261 N N . ALA A 1 418 ? -91.173 -31.423 116.620 1.00 67.06 418 ALA A N 1
ATOM 3262 C CA . ALA A 1 418 ? -89.808 -31.867 116.342 1.00 67.06 418 ALA A CA 1
ATOM 3263 C C . ALA A 1 418 ? -89.120 -31.015 115.258 1.00 67.06 418 ALA A C 1
ATOM 3265 O O . ALA A 1 418 ? -87.940 -30.696 115.394 1.00 67.06 418 ALA A O 1
ATOM 3266 N N . GLY A 1 419 ? -89.848 -30.588 114.220 1.00 67.44 419 GLY A N 1
ATOM 3267 C CA . GLY A 1 419 ? -89.298 -29.738 113.161 1.00 67.44 419 GLY A CA 1
ATOM 3268 C C . GLY A 1 419 ? -89.076 -28.296 113.591 1.00 67.44 419 GLY A C 1
ATOM 3269 O O . GLY A 1 419 ? -88.118 -27.671 113.146 1.00 67.44 419 GLY A O 1
ATOM 3270 N N . LEU A 1 420 ? -89.903 -27.778 114.505 1.00 69.06 420 LEU A N 1
ATOM 3271 C CA . LEU A 1 420 ? -89.796 -26.399 114.994 1.00 69.06 420 LEU A CA 1
ATOM 3272 C C . LEU A 1 420 ? -88.444 -26.123 115.676 1.00 69.06 420 LEU A C 1
ATOM 3274 O O . LEU A 1 420 ? -87.922 -25.019 115.586 1.00 69.06 420 LEU A O 1
ATOM 3278 N N . ARG A 1 421 ? -87.834 -27.141 116.303 1.00 72.88 421 ARG A N 1
ATOM 3279 C CA . ARG A 1 421 ? -86.512 -27.034 116.951 1.00 72.88 421 ARG A CA 1
ATOM 3280 C C . ARG A 1 421 ? -85.328 -27.054 115.981 1.00 72.88 421 ARG A C 1
ATOM 3282 O O . ARG A 1 421 ? -84.233 -26.661 116.367 1.00 72.88 421 ARG A O 1
ATOM 3289 N N . LEU A 1 422 ? -85.531 -27.529 114.752 1.00 77.56 422 LEU A N 1
ATOM 3290 C CA . LEU A 1 422 ? -84.493 -27.627 113.717 1.00 77.56 422 LEU A CA 1
ATOM 3291 C C . LEU A 1 422 ? -84.467 -26.397 112.797 1.00 77.56 422 LEU A C 1
ATOM 3293 O O . LEU A 1 422 ? -83.488 -26.181 112.083 1.00 77.56 422 LEU A O 1
ATOM 3297 N N . LYS A 1 423 ? -85.532 -25.591 112.820 1.00 86.38 423 LYS A N 1
ATOM 3298 C CA . LYS A 1 423 ? -85.681 -24.360 112.045 1.00 86.38 423 LYS A CA 1
ATOM 3299 C C . LYS A 1 423 ? -84.976 -23.208 112.753 1.00 86.38 423 LYS A C 1
ATOM 3301 O O . LYS A 1 423 ? -85.429 -22.757 113.800 1.00 86.38 423 LYS A O 1
ATOM 3306 N N . THR A 1 424 ? -83.881 -22.712 112.178 1.00 86.00 424 THR A N 1
ATOM 3307 C CA . THR A 1 424 ? -83.147 -21.566 112.741 1.00 86.00 424 THR A CA 1
ATOM 3308 C C . THR A 1 424 ? -82.985 -20.459 111.706 1.00 86.00 424 THR A C 1
ATOM 3310 O O . THR A 1 424 ? -82.589 -20.711 110.569 1.00 86.00 424 THR A O 1
ATOM 3313 N N . ASN A 1 425 ? -83.273 -19.216 112.094 1.00 87.50 425 ASN A N 1
ATOM 3314 C CA . ASN A 1 425 ? -83.094 -18.062 111.217 1.00 87.50 425 ASN A CA 1
ATOM 3315 C C . ASN A 1 425 ? -81.621 -17.643 111.106 1.00 87.50 425 ASN A C 1
ATOM 3317 O O . ASN A 1 425 ? -80.916 -17.519 112.113 1.00 87.50 425 ASN A O 1
ATOM 3321 N N . CYS A 1 426 ? -81.198 -17.298 109.891 1.00 87.44 426 CYS A N 1
ATOM 3322 C CA . CYS A 1 426 ? -79.975 -16.539 109.659 1.00 87.44 426 CYS A CA 1
ATOM 3323 C C . CYS A 1 426 ? -80.092 -15.150 110.288 1.00 87.44 426 CYS A C 1
ATOM 3325 O O . CYS A 1 426 ? -81.037 -14.409 110.013 1.00 87.44 426 CYS A O 1
ATOM 3327 N N . LYS A 1 427 ? -79.096 -14.760 111.089 1.00 85.56 427 LYS A N 1
ATOM 3328 C CA . LYS A 1 427 ? -79.088 -13.456 111.765 1.00 85.56 427 LYS A CA 1
ATOM 3329 C C . LYS A 1 427 ? -78.844 -12.265 110.832 1.00 85.56 427 LYS A C 1
ATOM 3331 O O . LYS A 1 427 ? -79.052 -11.139 111.265 1.00 85.56 427 LYS A O 1
ATOM 3336 N N . HIS A 1 428 ? -78.438 -12.495 109.579 1.00 80.44 428 HIS A N 1
ATOM 3337 C CA . HIS A 1 428 ? -78.237 -11.428 108.593 1.00 80.44 428 HIS A CA 1
ATOM 3338 C C . HIS A 1 428 ? -79.450 -11.207 107.679 1.00 80.44 428 HIS A C 1
ATOM 3340 O O . HIS A 1 428 ? -79.884 -10.073 107.526 1.00 80.44 428 HIS A O 1
ATOM 3346 N N . CYS A 1 429 ? -80.006 -12.270 107.088 1.00 82.88 429 CYS A N 1
ATOM 3347 C CA . CYS A 1 429 ? -81.107 -12.160 106.122 1.00 82.88 429 CYS A CA 1
ATOM 3348 C C . CYS A 1 429 ? -82.479 -12.600 106.661 1.00 82.88 429 CYS A C 1
ATOM 3350 O O . CYS A 1 429 ? -83.459 -12.538 105.927 1.00 82.88 429 CYS A O 1
ATOM 3352 N N . GLY A 1 430 ? -82.575 -13.082 107.906 1.00 83.62 430 GLY A N 1
ATOM 3353 C CA . GLY A 1 430 ? -83.847 -13.418 108.564 1.00 83.62 430 GLY A CA 1
ATOM 3354 C C . GLY A 1 430 ? -84.562 -14.681 108.061 1.00 83.62 430 GLY A C 1
ATOM 3355 O O . GLY A 1 430 ? -85.548 -15.089 108.672 1.00 83.62 430 GLY A O 1
ATOM 3356 N N . LYS A 1 431 ? -84.071 -15.331 106.995 1.00 86.69 431 LYS A N 1
ATOM 3357 C CA . LYS A 1 431 ? -84.623 -16.582 106.435 1.00 86.69 431 LYS A CA 1
ATOM 3358 C C . LYS A 1 431 ? -84.272 -17.804 107.284 1.00 86.69 431 LYS A C 1
ATOM 3360 O O . LYS A 1 431 ? -83.267 -17.781 107.996 1.00 86.69 431 LYS A O 1
ATOM 3365 N N . ILE A 1 432 ? -85.070 -18.866 107.187 1.00 87.38 432 ILE A N 1
ATOM 3366 C CA . ILE A 1 432 ? -84.905 -20.099 107.973 1.00 87.38 432 ILE A CA 1
ATOM 3367 C C . ILE A 1 432 ? -84.087 -21.152 107.223 1.00 87.38 432 ILE A C 1
ATOM 3369 O O . ILE A 1 432 ? -84.330 -21.442 106.053 1.00 87.38 432 ILE A O 1
ATOM 3373 N N . PHE A 1 433 ? -83.134 -21.760 107.927 1.00 88.88 433 PHE A N 1
ATOM 3374 C CA . PHE A 1 433 ? -82.227 -22.775 107.399 1.00 88.88 433 PHE A CA 1
ATOM 3375 C C . PHE A 1 433 ? -82.193 -24.007 108.309 1.00 88.88 433 PHE A C 1
ATOM 3377 O O . PHE A 1 433 ? -82.535 -23.934 109.493 1.00 88.88 433 PHE A O 1
ATOM 3384 N N . CYS A 1 434 ? -81.785 -25.144 107.742 1.00 88.44 434 CYS A N 1
ATOM 3385 C CA . CYS A 1 434 ? -81.425 -26.327 108.516 1.00 88.44 434 CYS A CA 1
ATOM 3386 C C . CYS A 1 434 ? -80.073 -26.116 109.230 1.00 88.44 434 CYS A C 1
ATOM 3388 O O . CYS A 1 434 ? -79.307 -25.231 108.833 1.00 88.44 434 CYS A O 1
ATOM 3390 N N . PRO A 1 435 ? -79.750 -26.927 110.254 1.00 85.06 435 PRO A N 1
ATOM 3391 C CA . PRO A 1 435 ? -78.506 -26.787 111.014 1.00 85.06 435 PRO A CA 1
ATOM 3392 C C . PRO A 1 435 ? -77.245 -26.860 110.144 1.00 85.06 435 PRO A C 1
ATOM 3394 O O . PRO A 1 435 ? -76.302 -26.108 110.373 1.00 85.06 435 PRO A O 1
ATOM 3397 N N . ASP A 1 436 ? -77.255 -27.701 109.106 1.00 84.12 436 ASP A N 1
ATOM 3398 C CA . ASP A 1 436 ? -76.108 -27.880 108.208 1.00 84.12 436 ASP A CA 1
ATOM 3399 C C . ASP A 1 436 ? -75.825 -26.609 107.387 1.00 84.12 436 ASP A C 1
ATOM 3401 O O . ASP A 1 436 ? -74.683 -26.151 107.299 1.00 84.12 436 ASP A O 1
ATOM 3405 N N . CYS A 1 437 ? -76.880 -25.980 106.855 1.00 86.56 437 CYS A N 1
ATOM 3406 C CA . CYS A 1 437 ? -76.802 -24.728 106.092 1.00 86.56 437 CYS A CA 1
ATOM 3407 C C . CYS A 1 437 ? -76.668 -23.473 106.968 1.00 86.56 437 CYS A C 1
ATOM 3409 O O . CYS A 1 437 ? -76.472 -22.373 106.445 1.00 86.56 437 CYS A O 1
ATOM 3411 N N . LEU A 1 438 ? -76.783 -23.623 108.290 1.00 88.12 438 LEU A N 1
ATOM 3412 C CA . LEU A 1 438 ? -76.582 -22.567 109.277 1.00 88.12 438 LEU A CA 1
ATOM 3413 C C . LEU A 1 438 ? -75.418 -22.890 110.225 1.00 88.12 438 LEU A C 1
ATOM 3415 O O . LEU A 1 438 ? -75.465 -22.579 111.412 1.00 88.12 438 LEU A O 1
ATOM 3419 N N . SER A 1 439 ? -74.373 -23.526 109.703 1.00 82.94 439 SER A N 1
ATOM 3420 C CA . SER A 1 439 ? -73.203 -23.958 110.475 1.00 82.94 439 SER A CA 1
ATOM 3421 C C . SER A 1 439 ? -72.158 -22.853 110.677 1.00 82.94 439 SER A C 1
ATOM 3423 O O . SER A 1 439 ? -71.326 -22.937 111.584 1.00 82.94 439 SER A O 1
ATOM 3425 N N . LYS A 1 440 ? -72.195 -21.793 109.858 1.00 82.69 440 LYS A N 1
ATOM 3426 C CA . LYS A 1 440 ? -71.192 -20.722 109.864 1.00 82.69 440 LYS A CA 1
ATOM 3427 C C . LYS A 1 440 ? -71.546 -19.599 110.836 1.00 82.69 440 LYS A C 1
ATOM 3429 O O . LYS A 1 440 ? -72.681 -19.127 110.902 1.00 82.69 440 LYS A O 1
ATOM 3434 N N . GLN A 1 441 ? -70.538 -19.142 111.572 1.00 83.44 441 GLN A N 1
ATOM 3435 C CA . GLN A 1 441 ? -70.650 -18.067 112.556 1.00 83.44 441 GLN A CA 1
ATOM 3436 C C . GLN A 1 441 ? -69.850 -16.856 112.098 1.00 83.44 441 GLN A C 1
ATOM 3438 O O . GLN A 1 441 ? -68.696 -16.988 111.699 1.00 83.44 441 GLN A O 1
ATOM 3443 N N . VAL A 1 442 ? -70.445 -15.671 112.199 1.00 79.75 442 VAL A N 1
ATOM 3444 C CA . VAL A 1 442 ? -69.715 -14.416 112.004 1.00 79.75 442 VAL A CA 1
ATOM 3445 C C . VAL A 1 442 ? -69.137 -13.978 113.354 1.00 79.75 442 VAL A C 1
ATOM 3447 O O . VAL A 1 442 ? -69.874 -13.987 114.352 1.00 79.75 442 VAL A O 1
ATOM 3450 N N . PRO A 1 443 ? -67.843 -13.603 113.419 1.00 74.50 443 PRO A N 1
ATOM 3451 C CA . PRO A 1 443 ? -67.238 -13.070 114.632 1.00 74.50 443 PRO A CA 1
ATOM 3452 C C . PRO A 1 443 ? -67.995 -11.834 115.141 1.00 74.50 443 PRO A C 1
ATOM 3454 O O . PRO A 1 443 ? -68.507 -11.051 114.336 1.00 74.50 443 PRO A O 1
ATOM 3457 N N . PRO A 1 444 ? -68.060 -11.621 116.464 1.00 70.75 444 PRO A N 1
ATOM 3458 C CA . PRO A 1 444 ? -68.744 -10.470 117.030 1.00 70.75 444 PRO A CA 1
ATOM 3459 C C . PRO A 1 444 ? -68.096 -9.158 116.582 1.00 70.75 444 PRO A C 1
ATOM 3461 O O . PRO A 1 444 ? -66.907 -8.923 116.795 1.00 70.75 444 PRO A O 1
ATOM 3464 N N . GLN A 1 445 ? -68.893 -8.269 115.992 1.00 62.72 445 GLN A N 1
ATOM 3465 C CA . GLN A 1 445 ? -68.484 -6.887 115.765 1.00 62.72 445 GLN A CA 1
ATOM 3466 C C . GLN A 1 445 ? -68.750 -6.088 117.049 1.00 62.72 445 GLN A C 1
ATOM 3468 O O . GLN A 1 445 ? -69.832 -5.541 117.244 1.00 62.72 445 GLN A O 1
ATOM 3473 N N . GLY A 1 446 ? -67.792 -6.105 117.982 1.00 60.09 446 GLY A N 1
ATOM 3474 C CA . GLY A 1 446 ? -67.801 -5.271 119.193 1.00 60.09 446 GLY A CA 1
ATOM 3475 C C . GLY A 1 446 ? -67.559 -6.015 120.516 1.00 60.09 446 GLY A C 1
ATOM 3476 O O . GLY A 1 446 ? -67.727 -7.224 120.621 1.00 60.09 446 GLY A O 1
ATOM 3477 N N . GLN A 1 447 ? -67.189 -5.269 121.566 1.00 56.25 447 GLN A N 1
ATOM 3478 C CA . GLN A 1 447 ? -66.730 -5.797 122.868 1.00 56.25 447 GLN A CA 1
ATOM 3479 C C . GLN A 1 447 ? -67.805 -6.502 123.731 1.00 56.25 447 GLN A C 1
ATOM 3481 O O . GLN A 1 447 ? -67.479 -7.001 124.807 1.00 56.25 447 GLN A O 1
ATOM 3486 N N . ARG A 1 448 ? -69.078 -6.564 123.305 1.00 55.03 448 ARG A N 1
ATOM 3487 C CA . ARG A 1 448 ? -70.175 -7.224 124.053 1.00 55.03 448 ARG A CA 1
ATOM 3488 C C . ARG A 1 448 ? -71.190 -7.987 123.182 1.00 55.03 448 ARG A C 1
ATOM 3490 O O . ARG A 1 448 ? -72.330 -8.164 123.607 1.00 55.03 448 ARG A O 1
ATOM 3497 N N . SER A 1 449 ? -70.826 -8.453 121.986 1.00 62.69 449 SER A N 1
ATOM 3498 C CA . SER A 1 449 ? -71.728 -9.265 121.147 1.00 62.69 449 SER A CA 1
ATOM 3499 C C . SER A 1 449 ? -71.341 -10.750 121.144 1.00 62.69 449 SER A C 1
ATOM 3501 O O . SER A 1 449 ? -70.175 -11.114 121.276 1.00 62.69 449 SER A O 1
ATOM 3503 N N . LYS A 1 450 ? -72.347 -11.631 121.055 1.00 70.50 450 LYS A N 1
ATOM 3504 C CA . LYS A 1 450 ? -72.160 -13.084 120.896 1.00 70.50 450 LYS A CA 1
ATOM 3505 C C . LYS A 1 450 ? -72.006 -13.419 119.401 1.00 70.50 450 LYS A C 1
ATOM 3507 O O . LYS A 1 450 ? -72.582 -12.695 118.587 1.00 70.50 450 LYS A O 1
ATOM 3512 N N . PRO A 1 451 ? -71.292 -14.499 119.031 1.00 78.12 451 PRO A N 1
ATOM 3513 C CA . PRO A 1 451 ? -71.225 -14.965 117.646 1.00 78.12 451 PRO A CA 1
ATOM 3514 C C . PRO A 1 451 ? -72.623 -15.196 117.063 1.00 78.12 451 PRO A C 1
ATOM 3516 O O . PRO A 1 451 ? -73.499 -15.749 117.736 1.00 78.12 451 PRO A O 1
ATOM 3519 N N . ALA A 1 452 ? -72.836 -14.762 115.821 1.00 82.38 452 ALA A N 1
ATOM 3520 C CA . ALA A 1 452 ? -74.127 -14.853 115.147 1.00 82.38 452 ALA A CA 1
ATOM 3521 C C . ALA A 1 452 ? -74.074 -15.891 114.021 1.00 82.38 452 ALA A C 1
ATOM 3523 O O . ALA A 1 452 ? -73.203 -15.824 113.153 1.00 82.38 452 ALA A O 1
ATOM 3524 N N . LEU A 1 453 ? -75.015 -16.838 114.028 1.00 86.88 453 LEU A N 1
ATOM 3525 C CA . LEU A 1 453 ? -75.152 -17.832 112.964 1.00 86.88 453 LEU A CA 1
ATOM 3526 C C . LEU A 1 453 ? -75.769 -17.189 111.718 1.00 86.88 453 LEU A C 1
ATOM 3528 O O . LEU A 1 453 ? -76.818 -16.537 111.790 1.00 86.88 453 LEU A O 1
ATOM 3532 N N . VAL A 1 454 ? -75.120 -17.379 110.574 1.00 87.19 454 VAL A N 1
ATOM 3533 C CA . VAL A 1 454 ? -75.584 -16.878 109.276 1.00 87.19 454 VAL A CA 1
ATOM 3534 C C . VAL A 1 454 ? -75.493 -17.981 108.225 1.00 87.19 454 VAL A C 1
ATOM 3536 O O . VAL A 1 454 ? -74.707 -18.913 108.364 1.00 87.19 454 VAL A O 1
ATOM 3539 N N . CYS A 1 455 ? -76.290 -17.879 107.162 1.00 87.62 455 CYS A N 1
ATOM 3540 C CA . CYS A 1 455 ? -76.189 -18.808 106.038 1.00 87.62 455 CYS A CA 1
ATOM 3541 C C . CYS A 1 455 ? -74.910 -18.575 105.217 1.00 87.62 455 CYS A C 1
ATOM 3543 O O . CYS A 1 455 ? -74.286 -17.514 105.299 1.00 87.62 455 CYS A O 1
ATOM 3545 N N . ASP A 1 456 ? -74.550 -19.548 104.378 1.00 83.81 456 ASP A N 1
ATOM 3546 C CA . ASP A 1 456 ? -73.321 -19.532 103.574 1.00 83.81 456 ASP A CA 1
ATOM 3547 C C . ASP A 1 456 ? -73.151 -18.279 102.712 1.00 83.81 456 ASP A C 1
ATOM 3549 O O . ASP A 1 456 ? -72.078 -17.676 102.705 1.00 83.81 456 ASP A O 1
ATOM 3553 N N . LEU A 1 457 ? -74.218 -17.850 102.034 1.00 82.62 457 LEU A N 1
ATOM 3554 C CA . LEU A 1 457 ? -74.198 -16.652 101.198 1.00 82.62 457 LEU A CA 1
ATOM 3555 C C . LEU A 1 457 ? -73.919 -15.400 102.040 1.00 82.62 457 LEU A C 1
ATOM 3557 O O . LEU A 1 457 ? -73.012 -14.626 101.743 1.00 82.62 457 LEU A O 1
ATOM 3561 N N . CYS A 1 458 ? -74.645 -15.232 103.145 1.00 82.88 458 CYS A N 1
ATOM 3562 C CA . CYS A 1 458 ? -74.442 -14.120 104.068 1.00 82.88 458 CYS A CA 1
ATOM 3563 C C . CYS A 1 458 ? -73.053 -14.147 104.717 1.00 82.88 458 CYS A C 1
ATOM 3565 O O . CYS A 1 458 ? -72.475 -13.091 104.948 1.00 82.88 458 CYS A O 1
ATOM 3567 N N . HIS A 1 459 ? -72.486 -15.328 104.965 1.00 83.44 459 HIS A N 1
ATOM 3568 C CA . HIS A 1 459 ? -71.117 -15.456 105.452 1.00 83.44 459 HIS A CA 1
ATOM 3569 C C . HIS A 1 459 ? -70.099 -14.932 104.428 1.00 83.44 459 HIS A C 1
ATOM 3571 O O . HIS A 1 459 ? -69.200 -14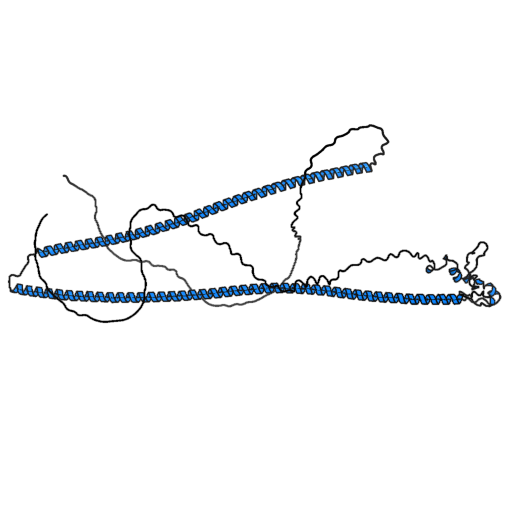.188 104.807 1.00 83.44 459 HIS A O 1
ATOM 3577 N N . THR A 1 460 ? -70.247 -15.261 103.136 1.00 80.44 460 THR A N 1
ATOM 3578 C CA . THR A 1 460 ? -69.362 -14.730 102.074 1.00 80.44 460 THR A CA 1
ATOM 3579 C C . THR A 1 460 ? -69.487 -13.217 101.876 1.00 80.44 460 THR A C 1
ATOM 3581 O O . THR A 1 460 ? -68.515 -12.580 101.486 1.00 80.44 460 THR A O 1
ATOM 3584 N N . LEU A 1 461 ? -70.657 -12.639 102.180 1.00 75.38 461 LEU A N 1
ATOM 3585 C CA . LEU A 1 461 ? -70.893 -11.192 102.118 1.00 75.38 461 LEU A CA 1
ATOM 3586 C C . LEU A 1 461 ? -70.350 -10.444 103.347 1.00 75.38 461 LEU A C 1
ATOM 3588 O O . LEU A 1 461 ? -69.879 -9.319 103.215 1.00 75.38 461 LEU A O 1
ATOM 3592 N N . LEU A 1 462 ? -70.427 -11.044 104.540 1.00 75.75 462 LEU A N 1
ATOM 3593 C CA . LEU A 1 462 ? -70.068 -10.389 105.806 1.00 75.75 462 LEU A CA 1
ATOM 3594 C C . LEU A 1 462 ? -68.621 -10.637 106.253 1.00 75.75 462 LEU A C 1
ATOM 3596 O O . LEU A 1 462 ? -68.077 -9.846 107.024 1.00 75.75 462 LEU A O 1
ATOM 3600 N N . VAL A 1 463 ? -67.991 -11.725 105.802 1.00 74.19 463 VAL A N 1
ATOM 3601 C CA . VAL A 1 463 ? -66.601 -12.069 106.132 1.00 74.19 463 VAL A CA 1
ATOM 3602 C C . VAL A 1 463 ? -65.721 -11.829 104.907 1.00 74.19 463 VAL A C 1
ATOM 3604 O O . VAL A 1 463 ? -65.737 -12.609 103.960 1.00 74.19 463 VAL A O 1
ATOM 3607 N N . ASN A 1 464 ? -64.911 -10.767 104.950 1.00 65.62 464 ASN A N 1
ATOM 3608 C CA . ASN A 1 464 ? -64.089 -10.299 103.823 1.00 65.62 464 ASN A CA 1
ATOM 3609 C C . ASN A 1 464 ? -63.103 -11.366 103.290 1.00 65.62 464 ASN A C 1
ATOM 3611 O O . ASN A 1 464 ? -62.842 -11.459 102.094 1.00 65.62 464 ASN A O 1
ATOM 3615 N N . GLU A 1 465 ? -62.592 -12.229 104.172 1.00 65.81 465 GLU A N 1
ATOM 3616 C CA . GLU A 1 465 ? -61.690 -13.325 103.792 1.00 65.81 465 GLU A CA 1
ATOM 3617 C C . GLU A 1 465 ? -62.407 -14.492 103.089 1.00 65.81 465 GLU A C 1
ATOM 3619 O O . GLU A 1 465 ? -61.757 -15.263 102.386 1.00 65.81 465 GLU A O 1
ATOM 3624 N N . ALA A 1 466 ? -63.731 -14.613 103.243 1.00 63.50 466 ALA A N 1
ATOM 3625 C CA . ALA A 1 466 ? -64.540 -15.692 102.676 1.00 63.50 466 ALA A CA 1
ATOM 3626 C C . ALA A 1 466 ? -65.090 -15.377 101.270 1.00 63.50 466 ALA A C 1
ATOM 3628 O O . ALA A 1 466 ? -65.765 -16.223 100.680 1.00 63.50 466 ALA A O 1
ATOM 3629 N N . ALA A 1 467 ? -64.823 -14.183 100.732 1.00 59.59 467 ALA A N 1
ATOM 3630 C CA . ALA A 1 467 ? -65.246 -13.799 99.392 1.00 59.59 467 ALA A CA 1
ATOM 3631 C C . ALA A 1 467 ? -64.358 -14.463 98.310 1.00 59.59 467 ALA A C 1
ATOM 3633 O O . ALA A 1 467 ? -63.131 -14.493 98.461 1.00 59.59 467 ALA A O 1
ATOM 3634 N N . PRO A 1 468 ? -64.936 -14.977 97.205 1.00 59.41 468 PRO A N 1
ATOM 3635 C CA . PRO A 1 468 ? -64.174 -15.504 96.071 1.00 59.41 468 PRO A CA 1
ATOM 3636 C C . PRO A 1 468 ? -63.169 -14.479 95.513 1.00 59.41 468 PRO A C 1
ATOM 3638 O O . PRO A 1 468 ? -63.407 -13.274 95.564 1.00 59.41 468 PRO A O 1
ATOM 3641 N N . TYR A 1 469 ? -62.060 -14.963 94.937 1.00 54.25 469 TYR A N 1
ATOM 3642 C CA . TYR A 1 469 ? -60.881 -14.189 94.495 1.00 54.25 469 TYR A CA 1
ATOM 3643 C C . TYR A 1 469 ? -61.182 -12.882 93.723 1.00 54.25 469 TYR A C 1
ATOM 3645 O O . TYR A 1 469 ? -60.451 -11.907 93.875 1.00 54.25 469 TYR A O 1
ATOM 3653 N N . PHE A 1 470 ? -62.286 -12.810 92.970 1.00 51.72 470 PHE A N 1
ATOM 3654 C CA . PHE A 1 470 ? -62.692 -11.619 92.208 1.00 51.72 470 PHE A CA 1
ATOM 3655 C C . PHE A 1 470 ? -63.177 -10.426 93.056 1.00 51.72 470 PHE A C 1
ATOM 3657 O O . PHE A 1 470 ? -63.266 -9.317 92.536 1.00 51.72 470 PHE A O 1
ATOM 3664 N N . SER A 1 471 ? -63.467 -10.614 94.347 1.00 44.72 471 SER A N 1
ATOM 3665 C CA . SER A 1 471 ? -63.978 -9.554 95.234 1.00 44.72 471 SER A CA 1
ATOM 3666 C C . SER A 1 471 ? -62.902 -8.899 96.113 1.00 44.72 471 SER A C 1
ATOM 3668 O O . SER A 1 471 ? -63.179 -7.897 96.772 1.00 44.72 471 SER A O 1
ATOM 3670 N N . ARG A 1 472 ? -61.661 -9.411 96.113 1.00 53.28 472 ARG A N 1
ATOM 3671 C CA . ARG A 1 472 ? -60.525 -8.827 96.850 1.00 53.28 472 ARG A CA 1
ATOM 3672 C C . ARG A 1 472 ? -59.919 -7.671 96.047 1.00 53.28 472 ARG A C 1
ATOM 3674 O O . ARG A 1 472 ? -58.878 -7.800 95.410 1.00 53.28 472 ARG A O 1
ATOM 3681 N N . GLY A 1 473 ? -60.619 -6.542 96.024 1.00 44.56 473 GLY A N 1
ATOM 3682 C CA . GLY A 1 473 ? -60.220 -5.354 95.274 1.00 44.56 473 GLY A CA 1
ATOM 3683 C C . GLY A 1 473 ? -58.948 -4.695 95.816 1.00 44.56 473 GLY A C 1
ATOM 3684 O O . GLY A 1 473 ? -58.999 -3.914 96.757 1.00 44.56 473 GLY A O 1
ATOM 3685 N N . SER A 1 474 ? -57.818 -4.955 95.159 1.00 42.72 474 SER A N 1
ATOM 3686 C CA . SER A 1 474 ? -56.607 -4.125 95.186 1.00 42.72 474 SER A CA 1
ATOM 3687 C C . SER A 1 474 ? -56.062 -4.009 93.757 1.00 42.72 474 SER A C 1
ATOM 3689 O O . SER A 1 474 ? -54.951 -4.441 93.446 1.00 42.72 474 SER A O 1
ATOM 3691 N N . PHE A 1 475 ? -56.850 -3.428 92.852 1.00 44.03 475 PHE A N 1
ATOM 3692 C CA . PHE A 1 475 ? -56.309 -2.937 91.587 1.00 44.03 475 PHE A CA 1
ATOM 3693 C C . PHE A 1 475 ? -55.768 -1.532 91.832 1.00 44.03 475 PHE A C 1
ATOM 3695 O O . PHE A 1 475 ? -56.491 -0.540 91.778 1.00 44.03 475 PHE A O 1
ATOM 3702 N N . SER A 1 476 ? -54.482 -1.468 92.174 1.00 38.44 476 SER A N 1
ATOM 3703 C CA . SER A 1 476 ? -53.738 -0.215 92.204 1.00 38.44 476 SER A CA 1
ATOM 3704 C C . SER A 1 476 ? -53.699 0.326 90.777 1.00 38.44 476 SER A C 1
ATOM 3706 O O . SER A 1 476 ? -53.013 -0.218 89.911 1.00 38.44 476 SER A O 1
ATOM 3708 N N . ALA A 1 477 ? -54.493 1.361 90.511 1.00 43.41 477 ALA A N 1
ATOM 3709 C CA . ALA A 1 477 ? -54.463 2.105 89.265 1.00 43.41 477 ALA A CA 1
ATOM 3710 C C . ALA A 1 477 ? -53.146 2.884 89.193 1.00 43.41 477 ALA A C 1
ATOM 3712 O O . ALA A 1 477 ? -53.096 4.065 89.514 1.00 43.41 477 ALA A O 1
ATOM 3713 N N . ASN A 1 478 ? -52.053 2.212 88.831 1.00 46.50 478 ASN A N 1
ATOM 3714 C CA . ASN A 1 478 ? -50.838 2.876 88.395 1.00 46.50 478 ASN A CA 1
ATOM 3715 C C . ASN A 1 478 ? -49.951 1.956 87.550 1.00 46.50 478 ASN A C 1
ATOM 3717 O O . ASN A 1 478 ? -49.560 0.874 87.977 1.00 46.50 478 ASN A O 1
ATOM 3721 N N . LYS A 1 479 ? -49.565 2.501 86.388 1.00 47.09 479 LYS A N 1
ATOM 3722 C CA . LYS A 1 479 ? -48.605 2.003 85.386 1.00 47.09 479 LYS A CA 1
ATOM 3723 C C . LYS A 1 479 ? -49.109 0.920 84.424 1.00 47.09 479 LYS A C 1
ATOM 3725 O O . LYS A 1 479 ? -48.655 -0.216 84.453 1.00 47.09 479 LYS A O 1
ATOM 3730 N N . ILE A 1 480 ? -49.872 1.356 83.422 1.00 36.81 480 ILE A N 1
ATOM 3731 C CA . ILE A 1 480 ? -49.674 0.857 82.056 1.00 36.81 480 ILE A CA 1
ATOM 3732 C C . ILE A 1 480 ? -48.889 1.943 81.318 1.00 36.81 480 ILE A C 1
ATOM 3734 O O . ILE A 1 480 ? -49.424 2.990 80.961 1.00 36.81 480 ILE A O 1
ATOM 3738 N N . LYS A 1 481 ? -47.580 1.724 81.153 1.00 38.34 481 LYS A N 1
ATOM 3739 C CA . LYS A 1 481 ? -46.795 2.461 80.161 1.00 38.34 481 LYS A CA 1
ATOM 3740 C C . LYS A 1 481 ? -47.268 1.982 78.792 1.00 38.34 481 LYS A C 1
ATOM 3742 O O . LYS A 1 481 ? -46.994 0.846 78.420 1.00 38.34 481 LYS A O 1
ATOM 3747 N N . LEU A 1 482 ? -47.962 2.850 78.065 1.00 39.16 482 LEU A N 1
ATOM 3748 C CA . LEU A 1 482 ? -48.100 2.727 76.618 1.00 39.16 482 LEU A CA 1
ATOM 3749 C C . LEU A 1 482 ? -46.691 2.705 76.003 1.00 39.16 482 LEU A C 1
ATOM 3751 O O . LEU A 1 482 ? -45.905 3.618 76.284 1.00 39.16 482 LEU A O 1
ATOM 3755 N N . PRO A 1 483 ? -46.336 1.704 75.182 1.00 38.88 483 PRO A N 1
ATOM 3756 C CA . PRO A 1 483 ? -45.178 1.832 74.325 1.00 38.88 483 PRO A CA 1
ATOM 3757 C C . PRO A 1 483 ? -45.514 2.871 73.254 1.00 38.88 483 PRO A C 1
ATOM 3759 O O . PRO A 1 483 ? -46.379 2.667 72.406 1.00 38.88 483 PRO A O 1
ATOM 3762 N N . VAL A 1 484 ? -44.825 4.008 73.316 1.00 42.00 484 VAL A N 1
ATOM 3763 C CA . VAL A 1 484 ? -44.673 4.901 72.170 1.00 42.00 484 VAL A CA 1
ATOM 3764 C C . VAL A 1 484 ? -43.940 4.101 71.098 1.00 42.00 484 VAL A C 1
ATOM 3766 O O . VAL A 1 484 ? -42.750 3.815 71.223 1.00 42.00 484 VAL A O 1
ATOM 3769 N N . SER A 1 485 ? -44.665 3.700 70.060 1.00 38.19 485 SER A N 1
ATOM 3770 C CA . SER A 1 485 ? -44.079 3.250 68.805 1.00 38.19 485 SER A CA 1
ATOM 3771 C C . SER A 1 485 ? -43.368 4.436 68.144 1.00 38.19 485 SER A C 1
ATOM 3773 O O . SER A 1 485 ? -43.974 5.507 68.027 1.00 38.19 485 SER A O 1
ATOM 3775 N N . PRO A 1 486 ? -42.108 4.290 67.702 1.00 40.62 486 PRO A N 1
ATOM 3776 C CA . PRO A 1 486 ? -41.447 5.331 66.939 1.00 40.62 486 PRO A CA 1
ATOM 3777 C C . PRO A 1 486 ? -42.169 5.493 65.601 1.00 40.62 486 PRO A C 1
ATOM 3779 O O . PRO A 1 486 ? -42.354 4.536 64.852 1.00 40.62 486 PRO A O 1
ATOM 3782 N N . SER A 1 487 ? -42.584 6.723 65.325 1.00 39.91 487 SER A N 1
ATOM 3783 C CA . SER A 1 487 ? -43.001 7.172 64.004 1.00 39.91 487 SER A CA 1
ATOM 3784 C C . SER A 1 487 ? -41.847 6.972 63.013 1.00 39.91 487 SER A C 1
ATOM 3786 O O . SER A 1 487 ? -40.780 7.555 63.228 1.00 39.91 487 SER A O 1
ATOM 3788 N N . PRO A 1 488 ? -42.009 6.207 61.920 1.00 39.81 488 PRO A N 1
ATOM 3789 C CA . PRO A 1 488 ? -41.212 6.439 60.739 1.00 39.81 488 PRO A CA 1
ATOM 3790 C C . PRO A 1 488 ? -41.882 7.587 59.985 1.00 39.81 488 PRO A C 1
ATOM 3792 O O . PRO A 1 488 ? -42.890 7.415 59.302 1.00 39.81 488 PRO A O 1
ATOM 3795 N N . ALA A 1 489 ? -41.307 8.779 60.118 1.00 36.16 489 ALA A N 1
ATOM 3796 C CA . ALA A 1 489 ? -41.505 9.827 59.137 1.00 36.16 489 ALA A CA 1
ATOM 3797 C C . ALA A 1 489 ? -41.027 9.289 57.779 1.00 36.16 489 ALA A C 1
ATOM 3799 O O . ALA A 1 489 ? -39.831 9.242 57.499 1.00 36.16 489 ALA A O 1
ATOM 3800 N N . SER A 1 490 ? -41.960 8.844 56.943 1.00 39.72 490 SER A N 1
ATOM 3801 C CA . SER A 1 490 ? -41.725 8.697 55.514 1.00 39.72 490 SER A CA 1
ATOM 3802 C C . SER A 1 490 ? -41.735 10.099 54.898 1.00 39.72 490 SER A C 1
ATOM 3804 O O . SER A 1 490 ? -42.789 10.743 54.923 1.00 39.72 490 SER A O 1
ATOM 3806 N N . PRO A 1 491 ? -40.631 10.604 54.324 1.00 40.66 491 PRO A N 1
ATOM 3807 C CA . PRO A 1 491 ? -40.751 11.655 53.333 1.00 40.66 491 PRO A CA 1
ATOM 3808 C C . PRO A 1 491 ? -41.505 11.067 52.138 1.00 40.66 491 PRO A C 1
ATOM 3810 O O . PRO A 1 491 ? -41.170 10.000 51.625 1.00 40.66 491 PRO A O 1
ATOM 3813 N N . SER A 1 492 ? -42.561 11.760 51.739 1.00 38.75 492 SER A N 1
ATOM 3814 C CA . SER A 1 492 ? -43.369 11.480 50.564 1.00 38.75 492 SER A CA 1
ATOM 3815 C C . SER A 1 492 ? -42.499 11.204 49.333 1.00 38.75 492 SER A C 1
ATOM 3817 O O . SER A 1 492 ? -41.739 12.062 48.881 1.00 38.75 492 SER A O 1
ATOM 3819 N N . SER A 1 493 ? -42.675 10.025 48.735 1.00 45.78 493 SER A N 1
ATOM 3820 C CA . SER A 1 493 ? -42.080 9.612 47.454 1.00 45.78 493 SER A CA 1
ATOM 3821 C C . SER A 1 493 ? -42.560 10.432 46.240 1.00 45.78 493 SER A C 1
ATOM 3823 O O . SER A 1 493 ? -42.320 10.047 45.100 1.00 45.78 493 SER A O 1
ATOM 3825 N N . THR A 1 494 ? -43.206 11.580 46.453 1.00 43.56 494 THR A N 1
ATOM 3826 C CA . THR A 1 494 ? -43.685 12.491 45.406 1.00 43.56 494 THR A CA 1
ATOM 3827 C C . THR A 1 494 ? -42.725 13.645 45.090 1.00 43.56 494 THR A C 1
ATOM 3829 O O . THR A 1 494 ? -42.886 14.268 44.048 1.00 43.56 494 THR A O 1
ATOM 3832 N N . GLU A 1 495 ? -41.670 13.892 45.879 1.00 42.31 495 GLU A N 1
ATOM 3833 C CA . GLU A 1 495 ? -40.701 14.974 45.583 1.00 42.31 495 GLU A CA 1
ATOM 3834 C C . GLU A 1 495 ? -39.427 14.522 44.846 1.00 42.31 495 GLU A C 1
ATOM 3836 O O . GLU A 1 495 ? -38.743 15.339 44.232 1.00 42.31 495 GLU A O 1
ATOM 3841 N N . ARG A 1 496 ? -39.110 13.219 44.809 1.00 44.94 496 ARG A N 1
ATOM 3842 C CA . ARG A 1 496 ? -37.931 12.720 44.061 1.00 44.94 496 ARG A CA 1
ATOM 3843 C C . ARG A 1 496 ? -38.213 12.383 42.599 1.00 44.94 496 ARG A C 1
ATOM 3845 O O . ARG A 1 496 ? -37.275 12.292 41.812 1.00 44.94 496 ARG A O 1
ATOM 3852 N N . LEU A 1 497 ? -39.484 12.247 42.221 1.00 45.72 497 LEU A N 1
ATOM 3853 C CA . LEU A 1 497 ? -39.889 12.104 40.820 1.00 45.72 497 LEU A CA 1
ATOM 3854 C C . LEU A 1 497 ? -40.092 13.459 40.127 1.00 45.72 497 LEU A C 1
ATOM 3856 O O . LEU A 1 497 ? -39.953 13.524 38.911 1.00 45.72 497 LEU A O 1
ATOM 3860 N N . HIS A 1 498 ? -40.317 14.549 40.871 1.00 46.12 498 HIS A N 1
ATOM 3861 C CA . HIS A 1 498 ? -40.450 15.883 40.273 1.00 46.12 498 HIS A CA 1
ATOM 3862 C C . HIS A 1 498 ? -39.097 16.526 39.913 1.00 46.12 498 HIS A C 1
ATOM 3864 O O . HIS A 1 498 ? -39.018 17.262 38.939 1.00 46.12 498 HIS A O 1
ATOM 3870 N N . ASN A 1 499 ? -38.006 16.164 40.602 1.00 46.28 499 ASN A N 1
ATOM 3871 C CA . ASN A 1 499 ? -36.656 16.675 40.305 1.00 46.28 499 ASN A CA 1
ATOM 3872 C C . ASN A 1 499 ? -35.809 15.776 39.385 1.00 46.28 499 ASN A C 1
ATOM 3874 O O . ASN A 1 499 ? -34.649 16.080 39.139 1.00 46.28 499 ASN A O 1
ATOM 3878 N N . ARG A 1 500 ? -36.366 14.676 38.858 1.00 48.97 500 ARG A N 1
ATOM 3879 C CA . ARG A 1 500 ? -35.706 13.840 37.829 1.00 48.97 500 ARG A CA 1
ATOM 3880 C C . ARG A 1 500 ? -36.426 13.835 36.478 1.00 48.97 500 ARG A C 1
ATOM 3882 O O . ARG A 1 500 ? -35.872 13.352 35.499 1.00 48.97 500 ARG A O 1
ATOM 3889 N N . LEU A 1 501 ? -37.636 14.396 36.421 1.00 44.78 501 LEU A N 1
ATOM 3890 C CA . LEU A 1 501 ? -38.422 14.602 35.197 1.00 44.78 501 LEU A CA 1
ATOM 3891 C C . LEU A 1 501 ? -38.356 16.047 34.669 1.00 44.78 501 LEU A C 1
ATOM 3893 O O . LEU A 1 501 ? -39.073 16.384 33.733 1.00 44.78 501 LEU A O 1
ATOM 3897 N N . LEU A 1 502 ? -37.471 16.880 35.225 1.00 46.34 502 LEU A N 1
ATOM 3898 C CA . LEU A 1 502 ? -37.139 18.219 34.718 1.00 46.34 502 LEU A CA 1
ATOM 3899 C C . LEU A 1 502 ? -35.745 18.304 34.068 1.00 46.34 502 LEU A C 1
ATOM 3901 O O . LEU A 1 502 ? -35.349 19.382 33.649 1.00 46.34 502 LEU A O 1
ATOM 3905 N N . ASP A 1 503 ? -35.057 17.168 33.896 1.00 45.47 503 ASP A N 1
ATOM 3906 C CA . ASP A 1 503 ? -33.811 17.058 33.112 1.00 45.47 503 ASP A CA 1
ATOM 3907 C C . ASP A 1 503 ? -34.021 16.419 31.722 1.00 45.47 503 ASP A C 1
ATOM 3909 O O . ASP A 1 503 ? -33.064 16.178 30.991 1.00 45.47 503 ASP A O 1
ATOM 3913 N N . LEU A 1 504 ? -35.270 16.139 31.324 1.00 51.88 504 LEU A N 1
ATOM 3914 C CA . LEU A 1 504 ? -35.577 15.492 30.036 1.00 51.88 504 LEU A CA 1
ATOM 3915 C C . LEU A 1 504 ? -36.528 16.268 29.119 1.00 51.88 504 LEU A C 1
ATOM 3917 O O . LEU A 1 504 ? -36.856 15.776 28.042 1.00 51.88 504 LEU A O 1
ATOM 3921 N N . VAL A 1 505 ? -36.934 17.491 29.473 1.00 54.31 505 VAL A N 1
ATOM 3922 C CA . VAL A 1 505 ? -37.698 18.352 28.558 1.00 54.31 505 VAL A CA 1
ATOM 3923 C C . VAL A 1 505 ? -37.319 19.821 28.755 1.00 54.31 505 VAL A C 1
ATOM 3925 O O . VAL A 1 505 ? -37.948 20.525 29.534 1.00 54.31 505 VAL A O 1
ATOM 3928 N N . GLN A 1 506 ? -36.330 20.306 27.998 1.00 40.19 506 GLN A N 1
ATOM 3929 C CA . GLN A 1 506 ? -36.425 21.591 27.291 1.00 40.19 506 GLN A CA 1
ATOM 3930 C C . GLN A 1 506 ? -35.366 21.693 26.173 1.00 40.19 506 GLN A C 1
ATOM 3932 O O . GLN A 1 506 ? -34.314 21.060 26.247 1.00 40.19 506 GLN A O 1
ATOM 3937 N N . PRO A 1 507 ? -35.668 22.434 25.092 1.00 44.09 507 PRO A N 1
ATOM 3938 C CA . PRO A 1 507 ? -34.953 22.360 23.830 1.00 44.09 507 PRO A CA 1
ATOM 3939 C C . PRO A 1 507 ? -33.655 23.166 23.893 1.00 44.09 507 PRO A C 1
ATOM 3941 O O . PRO A 1 507 ? -33.654 24.340 24.272 1.00 44.09 507 PRO A O 1
ATOM 3944 N N . HIS A 1 508 ? -32.551 22.577 23.436 1.00 36.44 508 HIS A N 1
ATOM 3945 C CA . HIS A 1 508 ? -31.358 23.354 23.135 1.00 36.44 508 HIS A CA 1
ATOM 3946 C C . HIS A 1 508 ? -31.658 24.326 21.985 1.00 36.44 508 HIS A C 1
ATOM 3948 O O . HIS A 1 508 ? -31.762 23.945 20.821 1.00 36.44 508 HIS A O 1
ATOM 3954 N N . ARG A 1 509 ? -31.755 25.614 22.330 1.00 40.19 509 ARG A N 1
ATOM 3955 C CA . ARG A 1 509 ? -31.422 26.716 21.429 1.00 40.19 509 ARG A CA 1
ATOM 3956 C C . ARG A 1 509 ? -29.963 26.548 20.999 1.00 40.19 509 ARG A C 1
ATOM 3958 O O . ARG A 1 509 ? -29.058 26.715 21.812 1.00 40.19 509 ARG A O 1
ATOM 3965 N N . THR A 1 510 ? -29.737 26.260 19.724 1.00 36.03 510 THR A N 1
ATOM 3966 C CA . THR A 1 510 ? -28.434 26.429 19.075 1.00 36.03 510 THR A CA 1
ATOM 3967 C C . THR A 1 510 ? -28.195 27.921 18.849 1.00 36.03 510 THR A C 1
ATOM 3969 O O . THR A 1 510 ? -28.721 28.509 17.903 1.00 36.03 510 THR A O 1
ATOM 3972 N N . ALA A 1 511 ? -27.439 28.547 19.750 1.00 37.50 511 ALA A N 1
ATOM 3973 C CA . ALA A 1 511 ? -26.757 29.804 19.474 1.00 37.50 511 ALA A CA 1
ATOM 3974 C C . ALA A 1 511 ? -25.451 29.521 18.706 1.00 37.50 511 ALA A C 1
ATOM 3976 O O . ALA A 1 511 ? -24.864 28.449 18.833 1.00 37.50 511 ALA A O 1
ATOM 3977 N N . ALA A 1 512 ? -25.078 30.494 17.880 1.00 41.53 512 ALA A N 1
ATOM 3978 C CA . ALA A 1 512 ? -24.029 30.523 16.866 1.00 41.53 512 ALA A CA 1
ATOM 3979 C C . ALA A 1 512 ? -22.639 29.965 17.272 1.00 41.53 512 ALA A C 1
ATOM 3981 O O . ALA A 1 512 ? -22.285 29.977 18.452 1.00 41.53 512 ALA A O 1
ATOM 3982 N N . PRO A 1 513 ? -21.832 29.512 16.290 1.00 44.47 513 PRO A N 1
ATOM 3983 C CA . PRO A 1 513 ? -20.522 28.914 16.533 1.00 44.47 513 PRO A CA 1
ATOM 3984 C C . PRO A 1 513 ? -19.483 29.945 17.006 1.00 44.47 513 PRO A C 1
ATOM 3986 O O . PRO A 1 513 ? -19.502 31.084 16.533 1.00 44.47 513 PRO A O 1
ATOM 3989 N N . PRO A 1 514 ? -18.529 29.553 17.871 1.00 43.53 514 PRO A N 1
ATOM 3990 C CA . PRO A 1 514 ? -17.324 30.327 18.090 1.00 43.53 514 PRO A CA 1
ATOM 3991 C C . PRO A 1 514 ? -16.352 30.132 16.921 1.00 43.53 514 PRO A C 1
ATOM 3993 O O . PRO A 1 514 ? -16.100 29.027 16.441 1.00 43.53 514 PRO A O 1
ATOM 3996 N N . GLU A 1 515 ? -15.827 31.263 16.483 1.00 40.75 515 GLU A N 1
ATOM 3997 C CA . GLU A 1 515 ? -14.732 31.464 15.547 1.00 40.75 515 GLU A CA 1
ATOM 3998 C C . GLU A 1 515 ? -13.538 30.550 15.884 1.00 40.75 515 GLU A C 1
ATOM 4000 O O . GLU A 1 515 ? -12.989 30.577 16.988 1.00 40.75 515 GLU A O 1
ATOM 4005 N N . ALA A 1 516 ? -13.164 29.693 14.934 1.00 37.09 516 ALA A N 1
ATOM 4006 C CA . ALA A 1 516 ? -12.027 28.797 15.062 1.00 37.09 516 ALA A CA 1
ATOM 4007 C C . ALA A 1 516 ? -10.721 29.602 15.008 1.00 37.09 516 ALA A C 1
ATOM 4009 O O . ALA A 1 516 ? -10.381 30.197 13.985 1.00 37.09 516 ALA A O 1
ATOM 4010 N N . ALA A 1 517 ? -9.968 29.579 16.107 1.00 41.62 517 ALA A N 1
ATOM 4011 C CA . ALA A 1 517 ? -8.573 29.985 16.114 1.00 41.62 517 ALA A CA 1
ATOM 4012 C C . ALA A 1 517 ? -7.772 29.078 15.163 1.00 41.62 517 ALA A C 1
ATOM 4014 O O . ALA A 1 517 ? -7.800 27.850 15.267 1.00 41.62 517 ALA A O 1
ATOM 4015 N N . ALA A 1 518 ? -7.086 29.711 14.215 1.00 46.59 518 ALA A N 1
ATOM 4016 C CA . ALA A 1 518 ? -6.253 29.079 13.204 1.00 46.59 518 ALA A CA 1
ATOM 4017 C C . ALA A 1 518 ? -5.087 28.264 13.812 1.00 46.59 518 ALA A C 1
ATOM 4019 O O . ALA A 1 518 ? -4.556 28.636 14.862 1.00 46.59 518 ALA A O 1
ATOM 4020 N N . PRO A 1 519 ? -4.632 27.189 13.141 1.00 56.69 519 PRO A N 1
ATOM 4021 C CA . PRO A 1 519 ? -3.420 26.473 13.532 1.00 56.69 519 PRO A CA 1
ATOM 4022 C C . PRO A 1 519 ? -2.165 27.345 13.321 1.00 56.69 519 PRO A C 1
ATOM 4024 O O . PRO A 1 519 ? -2.139 28.173 12.404 1.00 56.69 519 PRO A O 1
ATOM 4027 N N . PRO A 1 520 ? -1.098 27.169 14.126 1.00 51.06 520 PRO A N 1
ATOM 4028 C CA . PRO A 1 520 ? 0.145 27.904 13.935 1.00 51.06 520 PRO A CA 1
ATOM 4029 C C . PRO A 1 520 ? 0.802 27.514 12.604 1.00 51.06 520 PRO A C 1
ATOM 4031 O O . PRO A 1 520 ? 0.916 26.339 12.257 1.00 51.06 520 PRO A O 1
ATOM 4034 N N . ALA A 1 521 ? 1.222 28.532 11.853 1.00 50.62 521 ALA A N 1
ATOM 4035 C CA . ALA A 1 521 ? 1.890 28.394 10.566 1.00 50.62 521 ALA A CA 1
ATOM 4036 C C . ALA A 1 521 ? 3.215 27.605 10.674 1.00 50.62 521 ALA A C 1
ATOM 4038 O O . ALA A 1 521 ? 3.919 27.724 11.681 1.00 50.62 521 ALA A O 1
ATOM 4039 N N . PRO A 1 522 ? 3.609 26.856 9.626 1.00 57.94 522 PRO A N 1
ATOM 4040 C CA . PRO A 1 522 ? 4.927 26.232 9.562 1.00 57.94 522 PRO A CA 1
ATOM 4041 C C . PRO A 1 522 ? 6.040 27.299 9.517 1.00 57.94 522 PRO A C 1
ATOM 4043 O O . PRO A 1 522 ? 5.833 28.388 8.966 1.00 57.94 522 PRO A O 1
ATOM 4046 N N . PRO A 1 523 ? 7.237 27.013 10.063 1.00 54.06 523 PRO A N 1
ATOM 4047 C CA . PRO A 1 523 ? 8.343 27.959 10.042 1.00 54.06 523 PRO A CA 1
ATOM 4048 C C . PRO A 1 523 ? 8.766 28.254 8.597 1.00 54.06 523 PRO A C 1
ATOM 4050 O O . PRO A 1 523 ? 8.989 27.352 7.789 1.00 54.06 523 PRO A O 1
ATOM 4053 N N . ARG A 1 524 ? 8.882 29.547 8.270 1.00 49.88 524 ARG A N 1
ATOM 4054 C CA . ARG A 1 524 ? 9.443 30.012 6.995 1.00 49.88 524 ARG A CA 1
ATOM 4055 C C . ARG A 1 524 ? 10.882 29.499 6.836 1.00 49.88 524 ARG A C 1
ATOM 4057 O O . ARG A 1 524 ? 11.638 29.541 7.806 1.00 49.88 524 ARG A O 1
ATOM 4064 N N . PRO A 1 525 ? 11.306 29.113 5.620 1.00 45.22 525 PRO A N 1
ATOM 4065 C CA . PRO A 1 525 ? 12.706 28.828 5.356 1.00 45.22 525 PRO A CA 1
ATOM 4066 C C . PRO A 1 525 ? 13.531 30.106 5.542 1.00 45.22 525 PRO A C 1
ATOM 4068 O O . PRO A 1 525 ? 13.275 31.138 4.913 1.00 45.22 525 PRO A O 1
ATOM 4071 N N . VAL A 1 526 ? 14.523 30.032 6.427 1.00 48.97 526 VAL A N 1
ATOM 4072 C CA . VAL A 1 526 ? 15.558 31.053 6.579 1.00 48.97 526 VAL A CA 1
ATOM 4073 C C . VAL A 1 526 ? 16.360 31.087 5.283 1.00 48.97 526 VAL A C 1
ATOM 4075 O O . VAL A 1 526 ? 17.004 30.115 4.893 1.00 48.97 526 VAL A O 1
ATOM 4078 N N . ARG A 1 527 ? 16.286 32.222 4.591 1.00 45.28 527 ARG A N 1
ATOM 4079 C CA . ARG A 1 527 ? 17.100 32.522 3.415 1.00 45.28 527 ARG A CA 1
ATOM 4080 C C . ARG A 1 527 ? 18.567 32.617 3.870 1.00 45.28 527 ARG A C 1
ATOM 4082 O O . ARG A 1 527 ? 18.834 33.395 4.788 1.00 45.28 527 ARG A O 1
ATOM 4089 N N . PRO A 1 528 ? 19.515 31.876 3.275 1.00 53.22 528 PRO A N 1
ATOM 4090 C CA . PRO A 1 528 ? 20.923 32.054 3.603 1.00 53.22 528 PRO A CA 1
ATOM 4091 C C . PRO A 1 528 ? 21.409 33.432 3.111 1.00 53.22 528 PRO A C 1
ATOM 4093 O O . PRO A 1 528 ? 20.866 33.965 2.134 1.00 53.22 528 PRO A O 1
ATOM 4096 N N . PRO A 1 529 ? 22.413 34.034 3.773 1.00 53.75 529 PRO A N 1
ATOM 4097 C CA . PRO A 1 529 ? 22.996 35.296 3.332 1.00 53.75 529 PRO A CA 1
ATOM 4098 C C . PRO A 1 529 ? 23.686 35.112 1.969 1.00 53.75 529 PRO A C 1
ATOM 4100 O O . PRO A 1 529 ? 24.228 34.037 1.698 1.00 53.75 529 PRO A O 1
ATOM 4103 N N . PRO A 1 530 ? 23.707 36.135 1.097 1.00 44.00 530 PRO A N 1
ATOM 4104 C CA . PRO A 1 530 ? 24.422 36.034 -0.163 1.00 44.00 530 PRO A CA 1
ATOM 4105 C C . PRO A 1 530 ? 25.929 35.996 0.107 1.00 44.00 530 PRO A C 1
ATOM 4107 O O . PRO A 1 530 ? 26.525 36.960 0.592 1.00 44.00 530 PRO A O 1
ATOM 4110 N N . TYR A 1 531 ? 26.549 34.871 -0.234 1.00 36.66 531 TYR A N 1
ATOM 4111 C CA . TYR A 1 531 ? 27.994 34.754 -0.353 1.00 36.66 531 TYR A CA 1
ATOM 4112 C C . TYR A 1 531 ? 28.446 35.606 -1.550 1.00 36.66 531 TYR A C 1
ATOM 4114 O O . TYR A 1 531 ? 27.969 35.414 -2.667 1.00 36.66 531 TYR A O 1
ATOM 4122 N N . ARG A 1 532 ? 29.350 36.565 -1.320 1.00 40.53 532 ARG A N 1
ATOM 4123 C CA . ARG A 1 532 ? 30.096 37.264 -2.379 1.00 40.53 532 ARG A CA 1
ATOM 4124 C C . ARG A 1 532 ? 31.076 36.283 -3.035 1.00 40.53 532 ARG A C 1
ATOM 4126 O O . ARG A 1 532 ? 31.942 35.777 -2.322 1.00 40.53 532 ARG A O 1
ATOM 4133 N N . PRO A 1 533 ? 31.097 36.141 -4.367 1.00 40.66 533 PRO A N 1
ATOM 4134 C CA . PRO A 1 533 ? 32.314 35.791 -5.075 1.00 40.66 533 PRO A CA 1
ATOM 4135 C C . PRO A 1 533 ? 33.056 37.081 -5.438 1.00 40.66 533 PRO A C 1
ATOM 4137 O O . PRO A 1 533 ? 32.493 38.016 -6.010 1.00 40.66 533 PRO A O 1
ATOM 4140 N N . ARG A 1 534 ? 34.343 37.127 -5.087 1.00 35.31 534 ARG A N 1
ATOM 4141 C CA . ARG A 1 534 ? 35.318 38.012 -5.731 1.00 35.31 534 ARG A CA 1
ATOM 4142 C C . ARG A 1 534 ? 35.300 37.753 -7.240 1.00 35.31 534 ARG A C 1
ATOM 4144 O O . ARG A 1 534 ? 35.125 36.618 -7.670 1.00 35.31 534 ARG A O 1
ATOM 4151 N N . GLY A 1 535 ? 35.460 38.828 -8.004 1.00 32.81 535 GLY A N 1
ATOM 4152 C CA . GLY A 1 535 ? 35.288 38.838 -9.448 1.00 32.81 535 GLY A CA 1
ATOM 4153 C C . GLY A 1 535 ? 36.387 38.151 -10.256 1.00 32.81 535 GLY A C 1
ATOM 4154 O O . GLY A 1 535 ? 37.462 37.836 -9.749 1.00 32.81 535 GLY A O 1
ATOM 4155 N N . SER A 1 536 ? 36.052 37.975 -11.533 1.00 34.81 536 SER A N 1
ATOM 4156 C CA . SER A 1 536 ? 36.858 37.875 -12.766 1.00 34.81 536 SER A CA 1
ATOM 4157 C C . SER A 1 536 ? 35.967 37.104 -13.753 1.00 34.81 536 SER A C 1
ATOM 4159 O O . SER A 1 536 ? 35.423 36.081 -13.368 1.00 34.81 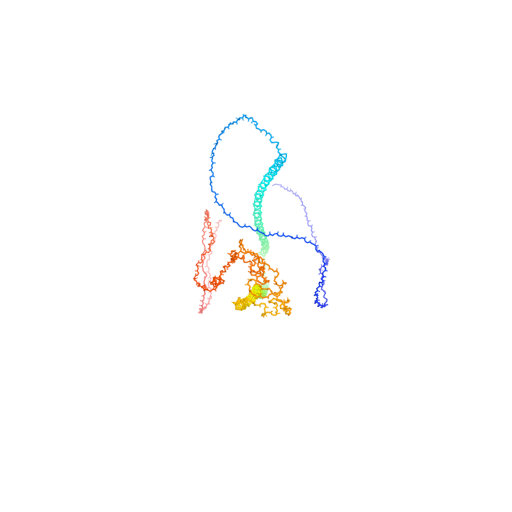536 SER A O 1
ATOM 4161 N N . ALA A 1 537 ? 35.714 37.466 -15.004 1.00 33.81 537 ALA A N 1
ATOM 4162 C CA . ALA A 1 537 ? 36.033 38.607 -15.846 1.00 33.81 537 ALA A CA 1
ATOM 4163 C C . ALA A 1 537 ? 35.159 38.441 -17.126 1.00 33.81 537 ALA A C 1
ATOM 4165 O O . ALA A 1 537 ? 34.873 37.305 -17.486 1.00 33.81 537 ALA A O 1
ATOM 4166 N N . VAL A 1 538 ? 34.804 39.551 -17.799 1.00 36.59 538 VAL A N 1
ATOM 4167 C CA . VAL A 1 538 ? 34.567 39.682 -19.267 1.00 36.59 538 VAL A CA 1
ATOM 4168 C C . VAL A 1 538 ? 33.329 38.948 -19.857 1.00 36.59 538 VAL A C 1
ATOM 4170 O O . VAL A 1 538 ? 33.275 37.729 -19.876 1.00 36.59 538 VAL A O 1
ATOM 4173 N N . SER A 1 539 ? 32.227 39.658 -20.175 1.00 33.00 539 SER A N 1
ATOM 4174 C CA . SER A 1 539 ? 31.827 40.201 -21.515 1.00 33.00 539 SER A CA 1
ATOM 4175 C C . SER A 1 539 ? 31.535 39.095 -22.554 1.00 33.00 539 SER A C 1
ATOM 4177 O O . SER A 1 539 ? 32.372 38.225 -22.715 1.00 33.00 539 SER A O 1
ATOM 4179 N N . LEU A 1 540 ? 30.475 39.031 -23.372 1.00 38.41 540 LEU A N 1
ATOM 4180 C CA . LEU A 1 540 ? 29.402 39.920 -23.863 1.00 38.41 540 LEU A CA 1
ATOM 4181 C C . LEU A 1 540 ? 28.375 39.001 -24.634 1.00 38.41 540 LEU A C 1
ATOM 4183 O O . LEU A 1 540 ? 28.516 37.785 -24.531 1.00 38.41 540 LEU A O 1
ATOM 4187 N N . PRO A 1 541 ? 27.307 39.489 -25.309 1.00 47.56 541 PRO A N 1
ATOM 4188 C CA . PRO A 1 541 ? 25.938 38.978 -25.163 1.00 47.56 541 PRO A CA 1
ATOM 4189 C C . PRO A 1 541 ? 25.438 38.124 -26.342 1.00 47.56 541 PRO A C 1
ATOM 4191 O O . PRO A 1 541 ? 25.969 38.230 -27.438 1.00 47.56 541 PRO A O 1
ATOM 4194 N N . GLU A 1 542 ? 24.314 37.418 -26.168 1.00 31.31 542 GLU A N 1
ATOM 4195 C CA . GLU A 1 542 ? 23.333 37.287 -27.253 1.00 31.31 542 GLU A CA 1
ATOM 4196 C C . GLU A 1 542 ? 21.918 36.995 -26.732 1.00 31.31 542 GLU A C 1
ATOM 4198 O O . GLU A 1 542 ? 21.693 36.364 -25.701 1.00 31.31 542 GLU A O 1
ATOM 4203 N N . THR A 1 543 ? 20.968 37.602 -27.426 1.00 33.34 543 THR A N 1
ATOM 4204 C CA . THR A 1 543 ? 19.587 37.894 -27.052 1.00 33.34 543 THR A CA 1
ATOM 4205 C C . THR A 1 543 ? 18.645 36.701 -27.186 1.00 33.34 543 THR A C 1
ATOM 4207 O O . THR A 1 543 ? 18.663 35.999 -28.192 1.00 33.34 543 THR A O 1
ATOM 4210 N N . ALA A 1 544 ? 17.728 36.560 -26.227 1.00 29.97 544 ALA A N 1
ATOM 4211 C CA . ALA A 1 544 ? 16.512 35.763 -26.355 1.00 29.97 544 ALA A CA 1
ATOM 4212 C C . ALA A 1 544 ? 15.296 36.675 -26.588 1.00 29.97 544 ALA A C 1
ATOM 4214 O O . ALA A 1 544 ? 15.163 37.680 -25.891 1.00 29.97 544 ALA A O 1
ATOM 4215 N N . ALA A 1 545 ? 14.430 36.274 -27.528 1.00 32.66 545 ALA A N 1
ATOM 4216 C CA . ALA A 1 545 ? 12.982 36.533 -27.683 1.00 32.66 545 ALA A CA 1
ATOM 4217 C C . ALA A 1 545 ? 12.674 36.562 -29.200 1.00 32.66 545 ALA A C 1
ATOM 4219 O O . ALA A 1 545 ? 13.429 37.154 -29.957 1.00 32.66 545 ALA A O 1
ATOM 4220 N N . THR A 1 546 ? 11.635 35.929 -29.750 1.00 31.00 546 THR A N 1
ATOM 4221 C CA . THR A 1 546 ? 10.289 35.726 -29.202 1.00 31.00 546 THR A CA 1
ATOM 4222 C C . THR A 1 546 ? 9.574 34.625 -29.993 1.00 31.00 546 THR A C 1
ATOM 4224 O O . THR A 1 546 ? 9.678 34.566 -31.216 1.00 31.00 546 THR A O 1
ATOM 4227 N N . ALA A 1 547 ? 8.787 33.796 -29.308 1.00 32.16 547 ALA A N 1
ATOM 4228 C CA . ALA A 1 547 ? 7.766 32.952 -29.917 1.00 32.16 547 ALA A CA 1
ATOM 4229 C C . ALA A 1 547 ? 6.415 33.685 -29.895 1.00 32.16 547 ALA A C 1
ATOM 4231 O O . ALA A 1 547 ? 5.984 34.116 -28.828 1.00 32.16 547 ALA A O 1
ATOM 4232 N N . ALA A 1 548 ? 5.746 33.786 -31.046 1.00 30.23 548 ALA A N 1
ATOM 4233 C CA . ALA A 1 548 ? 4.294 33.947 -31.154 1.00 30.23 548 ALA A CA 1
ATOM 4234 C C . ALA A 1 548 ? 3.825 33.572 -32.576 1.00 30.23 548 ALA A C 1
ATOM 4236 O O . ALA A 1 548 ? 4.301 34.109 -33.570 1.00 30.23 548 ALA A O 1
ATOM 4237 N N . SER A 1 549 ? 2.886 32.634 -32.645 1.00 29.58 549 SER A N 1
ATOM 4238 C CA . SER A 1 549 ? 1.992 32.331 -33.779 1.00 29.58 549 SER A CA 1
ATOM 4239 C C . SER A 1 549 ? 0.568 32.779 -33.361 1.00 29.58 549 SER A C 1
ATOM 4241 O O . SER A 1 549 ? 0.422 33.099 -32.176 1.00 29.58 549 SER A O 1
ATOM 4243 N N . PRO A 1 550 ? -0.514 32.725 -34.179 1.00 54.28 550 PRO A N 1
ATOM 4244 C CA . PRO A 1 550 ? -0.650 32.324 -35.591 1.00 54.28 550 PRO A CA 1
ATOM 4245 C C . PRO A 1 550 ? -1.613 33.227 -36.431 1.00 54.28 550 PRO A C 1
ATOM 4247 O O . PRO A 1 550 ? -2.189 34.183 -35.925 1.00 54.28 550 PRO A O 1
ATOM 4250 N N . ALA A 1 551 ? -1.847 32.814 -37.690 1.00 30.41 551 ALA A N 1
ATOM 4251 C CA . ALA A 1 551 ? -3.101 32.912 -38.475 1.00 30.41 551 ALA A CA 1
ATOM 4252 C C . ALA A 1 551 ? -3.144 33.790 -39.757 1.00 30.41 551 ALA A C 1
ATOM 4254 O O . ALA A 1 551 ? -3.027 35.007 -39.722 1.00 30.41 551 ALA A O 1
ATOM 4255 N N . ALA A 1 552 ? -3.504 33.089 -40.848 1.00 30.83 552 ALA A N 1
ATOM 4256 C CA . ALA A 1 552 ? -4.489 33.434 -41.887 1.00 30.83 552 ALA A CA 1
ATOM 4257 C C . ALA A 1 552 ? -4.109 34.238 -43.167 1.00 30.83 552 ALA A C 1
ATOM 4259 O O . ALA A 1 552 ? -4.012 35.455 -43.159 1.00 30.83 552 ALA A O 1
ATOM 4260 N N . VAL A 1 553 ? -4.159 33.496 -44.294 1.00 31.00 553 VAL A N 1
ATOM 4261 C CA . VAL A 1 553 ? -4.982 33.742 -45.513 1.00 31.00 553 VAL A CA 1
ATOM 4262 C C . VAL A 1 553 ? -4.435 34.609 -46.680 1.00 31.00 553 VAL A C 1
ATOM 4264 O O . VAL A 1 553 ? -4.122 35.780 -46.533 1.00 31.00 553 VAL A O 1
ATOM 4267 N N . SER A 1 554 ? -4.515 33.987 -47.876 1.00 30.59 554 SER A N 1
ATOM 4268 C CA . SER A 1 554 ? -4.638 34.516 -49.260 1.00 30.59 554 SER A CA 1
ATOM 4269 C C . SER A 1 554 ? -3.410 35.125 -49.956 1.00 30.59 554 SER A C 1
ATOM 4271 O O . SER A 1 554 ? -2.857 36.128 -49.539 1.00 30.59 554 SER A O 1
ATOM 4273 N N . GLN A 1 555 ? -2.873 34.450 -50.983 1.00 33.72 555 GLN A N 1
ATOM 4274 C CA . GLN A 1 555 ? -3.230 34.544 -52.421 1.00 33.72 555 GLN A CA 1
ATOM 4275 C C . GLN A 1 555 ? -2.841 35.873 -53.091 1.00 33.72 555 GLN A C 1
ATOM 4277 O O . GLN A 1 555 ? -3.464 36.894 -52.837 1.00 33.72 555 GLN A O 1
ATOM 4282 N N . THR A 1 556 ? -1.875 35.807 -54.021 1.00 32.28 556 THR A N 1
ATOM 4283 C CA . THR A 1 556 ? -1.838 36.398 -55.390 1.00 32.28 556 THR A CA 1
ATOM 4284 C C . THR A 1 556 ? -0.382 36.324 -55.895 1.00 32.28 556 THR A C 1
ATOM 4286 O O . THR A 1 556 ? 0.530 36.798 -55.238 1.00 32.28 556 THR A O 1
ATOM 4289 N N . LEU A 1 557 ? -0.050 35.442 -56.844 1.00 32.59 557 LEU A N 1
ATOM 4290 C CA . LEU A 1 557 ? -0.125 35.574 -58.310 1.00 32.59 557 LEU A CA 1
ATOM 4291 C C . LEU A 1 557 ? 0.886 36.554 -58.944 1.00 32.59 557 LEU A C 1
ATOM 4293 O O . LEU A 1 557 ? 0.858 37.743 -58.653 1.00 32.59 557 LEU A O 1
ATOM 4297 N N . ARG A 1 558 ? 1.583 36.015 -59.968 1.00 31.95 558 ARG A N 1
ATOM 4298 C CA . ARG A 1 558 ? 2.364 36.655 -61.060 1.00 31.95 558 ARG A CA 1
ATOM 4299 C C . ARG A 1 558 ? 3.808 37.030 -60.689 1.00 31.95 558 ARG A C 1
ATOM 4301 O O . ARG A 1 558 ? 4.048 37.565 -59.625 1.00 31.95 558 ARG A O 1
ATOM 4308 N N . SER A 1 559 ? 4.838 36.804 -61.504 1.00 31.72 559 SER A N 1
ATOM 4309 C CA . SER A 1 559 ? 4.968 36.280 -62.873 1.00 31.72 559 SER A CA 1
ATOM 4310 C C . SER A 1 559 ? 6.470 36.195 -63.197 1.00 31.72 559 SER A C 1
ATOM 4312 O O . SER A 1 559 ? 7.200 37.132 -62.888 1.00 31.72 559 SER A O 1
ATOM 4314 N N . SER A 1 560 ? 6.923 35.115 -63.842 1.00 34.25 560 SER A N 1
ATOM 4315 C CA . SER A 1 560 ? 8.189 35.079 -64.605 1.00 34.25 560 SER A CA 1
ATOM 4316 C C . SER A 1 560 ? 8.098 36.006 -65.838 1.00 34.25 560 SER A C 1
ATOM 4318 O O . SER A 1 560 ? 6.975 36.335 -66.234 1.00 34.25 560 SER A O 1
ATOM 4320 N N . PRO A 1 561 ? 9.219 36.453 -66.448 1.00 52.25 561 PRO A N 1
ATOM 4321 C CA . PRO A 1 561 ? 10.005 35.616 -67.383 1.00 52.25 561 PRO A CA 1
ATOM 4322 C C . PRO A 1 561 ? 11.541 35.795 -67.227 1.00 52.25 561 PRO A C 1
ATOM 4324 O O . PRO A 1 561 ? 12.008 36.819 -66.750 1.00 52.25 561 PRO A O 1
ATOM 4327 N N . VAL A 1 562 ? 12.380 34.760 -67.368 1.00 35.66 562 VAL A N 1
ATOM 4328 C CA . VAL A 1 562 ? 13.028 34.229 -68.597 1.00 35.66 562 VAL A CA 1
ATOM 4329 C C . VAL A 1 562 ? 13.624 35.307 -69.526 1.00 35.66 562 VAL A C 1
ATOM 4331 O O . VAL A 1 562 ? 12.874 35.980 -70.222 1.00 35.66 562 VAL A O 1
ATOM 4334 N N . LEU A 1 563 ? 14.963 35.417 -69.581 1.00 32.69 563 LEU A N 1
ATOM 4335 C CA . LEU A 1 563 ? 15.825 35.205 -70.768 1.00 32.69 563 LEU A CA 1
ATOM 4336 C C . LEU A 1 563 ? 17.286 35.664 -70.507 1.00 32.69 563 LEU A C 1
ATOM 4338 O O . LEU A 1 563 ? 17.555 36.734 -69.979 1.00 32.69 563 LEU A O 1
ATOM 4342 N N . THR A 1 564 ? 18.203 34.778 -70.889 1.00 35.25 564 THR A N 1
ATOM 4343 C CA . THR A 1 564 ? 19.681 34.812 -71.017 1.00 35.25 564 THR A CA 1
ATOM 4344 C C . THR A 1 564 ? 20.179 35.746 -72.157 1.00 35.25 564 THR A C 1
ATOM 4346 O O . THR A 1 564 ? 19.317 36.333 -72.806 1.00 35.25 564 THR A O 1
ATOM 4349 N N . PRO A 1 565 ? 21.458 35.748 -72.634 1.00 54.72 565 PRO A N 1
ATOM 4350 C CA . PRO A 1 565 ? 22.805 35.537 -72.046 1.00 54.72 565 PRO A CA 1
ATOM 4351 C C . PRO A 1 565 ? 23.879 36.578 -72.529 1.00 54.72 565 PRO A C 1
ATOM 4353 O O . PRO A 1 565 ? 23.603 37.473 -73.320 1.00 54.72 565 PRO A O 1
ATOM 4356 N N . THR A 1 566 ? 25.151 36.321 -72.165 1.00 32.66 566 THR A N 1
ATOM 4357 C CA . THR A 1 566 ? 26.417 36.608 -72.905 1.00 32.66 566 THR A CA 1
ATOM 4358 C C . THR A 1 566 ? 26.957 38.041 -73.020 1.00 32.66 566 THR A C 1
ATOM 4360 O O . THR A 1 566 ? 26.425 38.853 -73.762 1.00 32.66 566 THR A O 1
ATOM 4363 N N . ALA A 1 567 ? 28.157 38.263 -72.462 1.00 31.84 567 ALA A N 1
ATOM 4364 C CA . ALA A 1 567 ? 29.303 38.834 -73.186 1.00 31.84 567 ALA A CA 1
ATOM 4365 C C . ALA A 1 567 ? 30.612 38.581 -72.416 1.00 31.84 567 ALA A C 1
ATOM 4367 O O . ALA A 1 567 ? 30.682 38.731 -71.199 1.00 31.84 567 ALA A O 1
ATOM 4368 N N . ALA A 1 568 ? 31.632 38.171 -73.161 1.00 34.69 568 ALA A N 1
ATOM 4369 C CA . ALA A 1 568 ? 32.986 37.877 -72.722 1.00 34.69 568 ALA A CA 1
ATOM 4370 C C . ALA A 1 568 ? 33.952 39.036 -73.063 1.00 34.69 568 ALA A C 1
ATOM 4372 O O . ALA A 1 568 ? 33.568 39.982 -73.745 1.00 34.69 568 ALA A O 1
ATOM 4373 N N . PHE A 1 569 ? 35.219 38.847 -72.664 1.00 31.80 569 PHE A N 1
ATOM 4374 C CA . PHE A 1 569 ? 36.471 39.444 -73.172 1.00 31.80 569 PHE A CA 1
ATOM 4375 C C . PHE A 1 569 ? 37.165 40.607 -72.410 1.00 31.80 569 PHE A C 1
ATOM 4377 O O . PHE A 1 569 ? 36.871 41.785 -72.574 1.00 31.80 569 PHE A O 1
ATOM 4384 N N . THR A 1 570 ? 38.248 40.199 -71.721 1.00 35.28 570 THR A N 1
ATOM 4385 C CA . THR A 1 570 ? 39.654 40.693 -71.766 1.00 35.28 570 THR A CA 1
ATOM 4386 C C . THR A 1 570 ? 40.107 42.023 -71.152 1.00 35.28 570 THR A C 1
ATOM 4388 O O . THR A 1 570 ? 39.776 43.095 -71.646 1.00 35.28 570 THR A O 1
ATOM 4391 N N . LYS A 1 571 ? 41.101 41.917 -70.248 1.00 34.84 571 LYS A N 1
ATOM 4392 C CA . LYS A 1 571 ? 42.476 42.479 -70.363 1.00 34.84 571 LYS A CA 1
ATOM 4393 C C . LYS A 1 571 ? 43.347 41.923 -69.209 1.00 34.84 571 LYS A C 1
ATOM 4395 O O . LYS A 1 571 ? 42.912 41.982 -68.070 1.00 34.84 571 LYS A O 1
ATOM 4400 N N . ARG A 1 572 ? 44.405 41.149 -69.505 1.00 33.66 572 ARG A N 1
ATOM 4401 C CA . ARG A 1 572 ? 45.827 41.550 -69.702 1.00 33.66 572 ARG A CA 1
ATOM 4402 C C . ARG A 1 572 ? 46.554 41.690 -68.349 1.00 33.66 572 ARG A C 1
ATOM 4404 O O . ARG A 1 572 ? 46.227 42.587 -67.588 1.00 33.66 572 ARG A O 1
ATOM 4411 N N . GLU A 1 573 ? 47.268 40.651 -67.907 1.00 35.62 573 GLU A N 1
ATOM 4412 C CA . GLU A 1 573 ? 48.737 40.486 -68.038 1.00 35.62 573 GLU A CA 1
ATOM 4413 C C . GLU A 1 573 ? 49.523 41.705 -67.547 1.00 35.62 573 GLU A C 1
ATOM 4415 O O . GLU A 1 573 ? 49.472 42.732 -68.210 1.00 35.62 573 GLU A O 1
ATOM 4420 N N . GLU A 1 574 ? 50.259 41.541 -66.441 1.00 42.84 574 GLU A N 1
ATOM 4421 C CA . GLU A 1 574 ? 51.642 42.000 -66.231 1.00 42.84 574 GLU A CA 1
ATOM 4422 C C . GLU A 1 574 ? 52.297 41.042 -65.215 1.00 42.84 574 GLU A C 1
ATOM 4424 O O . GLU A 1 574 ? 51.674 40.593 -64.249 1.00 42.84 574 GLU A O 1
ATOM 4429 N N . LEU A 1 575 ? 53.533 40.665 -65.522 1.00 41.00 575 LEU A N 1
ATOM 4430 C CA . LEU A 1 575 ? 54.352 39.617 -64.925 1.00 41.00 575 LEU A CA 1
ATOM 4431 C C . LEU A 1 575 ? 55.514 40.263 -64.148 1.00 41.00 575 LEU A C 1
ATOM 4433 O O . LEU A 1 575 ? 56.121 41.206 -64.648 1.00 41.00 575 LEU A O 1
ATOM 4437 N N . SER A 1 576 ? 55.902 39.608 -63.043 1.00 41.50 576 SER A N 1
ATOM 4438 C CA . SER A 1 576 ? 57.282 39.493 -62.508 1.00 41.50 576 SER A CA 1
ATOM 4439 C C . SER A 1 576 ? 57.857 40.620 -61.610 1.00 41.50 576 SER A C 1
ATOM 4441 O O . SER A 1 576 ? 57.412 41.759 -61.678 1.00 41.50 576 SER A O 1
ATOM 4443 N N . PRO A 1 577 ? 58.957 40.367 -60.855 1.00 61.84 577 PRO A N 1
ATOM 4444 C CA . PRO A 1 577 ? 59.183 39.243 -59.925 1.00 61.84 577 PRO A CA 1
ATOM 4445 C C . PRO A 1 577 ? 59.980 39.632 -58.637 1.00 61.84 577 PRO A C 1
ATOM 4447 O O . PRO A 1 577 ? 60.486 40.744 -58.507 1.00 61.84 577 PRO A O 1
ATOM 4450 N N . SER A 1 578 ? 60.193 38.628 -57.770 1.00 43.31 578 SER A N 1
ATOM 4451 C CA . SER A 1 578 ? 61.340 38.433 -56.848 1.00 43.31 578 SER A CA 1
ATOM 4452 C C . SER A 1 578 ? 61.413 39.201 -55.513 1.00 43.31 578 SER A C 1
ATOM 4454 O O . SER A 1 578 ? 61.876 40.337 -55.466 1.00 43.31 578 SER A O 1
ATOM 4456 N N . GLN A 1 579 ? 61.148 38.487 -54.409 1.00 42.25 579 GLN A N 1
ATOM 4457 C CA . GLN A 1 579 ? 62.155 38.066 -53.410 1.00 42.25 579 GLN A CA 1
ATOM 4458 C C . GLN A 1 579 ? 61.639 36.889 -52.581 1.00 42.25 579 GLN A C 1
ATOM 4460 O O . GLN A 1 579 ? 60.422 36.874 -52.290 1.00 42.25 579 GLN A O 1
#

Foldseek 3Di:
DDDDDDDDDDDDDDDDDDDDDDDDDDDDDDDDDDDDDDDDDDDDDDDDDDYDDDDDDDDDDDDDDDDDDDDDDDDDDDDDDDDDDDDDDDDDDDDDDPPCPVVNVVVVVVVVVVVVVVVVVVVVVVVVVVVVVVVVVVVVVVVVVVVVVVVVVVVVVVVVVVVVVVVVVVVVVVVVVVVVVVVVVVVVVVVVVVVVVVVVVVVVVVVVVVVVVVVVVVVVVVVVPDDPDQDPDPVVNVVVVVVVVVVVVVVVVVVVVVVVVVVVVVVVVVVVVVVVVVVVVVVVVVVVVVVVVVVVVVVVVVVVVVVVVVVVVVVVVVVVVVVVVVVVVVVVVVVVVVVVVVVVVVVVVVVVVVVVVVVVVVVVVVVVVVVVVVVVVVVVVVVVVVVVCVVQVDLDQDDLVVDQAAPPPRHGFDPDPRRSVQWDAAPPSNGTHGCVQQVDWDPDPDDDDDTGTHGPVVCCVRPVVNPPPVSPDDPPPDDPPDPPDDDDPDDDPVVVVVVVVVVPDDDDDDDDDDDDDDDDDDDDDDDDDDDDDDDDDDDDDDDDDDDDDDDDDDDDDDDDDDDDDDDDDDDDDDDDDDD

Sequence (579 aa):
MCAHTGSGNSTSSSAVESDDASPEYPRPSGPQGTPSKAERHRHSGSASDPGDFTASQLDPYGDGTPQSRRGTVGSAGSATPALDGHKASPSRLLPEAVEPCEKCKNLEDQLRALHNEHTSTSNRLNATLAELHSVKKSTEELETRLKAERTLFEEKTAGFEEKLEQLSSRMEALLKNYQGYRRATEAEFTRLTREREAAQMEMLEVEEHYQILLGKRRDAAAEMAAPIDLPSNKTDLELYTLQMREDMLSLNVARQELLRRLNDQTESHRVQLAEERRQRIQAETALRQHTVESREKIDQLIRANEAYTQSAAARAATERAAEHAAMESKLAKARVQELEGALANANEEIVNLRHKVSTLRTDLADSEKTQKDFVVLSQHLQVQLEKQRAQNEEVRWQDPEDVSHCASCETTFPAGNAGLRLKTNCKHCGKIFCPDCLSKQVPPQGQRSKPALVCDLCHTLLVNEAAPYFSRGSFSANKIKLPVSPSPASPSSTERLHNRLLDLVQPHRTAAPPEAAAPPAPPRPVRPPPYRPRGSAVSLPETAATAASPAAVSQTLRSSPVLTPTAAFTKREELSPSQ

Organism: Schistocephalus solidus (NCBI:txid70667)

pLDDT: mean 71.46, std 26.39, range [27.41, 98.19]

Radius of gyration: 77.43 Å; chains: 1; bounding box: 178×80×218 Å

Secondary structure (DSSP, 8-state):
--------------------------PPP------------------------------------------------------------------------HHHHHHHHHHHHHHHHHHHHHHHHHHHHHHHHHHHHHHHHHHHHHHHHHHHHHHHHHHHHHHHHHHHHHHHHHHHHHHHHHHHHHHHHHHHHHHHHHHHHHHHHHHHHHHHHHHHHHHHHHHHHS-----SSHHHHHHHHHHHHHHHHHHHHHHHHHHHHHHHHHHHHHHHHHHHHHHHHHHHHHHHHHHHHHHHHHHHHHHHHHHHHHHHHHHHHHHHHHHHHHHHHHHHHHHHHHHHHHHHHHHHHHHHHHHHHHHHHHHHHHHHHHHHHHHHHHHHHHHHHHHHHHHHS------TTT--B-TTT-PBPPSSHHHHTT-EE-TTT--EE-TGGG-EEEPPSSTT---EEE-HHHHHHH-GGGS-GGG-------------PPP--PPPTTSTTTTTSSSS------PPPPPPPPPPPPPPP-PPP-PPPPP--------------------------------------------